Protein AF-A0A812YFS5-F1 (afdb_monomer)

Structure (mmCIF, N/CA/C/O backbone):
data_AF-A0A812YFS5-F1
#
_entry.id   AF-A0A812YFS5-F1
#
loop_
_atom_site.group_PDB
_atom_site.id
_atom_site.type_symbol
_atom_site.label_atom_id
_atom_site.label_alt_id
_atom_site.label_comp_id
_atom_site.label_asym_id
_atom_site.label_entity_id
_atom_site.label_seq_id
_atom_site.pdbx_PDB_ins_code
_atom_site.Cartn_x
_atom_site.Cartn_y
_atom_site.Cartn_z
_atom_site.occupancy
_atom_site.B_iso_or_equiv
_atom_site.auth_seq_id
_atom_site.auth_comp_id
_atom_site.auth_asym_id
_atom_site.auth_atom_id
_atom_site.pdbx_PDB_model_num
ATOM 1 N N . MET A 1 1 ? 58.571 -39.400 1.857 1.00 44.75 1 MET A N 1
ATOM 2 C CA . MET A 1 1 ? 57.600 -38.483 2.494 1.00 44.75 1 MET A CA 1
ATOM 3 C C . MET A 1 1 ? 56.264 -38.648 1.792 1.00 44.75 1 MET A C 1
ATOM 5 O O . MET A 1 1 ? 56.199 -38.395 0.598 1.00 44.75 1 MET A O 1
ATOM 9 N N . GLN A 1 2 ? 55.243 -39.155 2.485 1.00 43.12 2 GLN A N 1
ATOM 10 C CA . GLN A 1 2 ? 53.896 -39.312 1.923 1.00 43.12 2 GLN A CA 1
ATOM 11 C C . GLN A 1 2 ? 53.252 -37.930 1.714 1.00 43.12 2 GLN A C 1
ATOM 13 O O . GLN A 1 2 ? 53.393 -37.051 2.562 1.00 43.12 2 GLN A O 1
ATOM 18 N N . ALA A 1 3 ? 52.555 -37.739 0.591 1.00 47.50 3 ALA A N 1
ATOM 19 C CA . ALA A 1 3 ? 51.959 -36.464 0.170 1.00 47.50 3 ALA A CA 1
ATOM 20 C C . ALA A 1 3 ? 50.879 -35.898 1.129 1.00 47.50 3 ALA A C 1
ATOM 22 O O . ALA A 1 3 ? 50.473 -34.745 0.984 1.00 47.50 3 ALA A O 1
ATOM 23 N N . ASP A 1 4 ? 50.466 -36.665 2.143 1.00 46.50 4 ASP A N 1
ATOM 24 C CA . ASP A 1 4 ? 49.412 -36.312 3.106 1.00 46.50 4 ASP A CA 1
ATOM 25 C C . ASP A 1 4 ? 49.857 -35.418 4.279 1.00 46.50 4 ASP A C 1
ATOM 27 O O . ASP A 1 4 ? 49.041 -35.063 5.130 1.00 46.50 4 ASP A O 1
ATOM 31 N N . GLN A 1 5 ? 51.130 -35.008 4.347 1.00 50.12 5 GLN A N 1
ATOM 32 C CA . GLN A 1 5 ? 51.630 -34.174 5.454 1.00 50.12 5 GLN A CA 1
ATOM 33 C C . GLN A 1 5 ? 51.900 -32.699 5.115 1.00 50.12 5 GLN A C 1
ATOM 35 O O . GLN A 1 5 ? 52.287 -31.942 6.009 1.00 50.12 5 GLN A O 1
ATOM 40 N N . MET A 1 6 ? 51.665 -32.229 3.882 1.00 56.38 6 MET A N 1
ATOM 41 C CA . MET A 1 6 ? 51.791 -30.790 3.604 1.00 56.38 6 MET A CA 1
ATOM 42 C C . MET A 1 6 ? 50.604 -30.014 4.186 1.00 56.38 6 MET A C 1
ATOM 44 O O . MET A 1 6 ? 49.462 -30.174 3.758 1.00 56.38 6 MET A O 1
ATOM 48 N N . LYS A 1 7 ? 50.879 -29.135 5.156 1.00 64.81 7 LYS A N 1
ATOM 49 C CA . LYS A 1 7 ? 49.925 -28.124 5.624 1.00 64.81 7 LYS A CA 1
ATOM 50 C C . LYS A 1 7 ? 49.948 -26.929 4.671 1.00 64.81 7 LYS A C 1
ATOM 52 O O . LYS A 1 7 ? 50.996 -26.328 4.457 1.00 64.81 7 LYS A O 1
ATOM 57 N N . VAL A 1 8 ? 48.789 -26.585 4.125 1.00 71.75 8 VAL A N 1
ATOM 58 C CA . VAL A 1 8 ? 48.557 -25.387 3.316 1.00 71.75 8 VAL A CA 1
ATOM 59 C C . VAL A 1 8 ? 47.957 -24.310 4.215 1.00 71.75 8 VAL A C 1
ATOM 61 O O . VAL A 1 8 ? 47.071 -24.592 5.025 1.00 71.75 8 VAL A O 1
ATOM 64 N N . LEU A 1 9 ? 48.444 -23.079 4.084 1.00 68.12 9 LEU A N 1
ATOM 65 C CA . LEU A 1 9 ? 47.876 -21.911 4.750 1.00 68.12 9 LEU A CA 1
ATOM 66 C C . LEU A 1 9 ? 46.824 -21.280 3.829 1.00 68.12 9 LEU A C 1
ATOM 68 O O . LEU A 1 9 ? 47.124 -20.912 2.697 1.00 68.12 9 LEU A O 1
ATOM 72 N N . LEU A 1 10 ? 45.587 -21.184 4.306 1.00 59.28 10 LEU A N 1
ATOM 73 C CA . LEU A 1 10 ? 44.448 -20.603 3.600 1.00 59.28 10 LEU A CA 1
ATOM 74 C C . LEU A 1 10 ? 44.115 -19.253 4.223 1.00 59.28 10 LEU A C 1
ATOM 76 O O . LEU A 1 10 ? 43.921 -19.192 5.429 1.00 59.28 10 LEU A O 1
ATOM 80 N N . GLN A 1 11 ? 44.001 -18.193 3.428 1.00 61.19 11 GLN A N 1
ATOM 81 C CA . GLN A 1 11 ? 43.548 -16.892 3.918 1.00 61.19 11 GLN A CA 1
ATOM 82 C C . GLN A 1 11 ? 42.068 -16.684 3.572 1.00 61.19 11 GLN A C 1
ATOM 84 O O . GLN A 1 11 ? 41.684 -16.783 2.405 1.00 61.19 11 GLN A O 1
ATOM 89 N N . SER A 1 12 ? 41.224 -16.432 4.570 1.00 51.97 12 SER A N 1
ATOM 90 C CA . SER A 1 12 ? 39.817 -16.072 4.375 1.00 51.97 12 SER A CA 1
ATOM 91 C C . SER A 1 12 ? 39.658 -14.647 3.847 1.00 51.97 12 SER A C 1
ATOM 93 O O . SER A 1 12 ? 40.594 -13.849 3.829 1.00 51.97 12 SER A O 1
ATOM 95 N N . VAL A 1 13 ? 38.434 -14.318 3.427 1.00 41.91 13 VAL A N 1
ATOM 96 C CA . VAL A 1 13 ? 38.070 -13.002 2.875 1.00 41.91 13 VAL A CA 1
ATOM 97 C C . VAL A 1 13 ? 38.248 -11.871 3.897 1.00 41.91 13 VAL A C 1
ATOM 99 O O . VAL A 1 13 ? 38.616 -10.767 3.518 1.00 41.91 13 VAL A O 1
ATOM 102 N N . ASP A 1 14 ? 38.066 -12.148 5.189 1.00 53.62 14 ASP A N 1
ATOM 103 C CA . ASP A 1 14 ? 38.335 -11.217 6.295 1.00 53.62 14 ASP A CA 1
ATOM 104 C C . ASP A 1 14 ? 39.813 -11.213 6.746 1.00 53.62 14 ASP A C 1
ATOM 106 O O . ASP A 1 14 ? 40.152 -10.645 7.781 1.00 53.62 14 ASP A O 1
ATOM 110 N N . GLY A 1 15 ? 40.705 -11.849 5.978 1.00 52.28 15 GLY A N 1
ATOM 111 C CA . GLY A 1 15 ? 42.155 -11.792 6.160 1.00 52.28 15 GLY A CA 1
ATOM 112 C C . GLY A 1 15 ? 42.745 -12.809 7.141 1.00 52.28 15 GLY A C 1
ATOM 113 O O . GLY A 1 15 ? 43.968 -12.839 7.296 1.00 52.28 15 GLY A O 1
ATOM 114 N N . ARG A 1 16 ? 41.932 -13.662 7.778 1.00 65.00 16 ARG A N 1
ATOM 115 C CA . ARG A 1 16 ? 42.400 -14.675 8.745 1.00 65.00 16 ARG A CA 1
ATOM 116 C C . ARG A 1 16 ? 43.077 -15.845 8.038 1.00 65.00 16 ARG A C 1
ATOM 118 O O . ARG A 1 16 ? 42.643 -16.258 6.970 1.00 65.00 16 ARG A O 1
ATOM 125 N N . ILE A 1 17 ? 44.123 -16.409 8.642 1.00 69.81 17 ILE A N 1
ATOM 126 C CA . ILE A 1 17 ? 44.892 -17.519 8.062 1.00 69.81 17 ILE A CA 1
ATOM 127 C C . ILE A 1 17 ? 44.580 -18.829 8.801 1.00 69.81 17 ILE A C 1
ATOM 129 O O . ILE A 1 17 ? 44.659 -18.891 10.025 1.00 69.81 17 ILE A O 1
ATOM 133 N N . PHE A 1 18 ? 44.271 -19.889 8.055 1.00 69.06 18 PHE A N 1
ATOM 134 C CA . PHE A 1 18 ? 43.935 -21.225 8.545 1.00 69.06 18 PHE A CA 1
ATOM 135 C C . PHE A 1 18 ? 44.927 -22.257 8.010 1.00 69.06 18 PHE A C 1
ATOM 137 O O . PHE A 1 18 ? 45.165 -22.331 6.808 1.00 69.06 18 PHE A O 1
ATOM 144 N N . GLY A 1 19 ? 45.478 -23.098 8.885 1.00 72.75 19 GLY A N 1
ATOM 145 C CA . GLY A 1 19 ? 46.253 -24.268 8.473 1.00 72.75 19 GLY A CA 1
ATOM 146 C C . GLY A 1 19 ? 45.335 -25.445 8.144 1.00 72.75 19 GLY A C 1
ATOM 147 O O . GLY A 1 19 ? 44.552 -25.875 8.986 1.00 72.75 19 GLY A O 1
ATOM 148 N N . CYS A 1 20 ? 45.448 -25.990 6.939 1.00 67.44 20 CYS A N 1
ATOM 149 C CA . CYS A 1 20 ? 44.640 -27.100 6.441 1.00 67.44 20 CYS A CA 1
ATOM 150 C C . CYS A 1 20 ? 45.559 -28.171 5.833 1.00 67.44 20 CYS A C 1
ATOM 152 O O . CYS A 1 20 ? 46.573 -27.830 5.231 1.00 67.44 20 CYS A O 1
ATOM 154 N N . SER A 1 21 ? 45.262 -29.465 5.991 1.00 68.12 21 SER A N 1
ATOM 155 C CA . SER A 1 21 ? 46.014 -30.500 5.262 1.00 68.12 21 SER A CA 1
ATOM 156 C C . SER A 1 21 ? 45.754 -30.363 3.760 1.00 68.12 21 SER A C 1
ATOM 158 O O . SER A 1 21 ? 44.622 -30.107 3.358 1.00 68.12 21 SER A O 1
ATOM 160 N N . SER A 1 22 ? 46.767 -30.559 2.918 1.00 57.72 22 SER A N 1
ATOM 161 C CA . SER A 1 22 ? 46.641 -30.499 1.452 1.00 57.72 22 SER A CA 1
ATOM 162 C C . SER A 1 22 ? 45.479 -31.356 0.927 1.00 57.72 22 SER A C 1
ATOM 164 O O . SER A 1 22 ? 44.702 -30.881 0.106 1.00 57.72 22 SER A O 1
ATOM 166 N N . GLY A 1 23 ? 45.266 -32.553 1.488 1.00 54.00 23 GLY A N 1
ATOM 167 C CA . GLY A 1 23 ? 44.134 -33.433 1.155 1.00 54.00 23 GLY A CA 1
ATOM 168 C C . GLY A 1 23 ? 42.739 -32.904 1.539 1.00 54.00 23 GLY A C 1
ATOM 169 O O . GLY A 1 23 ? 41.735 -33.417 1.057 1.00 54.00 23 GLY A O 1
ATOM 170 N N . ARG A 1 24 ? 42.652 -31.866 2.384 1.00 52.97 24 ARG A N 1
ATOM 171 C CA . ARG A 1 24 ? 41.408 -31.150 2.731 1.00 52.97 24 ARG A CA 1
ATOM 172 C C . ARG A 1 24 ? 41.188 -29.895 1.882 1.00 52.97 24 ARG A C 1
ATOM 174 O O . ARG A 1 24 ? 40.095 -29.331 1.917 1.00 52.97 24 ARG A O 1
ATOM 181 N N . VAL A 1 25 ? 42.179 -29.471 1.095 1.00 56.94 25 VAL A N 1
ATOM 182 C CA . VAL A 1 25 ? 42.005 -28.465 0.037 1.00 56.94 25 VAL A CA 1
ATOM 183 C C . VAL A 1 25 ? 41.416 -29.177 -1.180 1.00 56.94 25 VAL A C 1
ATOM 185 O O . VAL A 1 25 ? 42.078 -29.430 -2.182 1.00 56.94 25 VAL A O 1
ATOM 188 N N . VAL A 1 26 ? 40.160 -29.595 -1.053 1.00 53.28 26 VAL A N 1
ATOM 189 C CA . VAL A 1 26 ? 39.436 -30.276 -2.129 1.00 53.28 26 VAL A CA 1
ATOM 190 C C . VAL A 1 26 ? 38.948 -29.228 -3.131 1.00 53.28 26 VAL A C 1
ATOM 192 O O . VAL A 1 26 ? 38.697 -28.078 -2.754 1.00 53.28 26 VAL A O 1
ATOM 195 N N . ARG A 1 27 ? 38.770 -29.614 -4.406 1.00 55.22 27 ARG A N 1
ATOM 196 C CA . ARG A 1 27 ? 37.938 -28.841 -5.346 1.00 55.22 27 ARG A CA 1
ATOM 197 C C . ARG A 1 27 ? 36.676 -28.405 -4.602 1.00 55.22 27 ARG A C 1
ATOM 199 O O . ARG A 1 27 ? 36.030 -29.227 -3.957 1.00 55.22 27 ARG A O 1
ATOM 206 N N . VAL A 1 28 ? 36.363 -27.113 -4.676 1.00 56.41 28 VAL A N 1
ATOM 207 C CA . VAL A 1 28 ? 35.339 -26.451 -3.848 1.00 56.41 28 VAL A CA 1
ATOM 208 C C . VAL A 1 28 ? 33.963 -27.119 -3.991 1.00 56.41 28 VAL A C 1
ATOM 210 O O . VAL A 1 28 ? 33.104 -26.950 -3.129 1.00 56.41 28 VAL A O 1
ATOM 213 N N . LEU A 1 29 ? 33.739 -27.902 -5.055 1.00 56.50 29 LEU A N 1
ATOM 214 C CA . LEU A 1 29 ? 32.465 -28.547 -5.340 1.00 56.50 29 LEU A CA 1
ATOM 215 C C . LEU A 1 29 ? 32.654 -30.020 -5.751 1.00 56.50 29 LEU A C 1
ATOM 217 O O . LEU A 1 29 ? 33.501 -30.308 -6.602 1.00 56.50 29 LEU A O 1
ATOM 221 N N . PRO A 1 30 ? 31.860 -30.958 -5.196 1.00 53.00 30 PRO A N 1
ATOM 222 C CA . PRO A 1 30 ? 31.812 -32.338 -5.671 1.00 53.00 30 PRO A CA 1
ATOM 223 C C . PRO A 1 30 ? 31.182 -32.406 -7.074 1.00 53.00 30 PRO A C 1
ATOM 225 O O . PRO A 1 30 ? 30.407 -31.533 -7.464 1.00 53.00 30 PRO A O 1
ATOM 228 N N . SER A 1 31 ? 31.507 -33.461 -7.824 1.00 52.03 31 SER A N 1
ATOM 229 C CA . SER A 1 31 ? 31.174 -33.661 -9.247 1.00 52.03 31 SER A CA 1
ATOM 230 C C . SER A 1 31 ? 29.682 -33.835 -9.571 1.00 52.03 31 SER A C 1
ATOM 232 O O . SER A 1 31 ? 29.323 -33.922 -10.741 1.00 52.03 31 SER A O 1
ATOM 234 N N . SER A 1 32 ? 28.808 -33.891 -8.566 1.00 50.78 32 SER A N 1
ATOM 235 C CA . SER A 1 32 ? 27.362 -34.067 -8.722 1.00 50.78 32 SER A CA 1
ATOM 236 C C . SER A 1 32 ? 26.621 -33.438 -7.534 1.00 50.78 32 SER A C 1
ATOM 238 O O . SER A 1 32 ? 27.159 -33.442 -6.416 1.00 50.78 32 SER A O 1
ATOM 240 N N . PRO A 1 33 ? 25.406 -32.884 -7.719 1.00 57.66 33 PRO A N 1
ATOM 241 C CA . PRO A 1 33 ? 24.674 -32.659 -8.983 1.00 57.66 33 PRO A CA 1
ATOM 242 C C . PRO A 1 33 ? 25.228 -31.474 -9.811 1.00 57.66 33 PRO A C 1
ATOM 244 O O . PRO A 1 33 ? 26.071 -30.744 -9.282 1.00 57.66 33 PRO A O 1
ATOM 247 N N . PRO A 1 34 ? 24.766 -31.263 -11.070 1.00 64.50 34 PRO A N 1
ATOM 248 C CA . PRO A 1 34 ? 25.100 -30.086 -11.882 1.00 64.50 34 PRO A CA 1
ATOM 249 C C . PRO A 1 34 ? 24.867 -28.783 -11.112 1.00 64.50 34 PRO A C 1
ATOM 251 O O . PRO A 1 34 ? 23.823 -28.620 -10.477 1.00 64.50 34 PRO A O 1
ATOM 254 N N . ARG A 1 35 ? 25.835 -27.856 -11.138 1.00 74.25 35 ARG A N 1
ATOM 255 C CA . ARG A 1 35 ? 25.780 -26.626 -10.324 1.00 74.25 35 ARG A CA 1
ATOM 256 C C . ARG A 1 35 ? 25.806 -25.369 -11.170 1.00 74.25 35 ARG A C 1
ATOM 258 O O . ARG A 1 35 ? 26.606 -25.261 -12.094 1.00 74.25 35 ARG A O 1
ATOM 265 N N . VAL A 1 36 ? 24.997 -24.393 -10.770 1.00 87.62 36 VAL A N 1
ATOM 266 C CA . VAL A 1 36 ? 25.111 -23.002 -11.214 1.00 87.62 36 VAL A CA 1
ATOM 267 C C . VAL A 1 36 ? 25.766 -22.203 -10.090 1.00 87.62 36 VAL A C 1
ATOM 269 O O . VAL A 1 36 ? 25.266 -22.193 -8.966 1.00 87.62 36 VAL A O 1
ATOM 272 N N . LEU A 1 37 ? 26.895 -21.557 -10.373 1.00 89.00 37 LEU A N 1
ATOM 273 C CA . LEU A 1 37 ? 27.570 -20.637 -9.464 1.00 89.00 37 LEU A CA 1
ATOM 274 C C . LEU A 1 37 ? 27.378 -19.215 -9.955 1.00 89.00 37 LEU A C 1
ATOM 276 O O . LEU A 1 37 ? 27.770 -18.886 -11.072 1.00 89.00 37 LEU A O 1
ATOM 280 N N . LEU A 1 38 ? 26.819 -18.376 -9.093 1.00 89.56 38 LEU A N 1
ATOM 281 C CA . LEU A 1 38 ? 26.688 -16.950 -9.341 1.00 89.56 38 LEU A CA 1
ATOM 282 C C . LEU A 1 38 ? 27.828 -16.227 -8.637 1.00 89.56 38 LEU A C 1
ATOM 284 O O . LEU A 1 38 ? 28.104 -16.490 -7.465 1.00 89.56 38 LEU A O 1
ATOM 288 N N . VAL A 1 39 ? 28.502 -15.342 -9.361 1.00 89.88 39 VAL A N 1
ATOM 289 C CA . VAL A 1 39 ? 29.575 -14.512 -8.817 1.00 89.88 39 VAL A CA 1
ATOM 290 C C . VAL A 1 39 ? 29.330 -13.047 -9.129 1.00 89.88 39 VAL A C 1
ATOM 292 O O . VAL A 1 39 ? 28.812 -12.692 -10.187 1.00 89.88 39 VAL A O 1
ATOM 295 N N . TYR A 1 40 ? 29.713 -12.205 -8.177 1.00 86.12 40 TYR A N 1
ATOM 296 C CA . TYR A 1 40 ? 29.495 -10.767 -8.230 1.00 86.12 40 TYR A CA 1
ATOM 297 C C . TYR A 1 40 ? 30.513 -10.076 -9.153 1.00 86.12 40 TYR A C 1
ATOM 299 O O . TYR A 1 40 ? 30.140 -9.272 -10.002 1.00 86.12 40 TYR A O 1
ATOM 307 N N . ASP A 1 41 ? 31.795 -10.439 -9.045 1.00 86.06 41 ASP A N 1
ATOM 308 C CA . ASP A 1 41 ? 32.896 -9.727 -9.695 1.00 86.06 41 ASP A CA 1
ATOM 309 C C . ASP A 1 41 ? 33.789 -10.606 -10.593 1.00 86.06 41 ASP A C 1
ATOM 311 O O . ASP A 1 41 ? 33.858 -11.837 -10.489 1.00 86.06 41 ASP A O 1
ATOM 315 N N . THR A 1 42 ? 34.538 -9.933 -11.469 1.00 90.62 42 THR A N 1
ATOM 316 C CA . THR A 1 42 ? 35.478 -10.544 -12.420 1.00 90.62 42 THR A CA 1
ATOM 317 C C . THR A 1 42 ? 36.646 -11.267 -11.736 1.00 90.62 42 THR A C 1
ATOM 319 O O . THR A 1 42 ? 37.159 -12.252 -12.272 1.00 90.62 42 THR A O 1
ATOM 322 N N . THR A 1 43 ? 37.086 -10.817 -10.557 1.00 87.88 43 THR A N 1
ATOM 323 C CA . THR A 1 43 ? 38.190 -11.454 -9.818 1.00 87.88 43 THR A CA 1
ATOM 324 C C . THR A 1 43 ? 37.774 -12.843 -9.349 1.00 87.88 43 THR A C 1
ATOM 326 O O . THR A 1 43 ? 38.505 -13.815 -9.555 1.00 87.88 43 THR A O 1
ATOM 329 N N . THR A 1 44 ? 36.577 -12.955 -8.777 1.00 84.69 44 THR A N 1
ATOM 330 C CA . THR A 1 44 ? 35.982 -14.215 -8.333 1.00 84.69 44 THR A CA 1
ATOM 331 C C . THR A 1 44 ? 35.697 -15.133 -9.522 1.00 84.69 44 THR A C 1
ATOM 333 O O . THR A 1 44 ? 36.055 -16.311 -9.479 1.00 84.69 44 THR A O 1
ATOM 336 N N . TYR A 1 45 ? 35.161 -14.595 -10.622 1.00 94.00 45 TYR A N 1
ATOM 337 C CA . TYR A 1 45 ? 34.939 -15.338 -11.868 1.00 94.00 45 TYR A CA 1
ATOM 338 C C . TYR A 1 45 ? 36.229 -15.985 -12.406 1.00 94.00 45 TYR A C 1
ATOM 340 O O . TYR A 1 45 ? 36.302 -17.203 -12.584 1.00 94.00 45 TYR A O 1
ATOM 348 N N . ARG A 1 46 ? 37.307 -15.201 -12.543 1.00 94.50 46 ARG A N 1
ATOM 349 C CA . ARG A 1 46 ? 38.624 -15.696 -12.987 1.00 94.50 46 ARG A CA 1
ATOM 350 C C . ARG A 1 46 ? 39.277 -16.639 -11.974 1.00 94.50 46 ARG A C 1
ATOM 352 O O . ARG A 1 46 ? 40.024 -17.539 -12.353 1.00 94.50 46 ARG A O 1
ATOM 359 N N . ARG A 1 47 ? 39.016 -16.471 -10.674 1.00 88.50 47 ARG A N 1
ATOM 360 C CA . ARG A 1 47 ? 39.478 -17.414 -9.643 1.00 88.50 47 ARG A CA 1
ATOM 361 C C . ARG A 1 47 ? 38.802 -18.778 -9.799 1.00 88.50 47 ARG A C 1
ATOM 363 O O . ARG A 1 47 ? 39.473 -19.800 -9.649 1.00 88.50 47 ARG A O 1
ATOM 370 N N . LEU A 1 48 ? 37.511 -18.817 -10.126 1.00 90.69 48 LEU A N 1
ATOM 371 C CA . LEU A 1 48 ? 36.814 -20.074 -10.411 1.00 90.69 48 LEU A CA 1
ATOM 372 C C . LEU A 1 48 ? 37.336 -20.735 -11.688 1.00 90.69 48 LEU A C 1
ATOM 374 O O . LEU A 1 48 ? 37.544 -21.945 -11.673 1.00 90.69 48 LEU A O 1
ATOM 378 N N . ALA A 1 49 ? 37.662 -19.961 -12.727 1.00 95.06 49 ALA A N 1
ATOM 379 C CA . ALA A 1 49 ? 38.316 -20.482 -13.929 1.00 95.06 49 ALA A CA 1
ATOM 380 C C . ALA A 1 49 ? 39.629 -21.233 -13.614 1.00 95.06 49 ALA A C 1
ATOM 382 O O . ALA A 1 49 ? 39.876 -22.295 -14.170 1.00 95.06 49 ALA A O 1
ATOM 383 N N . LYS A 1 50 ? 40.434 -20.744 -12.658 1.00 90.81 50 LYS A N 1
ATOM 384 C CA . LYS A 1 50 ? 41.691 -21.400 -12.230 1.00 90.81 50 LYS A CA 1
ATOM 385 C C . LYS A 1 50 ? 41.495 -22.640 -11.363 1.00 90.81 50 LYS A C 1
ATOM 387 O O . LYS A 1 50 ? 42.339 -23.526 -11.338 1.00 90.81 50 LYS A O 1
ATOM 392 N N . THR A 1 51 ? 40.436 -22.655 -10.559 1.00 85.62 51 THR A N 1
ATOM 393 C CA . THR A 1 51 ? 40.302 -23.613 -9.446 1.00 85.62 51 THR A CA 1
ATOM 394 C C . THR A 1 51 ? 39.276 -24.706 -9.708 1.00 85.62 51 THR A C 1
ATOM 396 O O . THR A 1 51 ? 39.349 -25.767 -9.092 1.00 85.62 51 THR A O 1
ATOM 399 N N . GLN A 1 52 ? 38.316 -24.457 -10.602 1.00 89.38 52 GLN A N 1
ATOM 400 C CA . GLN A 1 52 ? 37.227 -25.382 -10.911 1.00 89.38 52 GLN A CA 1
ATOM 401 C C . GLN A 1 52 ? 37.380 -26.050 -12.277 1.00 89.38 52 GLN A C 1
ATOM 403 O O . GLN A 1 52 ? 36.493 -26.809 -12.660 1.00 89.38 52 GLN A O 1
ATOM 408 N N . VAL A 1 53 ? 38.478 -25.805 -12.993 1.00 93.12 53 VAL A N 1
ATOM 409 C CA . VAL A 1 53 ? 38.772 -26.387 -14.308 1.00 93.12 53 VAL A CA 1
ATOM 410 C C . VAL A 1 53 ? 40.012 -27.276 -14.221 1.00 93.12 53 VAL A C 1
ATOM 412 O O . VAL A 1 53 ? 40.964 -26.967 -13.507 1.00 93.12 53 VAL A O 1
ATOM 415 N N . GLY A 1 54 ? 39.984 -28.414 -14.905 1.00 92.12 54 GLY A N 1
ATOM 416 C CA . GLY A 1 54 ? 41.063 -29.387 -14.980 1.00 92.12 54 GLY A CA 1
ATOM 417 C C . GLY A 1 54 ? 41.237 -29.947 -16.385 1.00 92.12 54 GLY A C 1
ATOM 418 O O . GLY A 1 54 ? 40.429 -29.693 -17.274 1.00 92.12 54 GLY A O 1
ATOM 419 N N . LYS A 1 55 ? 42.308 -30.726 -16.563 1.00 94.94 55 LYS A N 1
ATOM 420 C CA . LYS A 1 55 ? 42.830 -31.105 -17.883 1.00 94.94 55 LYS A CA 1
ATOM 421 C C . LYS A 1 55 ? 41.883 -31.939 -18.737 1.00 94.94 55 LYS A C 1
ATOM 423 O O . LYS A 1 55 ? 42.066 -31.946 -19.941 1.00 94.94 55 LYS A O 1
ATOM 428 N N . ASP A 1 56 ? 40.876 -32.569 -18.144 1.00 94.56 56 ASP A N 1
ATOM 429 C CA . ASP A 1 56 ? 39.876 -33.354 -18.871 1.00 94.56 56 ASP A CA 1
ATOM 430 C C . ASP A 1 56 ? 38.623 -32.547 -19.234 1.00 94.56 56 ASP A C 1
ATOM 432 O O . ASP A 1 56 ? 37.723 -33.083 -19.877 1.00 94.56 56 ASP A O 1
ATOM 436 N N . ASP A 1 57 ? 38.520 -31.285 -18.804 1.00 96.12 57 ASP A N 1
ATOM 437 C CA . ASP A 1 57 ? 37.325 -30.466 -19.000 1.00 96.12 57 ASP A CA 1
ATOM 438 C C . ASP A 1 57 ? 37.283 -29.825 -20.391 1.00 96.12 57 ASP A C 1
ATOM 440 O O . ASP A 1 57 ? 38.302 -29.408 -20.944 1.00 96.12 57 ASP A O 1
ATOM 444 N N . GLY A 1 58 ? 36.070 -29.696 -20.920 1.00 97.75 58 GLY A N 1
ATOM 445 C CA . GLY A 1 58 ? 35.757 -28.940 -22.119 1.00 97.75 58 GLY A CA 1
ATOM 446 C C . GLY A 1 58 ? 34.924 -27.722 -21.753 1.00 97.75 58 GLY A C 1
ATOM 447 O O . GLY A 1 58 ? 33.891 -27.858 -21.093 1.00 97.75 58 GLY A O 1
ATOM 448 N N . ILE A 1 59 ? 35.369 -26.534 -22.160 1.00 98.25 59 ILE A N 1
ATOM 449 C CA . ILE A 1 59 ? 34.786 -25.268 -21.715 1.00 98.25 59 ILE A CA 1
ATOM 450 C C . ILE A 1 59 ? 34.250 -24.461 -22.890 1.00 98.25 59 ILE A C 1
ATOM 452 O O . ILE A 1 59 ? 34.953 -24.224 -23.872 1.00 98.25 59 ILE A O 1
ATOM 456 N N . LEU A 1 60 ? 33.025 -23.967 -22.735 1.00 98.31 60 LEU A N 1
ATOM 457 C CA . LEU A 1 60 ? 32.520 -22.843 -23.514 1.00 98.31 60 LEU A CA 1
ATOM 458 C C . LEU A 1 60 ? 32.491 -21.598 -22.624 1.00 98.31 60 LEU A C 1
ATOM 460 O O . LEU A 1 60 ? 31.912 -21.636 -21.536 1.00 98.31 60 LEU A O 1
ATOM 464 N N . GLU A 1 61 ? 33.078 -20.498 -23.086 1.00 98.44 61 GLU A N 1
ATOM 465 C CA . GLU A 1 61 ? 32.940 -19.188 -22.447 1.00 98.44 61 GLU A CA 1
ATOM 466 C C . GLU A 1 61 ? 32.097 -18.251 -23.316 1.00 98.44 61 GLU A C 1
ATOM 468 O O . GLU A 1 61 ? 32.435 -18.005 -24.468 1.00 98.44 61 GLU A O 1
ATOM 473 N N . VAL A 1 62 ? 31.012 -17.709 -22.760 1.00 97.44 62 VAL A N 1
ATOM 474 C CA . VAL A 1 62 ? 30.112 -16.756 -23.421 1.00 97.44 62 VAL A CA 1
ATOM 475 C C . VAL A 1 62 ? 30.383 -15.347 -22.905 1.00 97.44 62 VAL A C 1
ATOM 477 O O . VAL A 1 62 ? 30.135 -15.062 -21.733 1.00 97.44 62 VAL A O 1
ATOM 480 N N . GLY A 1 63 ? 30.837 -14.470 -23.802 1.00 96.00 63 GLY A N 1
ATOM 481 C CA . GLY A 1 63 ? 31.316 -13.125 -23.483 1.00 96.00 63 GLY A CA 1
ATOM 482 C C . GLY A 1 63 ? 32.813 -13.113 -23.172 1.00 96.00 63 GLY A C 1
ATOM 483 O O . GLY A 1 63 ? 33.223 -12.697 -22.092 1.00 96.00 63 GLY A O 1
ATOM 484 N N . SER A 1 64 ? 33.640 -13.604 -24.101 1.00 96.69 64 SER A N 1
ATOM 485 C CA . SER A 1 64 ? 35.092 -13.716 -23.895 1.00 96.69 64 SER A CA 1
ATOM 486 C C . SER A 1 64 ? 35.814 -12.368 -23.797 1.00 96.69 64 SER A C 1
ATOM 488 O O . SER A 1 64 ? 36.922 -12.313 -23.259 1.00 96.69 64 SER A O 1
ATOM 490 N N . SER A 1 65 ? 35.207 -11.270 -24.269 1.00 95.12 65 SER A N 1
ATOM 491 C CA . SER A 1 65 ? 35.774 -9.921 -24.189 1.00 95.12 65 SER A CA 1
ATOM 492 C C . SER A 1 65 ? 37.206 -9.873 -24.760 1.00 95.12 65 SER A C 1
ATOM 494 O O . SER A 1 65 ? 37.452 -10.380 -25.852 1.00 95.12 65 SER A O 1
ATOM 496 N N . PHE A 1 66 ? 38.169 -9.303 -24.033 1.00 96.19 66 PHE A N 1
ATOM 497 C CA . PHE A 1 66 ? 39.585 -9.254 -24.420 1.00 96.19 66 PHE A CA 1
ATOM 498 C C . PHE A 1 66 ? 40.348 -10.581 -24.237 1.00 96.19 66 PHE A C 1
ATOM 500 O O . PHE A 1 66 ? 41.556 -10.621 -24.468 1.00 96.19 66 PHE A O 1
ATOM 507 N N . GLY A 1 67 ? 39.672 -11.665 -23.846 1.00 97.50 67 GLY A N 1
ATOM 508 C CA . GLY A 1 67 ? 40.210 -13.025 -23.834 1.00 97.50 67 GLY A CA 1
ATOM 509 C C . GLY A 1 67 ? 41.017 -13.423 -22.594 1.00 97.50 67 GLY A C 1
ATOM 510 O O . GLY A 1 67 ? 41.500 -14.553 -22.538 1.00 97.50 67 GLY A O 1
ATOM 511 N N . GLU A 1 68 ? 41.159 -12.571 -21.566 1.00 97.88 68 GLU A N 1
ATOM 512 C CA . GLU A 1 68 ? 41.975 -12.926 -20.389 1.00 97.88 68 GLU A CA 1
ATOM 513 C C . GLU A 1 68 ? 41.437 -14.154 -19.644 1.00 97.88 68 GLU A C 1
ATOM 515 O O . GLU A 1 68 ? 42.211 -14.974 -19.151 1.00 97.88 68 GLU A O 1
ATOM 520 N N . CYS A 1 69 ? 40.112 -14.264 -19.512 1.00 98.12 69 CYS A N 1
ATOM 521 C CA . CYS A 1 69 ? 39.500 -15.405 -18.838 1.00 98.12 69 CYS A CA 1
ATOM 522 C C . CYS A 1 69 ? 39.601 -16.670 -19.700 1.00 98.12 69 CYS A C 1
ATOM 524 O O . CYS A 1 69 ? 39.975 -17.721 -19.182 1.00 98.12 69 CYS A O 1
ATOM 526 N N . THR A 1 70 ? 39.406 -16.550 -21.014 1.00 98.50 70 THR A N 1
ATOM 527 C CA . THR A 1 70 ? 39.565 -17.659 -21.962 1.00 98.50 70 THR A CA 1
ATOM 528 C C . THR A 1 70 ? 40.979 -18.232 -21.918 1.00 98.50 70 THR A C 1
ATOM 530 O O . THR A 1 70 ? 41.136 -19.446 -21.835 1.00 98.50 70 THR A O 1
ATOM 533 N N . SER A 1 71 ? 42.007 -17.379 -21.873 1.00 98.50 71 SER A N 1
ATOM 534 C CA . SER A 1 71 ? 43.407 -17.808 -21.735 1.00 98.50 71 SER A CA 1
ATOM 535 C C . SER A 1 71 ? 43.670 -18.526 -20.407 1.00 98.50 71 SER A C 1
ATOM 537 O O . SER A 1 71 ? 44.309 -19.581 -20.373 1.00 98.50 71 SER A O 1
ATOM 539 N N . ILE A 1 72 ? 43.098 -18.026 -19.302 1.00 97.94 72 ILE A N 1
ATOM 540 C CA . ILE A 1 72 ? 43.136 -18.736 -18.017 1.00 97.94 72 ILE A CA 1
ATOM 541 C C . ILE A 1 72 ? 42.508 -20.128 -18.165 1.00 97.94 72 ILE A C 1
ATOM 543 O O . ILE A 1 72 ? 43.138 -21.116 -17.794 1.00 97.94 72 ILE A O 1
ATOM 547 N N . LEU A 1 73 ? 41.300 -20.225 -18.723 1.00 98.25 73 LEU A N 1
ATOM 548 C CA . LEU A 1 73 ? 40.598 -21.494 -18.916 1.00 98.25 73 LEU A CA 1
ATOM 549 C C . LEU A 1 73 ? 41.417 -22.460 -19.788 1.00 98.25 73 LEU A C 1
ATOM 551 O O . LEU A 1 73 ? 41.572 -23.624 -19.417 1.00 98.25 73 LEU A O 1
ATOM 555 N N . ALA A 1 74 ? 41.994 -21.978 -20.893 1.00 98.06 74 ALA A N 1
ATOM 556 C CA . ALA A 1 74 ? 42.783 -22.774 -21.835 1.00 98.06 74 ALA A CA 1
ATOM 557 C C . ALA A 1 74 ? 44.050 -23.355 -21.194 1.00 98.06 74 ALA A C 1
ATOM 559 O O . ALA A 1 74 ? 44.444 -24.479 -21.495 1.00 98.06 74 ALA A O 1
ATOM 560 N N . SER A 1 75 ? 44.649 -22.652 -20.227 1.00 97.12 75 SER A N 1
ATOM 561 C CA . SER A 1 75 ? 45.791 -23.191 -19.479 1.00 97.12 75 SER A CA 1
ATOM 562 C C . SER A 1 75 ? 45.430 -24.403 -18.598 1.00 97.12 75 SER A C 1
ATOM 564 O O . SER A 1 75 ? 46.304 -25.207 -18.244 1.00 97.12 75 SER A O 1
ATOM 566 N N . HIS A 1 76 ? 44.145 -24.587 -18.273 1.00 96.00 76 HIS A N 1
ATOM 567 C CA . HIS A 1 76 ? 43.663 -25.612 -17.347 1.00 96.00 76 HIS A CA 1
ATOM 568 C C . HIS A 1 76 ? 42.827 -26.725 -17.995 1.00 96.00 76 HIS A C 1
ATOM 570 O O . HIS A 1 76 ? 42.866 -27.832 -17.467 1.00 96.00 76 HIS A O 1
ATOM 576 N N . ALA A 1 77 ? 42.118 -26.464 -19.095 1.00 97.25 77 ALA A N 1
ATOM 577 C CA . ALA A 1 77 ? 41.200 -27.392 -19.771 1.00 97.25 77 ALA A CA 1
ATOM 578 C C . ALA A 1 77 ? 41.840 -28.165 -20.943 1.00 97.25 77 ALA A C 1
ATOM 580 O O . ALA A 1 77 ? 42.912 -27.797 -21.420 1.00 97.25 77 ALA A O 1
ATOM 581 N N . ALA A 1 78 ? 41.165 -29.220 -21.420 1.00 97.00 78 ALA A N 1
ATOM 582 C CA . ALA A 1 78 ? 41.522 -29.926 -22.659 1.00 97.00 78 ALA A CA 1
ATOM 583 C C . ALA A 1 78 ? 41.160 -29.104 -23.901 1.00 97.00 78 ALA A C 1
ATOM 585 O O . ALA A 1 78 ? 41.923 -29.041 -24.861 1.00 97.00 78 ALA A O 1
ATOM 586 N N . VAL A 1 79 ? 39.974 -28.494 -23.886 1.00 98.12 79 VAL A N 1
ATOM 587 C CA . VAL A 1 79 ? 39.448 -27.697 -24.996 1.00 98.12 79 VAL A CA 1
ATOM 588 C C . VAL A 1 79 ? 38.680 -26.503 -24.448 1.00 98.12 79 VAL A C 1
ATOM 590 O O . VAL A 1 79 ? 37.891 -26.634 -23.510 1.00 98.12 79 VAL A O 1
ATOM 593 N N . VAL A 1 80 ? 38.913 -25.331 -25.034 1.00 98.56 80 VAL A N 1
ATOM 594 C CA . VAL A 1 80 ? 38.219 -24.090 -24.684 1.00 98.56 80 VAL A CA 1
ATOM 595 C C . VAL A 1 80 ? 37.847 -23.352 -25.954 1.00 98.56 80 VAL A C 1
ATOM 597 O O . VAL A 1 80 ? 38.678 -23.199 -26.848 1.00 98.56 80 VAL A O 1
ATOM 600 N N . ILE A 1 81 ? 36.606 -22.879 -26.014 1.00 98.69 81 ILE A N 1
ATOM 601 C CA . ILE A 1 81 ? 36.151 -21.947 -27.044 1.00 98.69 81 ILE A CA 1
ATOM 602 C C . ILE A 1 81 ? 35.580 -20.719 -26.338 1.00 98.69 81 ILE A C 1
ATOM 604 O O . ILE A 1 81 ? 34.622 -20.833 -25.570 1.00 98.69 81 ILE A O 1
ATOM 608 N N . GLY A 1 82 ? 36.179 -19.554 -26.583 1.00 98.50 82 GLY A N 1
ATOM 609 C CA . GLY A 1 82 ? 35.625 -18.263 -26.176 1.00 98.50 82 GLY A CA 1
ATOM 610 C C . GLY A 1 82 ? 34.731 -17.700 -27.275 1.00 98.50 82 GLY A C 1
ATOM 611 O O . GLY A 1 82 ? 35.117 -17.708 -28.442 1.00 98.50 82 GLY A O 1
ATOM 612 N N . VAL A 1 83 ? 33.536 -17.222 -26.934 1.00 98.38 83 VAL A N 1
ATOM 613 C CA . VAL A 1 83 ? 32.638 -16.572 -27.896 1.00 98.38 83 VAL A CA 1
ATOM 614 C C . VAL A 1 83 ? 32.326 -15.143 -27.483 1.00 98.38 83 VAL A C 1
ATOM 616 O O . VAL A 1 83 ? 32.063 -14.863 -26.311 1.00 98.38 83 VAL A O 1
ATOM 619 N N . ASP A 1 84 ? 32.298 -14.244 -28.459 1.00 97.50 84 ASP A N 1
ATOM 620 C CA . ASP A 1 84 ? 31.868 -12.859 -28.277 1.00 97.50 84 ASP A CA 1
ATOM 621 C C . ASP A 1 84 ? 31.093 -12.389 -29.511 1.00 97.50 84 ASP A C 1
ATOM 623 O O . ASP A 1 84 ? 31.292 -12.895 -30.616 1.00 97.50 84 ASP A O 1
ATOM 627 N N . ASN A 1 85 ? 30.197 -11.420 -29.336 1.00 95.94 85 ASN A N 1
ATOM 628 C CA . ASN A 1 85 ? 29.406 -10.879 -30.438 1.00 95.94 85 ASN A CA 1
ATOM 629 C C . ASN A 1 85 ? 30.034 -9.624 -31.067 1.00 95.94 85 ASN A C 1
ATOM 631 O O . ASN A 1 85 ? 29.498 -9.096 -32.041 1.00 95.94 85 ASN A O 1
ATOM 635 N N . SER A 1 86 ? 31.148 -9.138 -30.516 1.00 95.62 86 SER A N 1
ATOM 636 C CA . SER A 1 86 ? 31.912 -8.013 -31.041 1.00 95.62 86 SER A CA 1
ATOM 637 C C . SER A 1 86 ? 33.061 -8.503 -31.929 1.00 95.62 86 SER A C 1
ATOM 639 O O . SER A 1 86 ? 34.035 -9.056 -31.411 1.00 95.62 86 SER A O 1
ATOM 641 N N . PRO A 1 87 ? 33.029 -8.236 -33.251 1.00 97.75 87 PRO A N 1
ATOM 642 C CA . PRO A 1 87 ? 34.118 -8.613 -34.156 1.00 97.75 87 PRO A CA 1
ATOM 643 C C . PRO A 1 87 ? 35.480 -8.078 -33.702 1.00 97.75 87 PRO A C 1
ATOM 645 O O . PRO A 1 87 ? 36.470 -8.800 -33.740 1.00 97.75 87 PRO A O 1
ATOM 648 N N . LYS A 1 88 ? 35.509 -6.839 -33.188 1.00 97.44 88 LYS A N 1
ATOM 649 C CA . LYS A 1 88 ? 36.732 -6.194 -32.688 1.00 97.44 88 LYS A CA 1
ATOM 650 C C . LYS A 1 88 ? 37.326 -6.920 -31.482 1.00 97.44 88 LYS A C 1
ATOM 652 O O . LYS A 1 88 ? 38.542 -7.011 -31.373 1.00 97.44 88 LYS A O 1
ATOM 657 N N . LEU A 1 89 ? 36.482 -7.408 -30.567 1.00 96.94 89 LEU A N 1
ATOM 658 C CA . LEU A 1 89 ? 36.956 -8.127 -29.380 1.00 96.94 89 LEU A CA 1
ATOM 659 C C . LEU A 1 89 ? 37.477 -9.515 -29.755 1.00 96.94 89 LEU A C 1
ATOM 661 O O . LEU A 1 89 ? 38.508 -9.926 -29.232 1.00 96.94 89 LEU A O 1
ATOM 665 N N . VAL A 1 90 ? 36.831 -10.203 -30.700 1.00 98.12 90 VAL A N 1
ATOM 666 C CA . VAL A 1 90 ? 37.296 -11.505 -31.213 1.00 98.12 90 VAL A CA 1
ATOM 667 C C . VAL A 1 90 ? 38.636 -11.380 -31.939 1.00 98.12 90 VAL A C 1
ATOM 669 O O . VAL A 1 90 ? 39.539 -12.177 -31.696 1.00 98.12 90 VAL A O 1
ATOM 672 N N . GLU A 1 91 ? 38.799 -10.368 -32.793 1.00 98.19 91 GLU A N 1
ATOM 673 C CA . GLU A 1 91 ? 40.065 -10.103 -33.488 1.00 98.19 91 GLU A CA 1
ATOM 674 C C . GLU A 1 91 ? 41.195 -9.796 -32.494 1.00 98.19 91 GLU A C 1
ATOM 676 O O . GLU A 1 91 ? 42.259 -10.415 -32.541 1.00 98.19 91 GLU A O 1
ATOM 681 N N . GLU A 1 92 ? 40.947 -8.893 -31.543 1.00 98.00 92 GLU A N 1
ATOM 682 C CA . GLU A 1 92 ? 41.944 -8.492 -30.548 1.00 98.00 92 GLU A CA 1
ATOM 683 C C . GLU A 1 92 ? 42.319 -9.635 -29.594 1.00 98.00 92 GLU A C 1
ATOM 685 O O . GLU A 1 92 ? 43.498 -9.834 -29.299 1.00 98.00 92 GLU A O 1
ATOM 690 N N . SER A 1 93 ? 41.344 -10.422 -29.134 1.00 98.19 93 SER A N 1
ATOM 691 C CA . SER A 1 93 ? 41.600 -11.588 -28.280 1.00 98.19 93 SER A CA 1
ATOM 692 C C . SER A 1 93 ? 42.378 -12.680 -29.021 1.00 98.19 93 SER A C 1
ATOM 694 O O . SER A 1 93 ? 43.349 -13.195 -28.468 1.00 98.19 93 SER A O 1
ATOM 696 N N . SER A 1 94 ? 42.054 -12.948 -30.292 1.00 98.38 94 SER A N 1
ATOM 697 C CA . SER A 1 94 ? 42.805 -13.886 -31.146 1.00 98.38 94 SER A CA 1
ATOM 698 C C . SER A 1 94 ? 44.244 -13.430 -31.382 1.00 98.38 94 SER A C 1
ATOM 700 O O . SER A 1 94 ? 45.170 -14.238 -31.372 1.00 98.38 94 SER A O 1
ATOM 702 N N . ARG A 1 95 ? 44.458 -12.120 -31.560 1.00 98.25 95 ARG A N 1
ATOM 703 C CA . ARG A 1 95 ? 45.797 -11.533 -31.696 1.00 98.25 95 ARG A CA 1
ATOM 704 C C . ARG A 1 95 ? 46.607 -11.652 -30.404 1.00 98.25 95 ARG A C 1
ATOM 706 O O . ARG A 1 95 ? 47.814 -11.881 -30.453 1.00 98.25 95 ARG A O 1
ATOM 713 N N . ARG A 1 96 ? 45.963 -11.439 -29.254 1.00 98.19 96 ARG A N 1
ATOM 714 C CA . ARG A 1 96 ? 46.610 -11.418 -27.93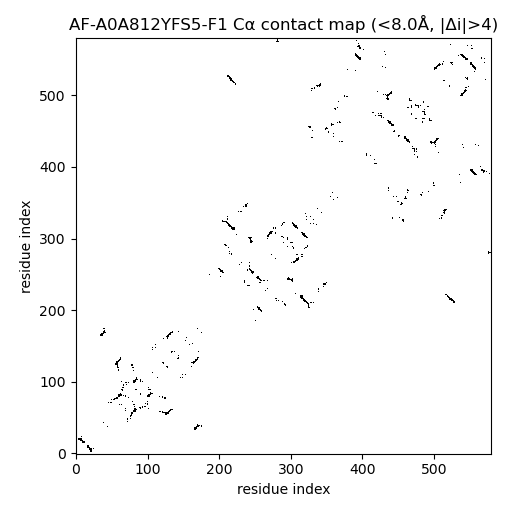5 1.00 98.19 96 ARG A CA 1
ATOM 715 C C . ARG A 1 96 ? 46.901 -12.813 -27.381 1.00 98.19 96 ARG A C 1
ATOM 717 O O . ARG A 1 96 ? 47.899 -12.969 -26.682 1.00 98.19 96 ARG A O 1
ATOM 724 N N . TYR A 1 97 ? 46.051 -13.787 -27.695 1.00 98.06 97 TYR A N 1
ATOM 725 C CA . TYR A 1 97 ? 46.121 -15.169 -27.218 1.00 98.06 97 TYR A CA 1
ATOM 726 C C . TYR A 1 97 ? 46.015 -16.140 -28.406 1.00 98.06 97 TYR A C 1
ATOM 728 O O . TYR A 1 97 ? 44.991 -16.808 -28.558 1.00 98.06 97 TYR A O 1
ATOM 736 N N . PRO A 1 98 ? 47.036 -16.201 -29.283 1.00 97.88 98 PRO A N 1
ATOM 737 C CA . PRO A 1 98 ? 46.987 -16.977 -30.527 1.00 97.88 98 PRO A CA 1
ATOM 738 C C . PRO A 1 98 ? 46.855 -18.493 -30.313 1.00 97.88 98 PRO A C 1
ATOM 740 O O . PRO A 1 98 ? 46.494 -19.222 -31.232 1.00 97.88 98 PRO A O 1
ATOM 743 N N . GLU A 1 99 ? 47.153 -18.980 -29.111 1.00 96.69 99 GLU A N 1
ATOM 744 C CA . GLU A 1 99 ? 46.954 -20.367 -28.694 1.00 96.69 99 GLU A CA 1
ATOM 745 C C . GLU A 1 99 ? 45.500 -20.694 -28.314 1.00 96.69 99 GLU A C 1
ATOM 747 O O . GLU A 1 99 ? 45.144 -21.866 -28.187 1.00 96.69 99 GLU A O 1
ATOM 752 N N . CYS A 1 100 ? 44.664 -19.674 -28.113 1.00 98.12 100 CYS A N 1
ATOM 753 C CA . CYS A 1 100 ? 43.261 -19.815 -27.747 1.00 98.12 100 CYS A CA 1
ATOM 754 C C . CYS A 1 100 ? 42.357 -19.685 -28.979 1.00 98.12 100 CYS A C 1
ATOM 756 O O . CYS A 1 100 ? 42.619 -18.901 -29.890 1.00 98.12 100 CYS A O 1
ATOM 758 N N . ARG A 1 101 ? 41.237 -20.417 -28.986 1.00 98.38 101 ARG A N 1
ATOM 759 C CA . ARG A 1 101 ? 40.211 -20.285 -30.027 1.00 98.38 101 ARG A CA 1
ATOM 760 C C . ARG A 1 101 ? 39.119 -19.312 -29.594 1.00 98.38 101 ARG A C 1
ATOM 762 O O . ARG A 1 101 ? 38.461 -19.532 -28.574 1.00 98.38 101 ARG A O 1
ATOM 769 N N . PHE A 1 102 ? 38.877 -18.309 -30.434 1.00 98.62 102 PHE A N 1
ATOM 770 C CA . PHE A 1 102 ? 37.773 -17.364 -30.293 1.00 98.62 102 PHE A CA 1
ATOM 771 C C . PHE A 1 102 ? 36.841 -17.432 -31.504 1.00 98.62 102 PHE A C 1
ATOM 773 O O . PHE A 1 102 ? 37.294 -17.559 -32.639 1.00 98.62 102 PHE A O 1
ATOM 780 N N . GLU A 1 103 ? 35.535 -17.336 -31.270 1.00 98.62 103 GLU A N 1
ATOM 781 C CA . GLU A 1 103 ? 34.511 -17.361 -32.316 1.00 98.62 103 GLU A CA 1
ATOM 782 C C . GLU A 1 103 ? 33.617 -16.121 -32.217 1.00 98.62 103 GLU A C 1
ATOM 784 O O . GLU A 1 103 ? 33.047 -15.826 -31.164 1.00 98.62 103 GLU A O 1
ATOM 789 N N . LEU A 1 104 ? 33.443 -15.418 -33.339 1.00 98.38 104 LEU A N 1
ATOM 790 C CA . LEU A 1 104 ? 32.431 -14.370 -33.461 1.00 98.38 104 LEU A CA 1
ATOM 791 C C . LEU A 1 104 ? 31.051 -15.012 -33.522 1.00 98.38 104 LEU A C 1
ATOM 793 O O . LEU A 1 104 ? 30.732 -15.643 -34.529 1.00 98.38 104 LEU A O 1
ATOM 797 N N . LEU A 1 105 ? 30.248 -14.852 -32.474 1.00 97.94 105 LEU A N 1
ATOM 798 C CA . LEU A 1 105 ? 28.921 -15.451 -32.369 1.00 97.94 105 LEU A CA 1
ATOM 799 C C . LEU A 1 105 ? 28.009 -14.623 -31.459 1.00 97.94 105 LEU A C 1
ATOM 801 O O . LEU A 1 105 ? 28.343 -14.328 -30.311 1.00 97.94 105 LEU A O 1
ATOM 805 N N . ASP A 1 106 ? 26.809 -14.306 -31.946 1.00 96.38 106 ASP A N 1
ATOM 806 C CA . ASP A 1 106 ? 25.740 -13.759 -31.108 1.00 96.38 106 ASP A CA 1
ATOM 807 C C . ASP A 1 106 ? 24.859 -14.901 -30.587 1.00 96.38 106 ASP A C 1
ATOM 809 O O . ASP A 1 106 ? 24.037 -15.464 -31.316 1.00 96.38 106 ASP A O 1
ATOM 813 N N . CYS A 1 107 ? 25.011 -15.247 -29.306 1.00 94.81 107 CYS A N 1
ATOM 814 C CA . CYS A 1 107 ? 24.309 -16.383 -28.707 1.00 94.81 107 CYS A CA 1
ATOM 815 C C . CYS A 1 107 ? 22.780 -16.249 -28.753 1.00 94.81 107 CYS A C 1
ATOM 817 O O . CYS A 1 107 ? 22.095 -17.268 -28.760 1.00 94.81 107 CYS A O 1
ATOM 819 N N . PHE A 1 108 ? 22.242 -15.029 -28.845 1.00 92.88 108 PHE A N 1
ATOM 820 C CA . PHE A 1 108 ? 20.802 -14.796 -28.940 1.00 92.88 108 PHE A CA 1
ATOM 821 C C . PHE A 1 108 ? 20.262 -14.984 -30.358 1.00 92.88 108 PHE A C 1
ATOM 823 O O . PHE A 1 108 ? 19.096 -15.336 -30.527 1.00 92.88 108 PHE A O 1
ATOM 830 N N . LYS A 1 109 ? 21.090 -14.734 -31.378 1.00 95.88 109 LYS A N 1
ATOM 831 C CA . LYS A 1 109 ? 20.678 -14.773 -32.790 1.00 95.88 109 LYS A CA 1
ATOM 832 C C . LYS A 1 109 ? 21.058 -16.073 -33.485 1.00 95.88 109 LYS A C 1
ATOM 834 O O . LYS A 1 109 ? 20.394 -16.466 -34.439 1.00 95.88 109 LYS A O 1
ATOM 839 N N . GLU A 1 110 ? 22.093 -16.755 -33.001 1.00 97.06 110 GLU A N 1
ATOM 840 C CA . GLU A 1 110 ? 22.676 -17.935 -33.645 1.00 97.06 110 GLU A CA 1
ATOM 841 C C . GLU A 1 110 ? 22.678 -19.191 -32.738 1.00 97.06 110 GLU A C 1
ATOM 843 O O . GLU A 1 110 ? 23.707 -19.863 -32.605 1.00 97.06 110 GLU A O 1
ATOM 848 N N . PRO A 1 111 ? 21.543 -19.592 -32.123 1.00 93.69 111 PRO A N 1
ATOM 849 C CA . PRO A 1 111 ? 21.509 -20.727 -31.192 1.00 93.69 111 PRO A CA 1
ATOM 850 C C . PRO A 1 111 ? 21.895 -22.066 -31.846 1.00 93.69 111 PRO A C 1
ATOM 852 O O . PRO A 1 111 ? 22.408 -22.963 -31.177 1.00 93.69 111 PRO A O 1
ATOM 855 N N . ALA A 1 112 ? 21.685 -22.216 -33.160 1.00 94.06 112 ALA A N 1
ATOM 856 C CA . ALA A 1 112 ? 22.100 -23.406 -33.903 1.00 94.06 112 ALA A CA 1
ATOM 857 C C . ALA A 1 112 ? 23.630 -23.548 -33.957 1.00 94.06 112 ALA A C 1
ATOM 859 O O . ALA A 1 112 ? 24.155 -24.630 -33.699 1.00 94.06 112 ALA A O 1
ATOM 860 N N . ARG A 1 113 ? 24.350 -22.451 -34.221 1.00 97.38 113 ARG A N 1
ATOM 861 C CA . ARG A 1 113 ? 25.818 -22.443 -34.248 1.00 97.38 113 ARG A CA 1
ATOM 862 C C . ARG A 1 113 ? 26.400 -22.619 -32.847 1.00 97.38 113 ARG A C 1
ATOM 864 O O . ARG A 1 113 ? 27.350 -23.376 -32.679 1.00 97.38 113 ARG A O 1
ATOM 871 N N . LEU A 1 114 ? 25.765 -22.028 -31.835 1.00 96.31 114 LEU A N 1
ATOM 872 C CA . LEU A 1 114 ? 26.116 -22.245 -30.430 1.00 96.31 114 LEU A CA 1
ATOM 873 C C . LEU A 1 114 ? 26.008 -23.730 -30.038 1.00 96.31 114 LEU A C 1
ATOM 875 O O . LEU A 1 114 ? 26.911 -24.268 -29.400 1.00 96.31 114 LEU A O 1
ATOM 879 N N . ARG A 1 115 ? 24.950 -24.424 -30.488 1.00 94.75 115 ARG A N 1
ATOM 880 C CA . ARG A 1 115 ? 24.794 -25.882 -30.324 1.00 94.75 115 ARG A CA 1
ATOM 881 C C . ARG A 1 115 ? 25.938 -26.662 -30.982 1.00 94.75 115 ARG A C 1
ATOM 883 O O . ARG A 1 115 ? 26.457 -27.586 -30.364 1.00 94.75 115 ARG A O 1
ATOM 890 N N . LEU A 1 116 ? 26.368 -26.294 -32.188 1.00 96.38 116 LEU A N 1
ATOM 891 C CA . LEU A 1 116 ? 27.488 -26.977 -32.850 1.00 96.38 116 LEU A CA 1
ATOM 892 C C . LEU A 1 116 ? 28.797 -26.852 -32.054 1.00 96.38 116 LEU A C 1
ATOM 894 O O . LEU A 1 116 ? 29.493 -27.853 -31.890 1.00 96.38 116 LEU A O 1
ATOM 898 N N . LEU A 1 117 ? 29.088 -25.672 -31.493 1.00 97.75 117 LEU A N 1
ATOM 899 C CA . LEU A 1 117 ? 30.267 -25.464 -30.642 1.00 97.75 117 LEU A CA 1
ATOM 900 C C . LEU A 1 117 ? 30.200 -26.302 -29.354 1.00 97.75 117 LEU A C 1
ATOM 902 O O . LEU A 1 117 ? 31.175 -26.959 -28.995 1.00 97.75 117 LEU A O 1
ATOM 906 N N . CYS A 1 118 ? 29.042 -26.354 -28.687 1.00 96.38 118 CYS A N 1
ATOM 907 C CA . CYS A 1 118 ? 28.844 -27.222 -27.520 1.00 96.38 118 CYS A CA 1
ATOM 908 C C . CYS A 1 118 ? 29.073 -28.705 -27.858 1.00 96.38 118 CYS A C 1
ATOM 910 O O . CYS A 1 118 ? 29.744 -29.414 -27.108 1.00 96.38 118 CYS A O 1
ATOM 912 N N . ALA A 1 119 ? 28.532 -29.178 -28.986 1.00 95.38 119 ALA A N 1
ATOM 913 C CA . ALA A 1 119 ? 28.697 -30.560 -29.432 1.00 95.38 119 ALA A CA 1
ATOM 914 C C . ALA A 1 119 ? 30.157 -30.879 -29.794 1.00 95.38 119 ALA A C 1
ATOM 916 O O . ALA A 1 119 ? 30.632 -31.983 -29.544 1.00 95.38 119 ALA A O 1
ATOM 917 N N . GLU A 1 120 ? 30.890 -29.922 -30.365 1.00 96.94 120 GLU A N 1
ATOM 918 C CA . GLU A 1 120 ? 32.324 -30.052 -30.622 1.00 96.94 120 GLU A CA 1
ATOM 919 C C . GLU A 1 120 ? 33.127 -30.225 -29.329 1.00 96.94 120 GLU A C 1
ATOM 921 O O . GLU A 1 120 ? 33.882 -31.190 -29.201 1.00 96.94 120 GLU A O 1
ATOM 926 N N . ILE A 1 121 ? 32.897 -29.355 -28.345 1.00 97.50 121 ILE A N 1
ATOM 927 C CA . ILE A 1 121 ? 33.553 -29.425 -27.035 1.00 97.50 121 ILE A CA 1
ATOM 928 C C . ILE A 1 121 ? 33.286 -30.779 -26.359 1.00 97.50 121 ILE A C 1
ATOM 930 O O . ILE A 1 121 ? 34.205 -31.396 -25.824 1.00 97.50 121 ILE A O 1
ATOM 934 N N . GLN A 1 122 ? 32.050 -31.279 -26.424 1.00 95.06 122 GLN A N 1
ATOM 935 C CA . GLN A 1 122 ? 31.666 -32.561 -25.820 1.00 95.06 122 GLN A CA 1
ATOM 936 C C . GLN A 1 122 ? 32.198 -33.796 -26.550 1.00 95.06 122 GLN A C 1
ATOM 938 O O . GLN A 1 122 ? 32.287 -34.866 -25.952 1.00 95.06 122 GLN A O 1
ATOM 943 N N . ARG A 1 123 ? 32.562 -33.678 -27.830 1.00 95.81 123 ARG A N 1
ATOM 944 C CA . ARG A 1 123 ? 33.283 -34.747 -28.537 1.00 95.81 123 ARG A CA 1
ATOM 945 C C . ARG A 1 123 ? 34.745 -34.816 -28.104 1.00 95.81 123 ARG A C 1
ATOM 947 O O . ARG A 1 123 ? 35.314 -35.901 -28.086 1.00 95.81 123 ARG A O 1
ATOM 954 N N . ALA A 1 124 ? 35.336 -33.674 -27.759 1.00 94.94 124 ALA A N 1
ATOM 955 C CA . ALA A 1 124 ? 36.732 -33.569 -27.344 1.00 94.94 124 ALA A CA 1
ATOM 956 C C . ALA A 1 124 ? 36.949 -33.774 -25.832 1.00 94.94 124 ALA A C 1
ATOM 958 O O . ALA A 1 124 ? 38.072 -34.033 -25.409 1.00 94.94 124 ALA A O 1
ATOM 959 N N . SER A 1 125 ? 35.900 -33.676 -25.011 1.00 94.62 125 SER A N 1
ATOM 960 C CA . SER A 1 125 ? 35.987 -33.817 -23.556 1.00 94.62 125 SER A CA 1
ATOM 961 C C . SER A 1 125 ? 34.797 -34.577 -22.975 1.00 94.62 125 SER A C 1
ATOM 963 O O . SER A 1 125 ? 33.648 -34.391 -23.370 1.00 94.62 125 SER A O 1
ATOM 965 N N . SER A 1 126 ? 35.074 -35.395 -21.957 1.00 87.25 126 SER A N 1
ATOM 966 C CA . SER A 1 126 ? 34.052 -36.116 -21.195 1.00 87.25 126 SER A CA 1
ATOM 967 C C . SER A 1 126 ? 33.312 -35.243 -20.172 1.00 87.25 126 SER A C 1
ATOM 969 O O . SER A 1 126 ? 32.242 -35.645 -19.709 1.00 87.25 126 SER A O 1
ATOM 971 N N . ASN A 1 127 ? 33.839 -34.058 -19.829 1.00 92.38 127 ASN A N 1
ATOM 972 C CA . ASN A 1 127 ? 33.290 -33.188 -18.792 1.00 92.38 127 ASN A CA 1
ATOM 973 C C . ASN A 1 127 ? 33.086 -31.747 -19.279 1.00 92.38 127 ASN A C 1
ATOM 975 O O . ASN A 1 127 ? 34.009 -30.935 -19.305 1.00 92.38 127 ASN A O 1
ATOM 979 N N . PHE A 1 128 ? 31.844 -31.415 -19.625 1.00 94.50 128 PHE A N 1
ATOM 980 C CA . PHE A 1 128 ? 31.486 -30.106 -20.163 1.00 94.50 128 PHE A CA 1
ATOM 981 C C . PHE A 1 128 ? 31.171 -29.084 -19.069 1.00 94.50 128 PHE A C 1
ATOM 983 O O . PHE A 1 128 ? 30.374 -29.365 -18.172 1.00 94.50 128 PHE A O 1
ATOM 990 N N . LYS A 1 129 ? 31.738 -27.877 -19.168 1.00 96.06 129 LYS A N 1
ATOM 991 C CA . LYS A 1 129 ? 31.433 -26.745 -18.281 1.00 96.06 129 LYS A CA 1
ATOM 992 C C . LYS A 1 129 ? 31.225 -25.460 -19.074 1.00 96.06 129 LYS A C 1
ATOM 994 O O . LYS A 1 129 ? 31.714 -25.303 -20.190 1.00 96.06 129 LYS A O 1
ATOM 999 N N . LEU A 1 130 ? 30.504 -24.532 -18.462 1.00 96.88 130 LEU A N 1
ATOM 1000 C CA . LEU A 1 130 ? 30.077 -23.285 -19.077 1.00 96.88 130 LEU A CA 1
ATOM 1001 C C . LEU A 1 130 ? 30.454 -22.096 -18.193 1.00 96.88 130 LEU A C 1
ATOM 1003 O O . LEU A 1 130 ? 30.250 -22.122 -16.981 1.00 96.88 130 LEU A O 1
ATOM 1007 N N . PHE A 1 131 ? 30.978 -21.050 -18.815 1.00 97.81 131 PHE A N 1
ATOM 1008 C CA . PHE A 1 131 ? 31.354 -19.788 -18.187 1.00 97.81 131 PHE A CA 1
ATOM 1009 C C . PHE A 1 131 ? 30.620 -18.651 -18.916 1.00 97.81 131 PHE A C 1
ATOM 1011 O O . PHE A 1 131 ? 30.634 -18.605 -20.142 1.00 97.81 131 PHE A O 1
ATOM 1018 N N . VAL A 1 132 ? 29.908 -17.785 -18.193 1.00 96.81 132 VAL A N 1
ATOM 1019 C CA . VAL A 1 132 ? 29.080 -16.710 -18.767 1.00 96.81 132 VAL A CA 1
ATOM 1020 C C . VAL A 1 132 ? 29.424 -15.364 -18.124 1.00 96.81 132 VAL A C 1
ATOM 1022 O O . VAL A 1 132 ? 29.120 -15.140 -16.949 1.00 96.81 132 VAL A O 1
ATOM 1025 N N . ASP A 1 133 ? 29.988 -14.451 -18.917 1.00 95.25 133 ASP A N 1
ATOM 1026 C CA . ASP A 1 133 ? 30.211 -13.037 -18.584 1.00 95.25 133 ASP A CA 1
ATOM 1027 C C . ASP A 1 133 ? 29.833 -12.143 -19.772 1.00 95.25 133 ASP A C 1
ATOM 1029 O O . ASP A 1 133 ? 30.669 -11.633 -20.508 1.00 95.25 133 ASP A O 1
ATOM 1033 N N . ILE A 1 134 ? 28.536 -11.906 -19.949 1.00 88.94 134 ILE A N 1
ATOM 1034 C CA . ILE A 1 134 ? 28.038 -10.926 -20.929 1.00 88.94 134 ILE A CA 1
ATOM 1035 C C . ILE A 1 134 ? 27.784 -9.546 -20.291 1.00 88.94 134 ILE A C 1
ATOM 1037 O O . ILE A 1 134 ? 27.048 -8.725 -20.847 1.00 88.94 134 ILE A O 1
ATOM 1041 N N . GLY A 1 135 ? 28.343 -9.319 -19.094 1.00 65.69 135 GLY A N 1
ATOM 1042 C CA . GLY A 1 135 ? 27.986 -8.262 -18.141 1.00 65.69 135 GLY A CA 1
ATOM 1043 C C . GLY A 1 135 ? 28.705 -6.927 -18.342 1.00 65.69 135 GLY A C 1
ATOM 1044 O O . GLY A 1 135 ? 29.292 -6.409 -17.395 1.00 65.69 135 GLY A O 1
ATOM 1045 N N . GLY A 1 136 ? 28.662 -6.383 -19.562 1.00 63.88 136 GLY A N 1
ATOM 1046 C CA . GLY A 1 136 ? 28.888 -4.948 -19.814 1.00 63.88 136 GLY A CA 1
ATOM 1047 C C . GLY A 1 136 ? 27.644 -4.112 -19.461 1.00 63.88 136 GLY A C 1
ATOM 1048 O O . GLY A 1 136 ? 26.968 -4.410 -18.483 1.00 63.88 136 GLY A O 1
ATOM 1049 N N . ASP A 1 137 ? 27.263 -3.141 -20.304 1.00 51.19 137 ASP A N 1
ATOM 1050 C CA . ASP A 1 137 ? 26.057 -2.277 -20.170 1.00 51.19 137 ASP A CA 1
ATOM 1051 C C . ASP A 1 137 ? 24.693 -3.020 -20.181 1.00 51.19 137 ASP A C 1
ATOM 1053 O O . ASP A 1 137 ? 23.628 -2.421 -20.346 1.00 51.19 137 ASP A O 1
ATOM 1057 N N . ARG A 1 138 ? 24.682 -4.352 -20.069 1.00 58.72 138 ARG A N 1
ATOM 1058 C CA . ARG A 1 138 ? 23.474 -5.178 -20.161 1.00 58.72 138 ARG A CA 1
ATOM 1059 C C . ARG A 1 138 ? 22.878 -5.405 -18.774 1.00 58.72 138 ARG A C 1
ATOM 1061 O O . ARG A 1 138 ? 23.541 -5.902 -17.870 1.00 58.72 138 ARG A O 1
ATOM 1068 N N . MET A 1 139 ? 21.586 -5.110 -18.634 1.00 67.25 139 MET A N 1
ATOM 1069 C CA . MET A 1 139 ? 20.813 -5.407 -17.424 1.00 67.25 139 MET A CA 1
ATOM 1070 C C . MET A 1 139 ? 20.754 -6.919 -17.129 1.00 67.25 139 MET A C 1
ATOM 1072 O O . MET A 1 139 ? 20.846 -7.742 -18.040 1.00 67.25 139 MET A O 1
ATOM 1076 N N . THR A 1 140 ? 20.500 -7.289 -15.866 1.00 79.62 140 THR A N 1
ATOM 1077 C CA . THR A 1 140 ? 20.287 -8.666 -15.360 1.00 79.62 140 THR A CA 1
ATOM 1078 C C . THR A 1 140 ? 19.419 -9.552 -16.265 1.00 79.62 140 THR A C 1
ATOM 1080 O O . THR A 1 140 ? 19.673 -10.748 -16.398 1.00 79.62 140 THR A O 1
ATOM 1083 N N . SER A 1 141 ? 18.424 -8.970 -16.938 1.00 79.56 141 SER A N 1
ATOM 1084 C CA . SER A 1 141 ? 17.551 -9.662 -17.892 1.00 79.56 141 SER A CA 1
ATOM 1085 C C . SER A 1 141 ? 18.297 -10.279 -19.078 1.00 79.56 141 SER A C 1
ATOM 1087 O O . SER A 1 141 ? 17.925 -11.362 -19.525 1.00 79.56 141 SER A O 1
ATOM 1089 N N . GLY A 1 142 ? 19.368 -9.643 -19.562 1.00 83.25 142 GLY A N 1
ATOM 1090 C CA . GLY A 1 142 ? 20.203 -10.180 -20.636 1.00 83.25 142 GLY A CA 1
ATOM 1091 C C . GLY A 1 142 ? 20.916 -11.470 -20.226 1.00 83.25 142 GLY A C 1
ATOM 1092 O O . GLY A 1 142 ? 20.935 -12.428 -20.995 1.00 83.25 142 GLY A O 1
ATOM 1093 N N . VAL A 1 143 ? 21.432 -11.526 -18.993 1.00 86.75 143 VAL A N 1
ATOM 1094 C CA . VAL A 1 143 ? 22.079 -12.728 -18.436 1.00 86.75 143 VAL A CA 1
ATOM 1095 C C . VAL A 1 143 ? 21.065 -13.857 -18.272 1.00 86.75 143 VAL A C 1
ATOM 1097 O O . VAL A 1 143 ? 21.324 -14.967 -18.727 1.00 86.75 143 VAL A O 1
ATOM 1100 N N . CYS A 1 144 ? 19.879 -13.575 -17.720 1.00 85.25 144 CYS A N 1
ATOM 1101 C CA . CYS A 1 144 ? 18.803 -14.569 -17.638 1.00 85.25 144 CYS A CA 1
ATOM 1102 C C . CYS A 1 144 ? 18.428 -15.126 -19.013 1.00 85.25 144 CYS A C 1
ATOM 1104 O O . CYS A 1 144 ? 18.291 -16.335 -19.170 1.00 85.25 144 CYS A O 1
ATOM 1106 N N . HIS A 1 145 ? 18.286 -14.257 -20.016 1.00 86.25 145 HIS A N 1
ATOM 1107 C CA . HIS A 1 145 ? 17.939 -14.692 -21.363 1.00 86.25 145 HIS A CA 1
ATOM 1108 C C . HIS A 1 145 ? 19.030 -15.592 -21.963 1.00 86.25 145 HIS A C 1
ATOM 1110 O O . HIS A 1 145 ? 18.707 -16.614 -22.562 1.00 86.25 145 HIS A O 1
ATOM 1116 N N . ALA A 1 146 ? 20.312 -15.279 -21.746 1.00 87.94 146 ALA A N 1
ATOM 1117 C CA . ALA A 1 146 ? 21.410 -16.125 -22.214 1.00 87.94 146 ALA A CA 1
ATOM 1118 C C . ALA A 1 146 ? 21.364 -17.514 -21.563 1.00 87.94 146 ALA A C 1
ATOM 1120 O O . ALA A 1 146 ? 21.543 -18.516 -22.251 1.00 87.94 146 ALA A O 1
ATOM 1121 N N . LEU A 1 147 ? 21.056 -17.584 -20.264 1.00 89.62 147 LEU A N 1
ATOM 1122 C CA . LEU A 1 147 ? 20.893 -18.855 -19.557 1.00 89.62 147 LEU A CA 1
ATOM 1123 C C . LEU A 1 147 ? 19.718 -19.675 -20.098 1.00 89.62 147 LEU A C 1
ATOM 1125 O O . LEU A 1 147 ? 19.879 -20.876 -20.276 1.00 89.62 147 LEU A O 1
ATOM 1129 N N . VAL A 1 148 ? 18.588 -19.046 -20.434 1.00 87.31 148 VAL A N 1
ATOM 1130 C CA . VAL A 1 148 ? 17.438 -19.728 -21.062 1.00 87.31 148 VAL A CA 1
ATOM 1131 C C . VAL A 1 148 ? 17.799 -20.268 -22.447 1.00 87.31 148 VAL A C 1
ATOM 1133 O O . VAL A 1 148 ? 17.467 -21.408 -22.778 1.00 87.31 148 VAL A O 1
ATOM 1136 N N . VAL A 1 149 ? 18.504 -19.476 -23.263 1.00 88.88 149 VAL A N 1
ATOM 1137 C CA . VAL A 1 149 ? 18.969 -19.929 -24.581 1.00 88.88 149 VAL A CA 1
ATOM 1138 C C . VAL A 1 149 ? 19.888 -21.137 -24.428 1.00 88.88 149 VAL A C 1
ATOM 1140 O O . VAL A 1 149 ? 19.676 -22.143 -25.105 1.00 88.88 149 VAL A O 1
ATOM 1143 N N . LEU A 1 150 ? 20.857 -21.063 -23.514 1.00 89.12 150 LEU A N 1
ATOM 1144 C CA . LEU A 1 150 ? 21.805 -22.136 -23.231 1.00 89.12 150 LEU A CA 1
ATOM 1145 C C . LEU A 1 150 ? 21.088 -23.391 -22.707 1.00 89.12 150 LEU A C 1
ATOM 1147 O O . LEU A 1 150 ? 21.282 -24.469 -23.260 1.00 89.12 150 LEU A O 1
ATOM 1151 N N . GLU A 1 151 ? 20.175 -23.255 -21.744 1.00 89.62 151 GLU A N 1
ATOM 1152 C CA . GLU A 1 151 ? 19.365 -24.360 -21.213 1.00 89.62 151 GLU A CA 1
ATOM 1153 C C . GLU A 1 151 ? 18.569 -25.083 -22.307 1.00 89.62 151 GLU A C 1
ATOM 1155 O O . GLU A 1 151 ? 18.539 -26.316 -22.374 1.00 89.62 151 GLU A O 1
ATOM 1160 N N . SER A 1 152 ? 17.994 -24.323 -23.242 1.00 89.12 152 SER A N 1
ATOM 1161 C CA . SER A 1 152 ? 17.241 -24.881 -24.367 1.00 89.12 152 SER A CA 1
ATOM 1162 C C . SER A 1 152 ? 18.083 -25.766 -25.301 1.00 89.12 152 SER A C 1
ATOM 1164 O O . SER A 1 152 ? 17.524 -26.527 -26.103 1.00 89.12 152 SER A O 1
ATOM 1166 N N . LEU A 1 153 ? 19.418 -25.689 -25.222 1.00 89.44 153 LEU A N 1
ATOM 1167 C CA . LEU A 1 153 ? 20.312 -26.504 -26.038 1.00 89.44 153 LEU A CA 1
ATOM 1168 C C . LEU A 1 153 ? 20.384 -27.954 -25.561 1.00 89.44 153 LEU A C 1
ATOM 1170 O O . LEU A 1 153 ? 20.572 -28.817 -26.413 1.00 89.44 153 LEU A O 1
ATOM 1174 N N . TRP A 1 154 ? 20.203 -28.225 -24.265 1.00 87.88 154 TRP A N 1
ATOM 1175 C CA . TRP A 1 154 ? 20.308 -29.572 -23.681 1.00 87.88 154 TRP A CA 1
ATOM 1176 C C . TRP A 1 154 ? 19.013 -30.087 -23.041 1.00 87.88 154 TRP A C 1
ATOM 1178 O O . TRP A 1 154 ? 18.888 -31.287 -22.832 1.00 87.88 154 TRP A O 1
ATOM 1188 N N . CYS A 1 155 ? 18.018 -29.231 -22.781 1.00 82.06 155 CYS A N 1
ATOM 1189 C CA . CYS A 1 155 ? 16.724 -29.659 -22.226 1.00 82.06 155 CYS A CA 1
ATOM 1190 C C . CYS A 1 155 ? 15.718 -30.176 -23.276 1.00 82.06 155 CYS A C 1
ATOM 1192 O O . CYS A 1 155 ? 14.623 -30.605 -22.917 1.00 82.06 155 CYS A O 1
ATOM 1194 N N . ARG A 1 156 ? 16.044 -30.144 -24.578 1.00 80.00 156 ARG A N 1
ATOM 1195 C CA . ARG A 1 156 ? 15.142 -30.663 -25.622 1.00 80.00 156 ARG A CA 1
ATOM 1196 C C . ARG A 1 156 ? 15.180 -32.197 -25.678 1.00 80.00 156 ARG A C 1
ATOM 1198 O O . ARG A 1 156 ? 16.277 -32.758 -25.709 1.00 80.00 156 ARG A O 1
ATOM 1205 N N . PRO A 1 157 ? 14.020 -32.876 -25.778 1.00 75.50 157 PRO A N 1
ATOM 1206 C CA . PRO A 1 157 ? 13.972 -34.310 -26.053 1.00 75.50 157 PRO A CA 1
ATOM 1207 C C . PRO A 1 157 ? 14.796 -34.650 -27.302 1.00 75.50 157 PRO A C 1
ATOM 1209 O O . PRO A 1 157 ? 14.629 -34.012 -28.341 1.00 75.50 157 PRO A O 1
ATOM 1212 N N . GLY A 1 158 ? 15.708 -35.618 -27.188 1.00 80.38 158 GLY A N 1
ATOM 1213 C CA . GLY A 1 158 ? 16.602 -36.019 -28.283 1.00 80.38 158 GLY A CA 1
ATOM 1214 C C . GLY A 1 158 ? 17.821 -35.113 -28.505 1.00 80.38 158 GLY A C 1
ATOM 1215 O O . GLY A 1 158 ? 18.497 -35.255 -29.518 1.00 80.38 158 GLY A O 1
ATOM 1216 N N . SER A 1 159 ? 18.122 -34.182 -27.593 1.00 82.06 159 SER A N 1
ATOM 1217 C CA . SER A 1 159 ? 19.367 -33.412 -27.661 1.00 82.06 159 SER A CA 1
ATOM 1218 C C . SER A 1 159 ? 20.594 -34.313 -27.496 1.00 82.06 159 SER A C 1
ATOM 1220 O O . SER A 1 159 ? 20.741 -34.989 -26.482 1.00 82.06 159 SER A O 1
ATOM 1222 N N . GLU A 1 160 ? 21.520 -34.249 -28.453 1.00 87.06 160 GLU A N 1
ATOM 1223 C CA . GLU A 1 160 ? 22.840 -34.891 -28.349 1.00 87.06 160 GLU A CA 1
ATOM 1224 C C . GLU A 1 160 ? 23.777 -34.167 -27.365 1.00 87.06 160 GLU A C 1
ATOM 1226 O O . GLU A 1 160 ? 24.753 -34.745 -26.889 1.00 87.06 160 GLU A O 1
ATOM 1231 N N . ILE A 1 161 ? 23.476 -32.905 -27.032 1.00 91.19 161 ILE A N 1
ATOM 1232 C CA . ILE A 1 161 ? 24.246 -32.121 -26.063 1.00 91.19 161 ILE A CA 1
ATOM 1233 C C . ILE A 1 161 ? 23.851 -32.539 -24.650 1.00 91.19 161 ILE A C 1
ATOM 1235 O O . ILE A 1 161 ? 22.697 -32.371 -24.246 1.00 91.19 161 ILE A O 1
ATOM 1239 N N . LYS A 1 162 ? 24.839 -32.997 -23.881 1.00 90.25 162 LYS A N 1
ATOM 1240 C CA . LYS A 1 162 ? 24.736 -33.252 -22.441 1.00 90.25 162 LYS A CA 1
ATOM 1241 C C . LYS A 1 162 ? 24.688 -31.942 -21.654 1.00 90.25 162 LYS A C 1
ATOM 1243 O O . LYS A 1 162 ? 25.334 -30.960 -22.019 1.00 90.25 162 LYS A O 1
ATOM 1248 N N . GLN A 1 163 ? 23.972 -31.940 -20.536 1.00 91.12 163 GLN A N 1
ATOM 1249 C CA . GLN A 1 163 ? 23.969 -30.810 -19.608 1.00 91.12 163 GLN A CA 1
ATOM 1250 C C . GLN A 1 163 ? 25.392 -30.540 -19.061 1.00 91.12 163 GLN A C 1
ATOM 1252 O O . GLN A 1 163 ? 26.097 -31.500 -18.734 1.00 91.12 163 GLN A O 1
ATOM 1257 N N . PRO A 1 164 ? 25.825 -29.268 -18.927 1.00 92.75 164 PRO A N 1
ATOM 1258 C CA . PRO A 1 164 ? 27.092 -28.936 -18.276 1.00 92.75 164 PRO A CA 1
ATOM 1259 C C . PRO A 1 164 ? 27.129 -29.419 -16.820 1.00 92.75 164 PRO A C 1
ATOM 1261 O O . PRO A 1 164 ? 26.150 -29.271 -16.089 1.00 92.75 164 PRO A O 1
ATOM 1264 N N . SER A 1 165 ? 28.275 -29.925 -16.360 1.00 92.06 165 SER A N 1
ATOM 1265 C CA . SER A 1 165 ? 28.476 -30.293 -14.949 1.00 92.06 165 SER A CA 1
ATOM 1266 C C . SER A 1 165 ? 28.654 -29.070 -14.040 1.00 92.06 165 SER A C 1
ATOM 1268 O O . SER A 1 165 ? 28.374 -29.133 -12.840 1.00 92.06 165 SER A O 1
ATOM 1270 N N . LEU A 1 166 ? 29.077 -27.940 -14.613 1.00 92.50 166 LEU A N 1
ATOM 1271 C CA . LEU A 1 166 ? 29.222 -26.654 -13.940 1.00 92.50 166 LEU A CA 1
ATOM 1272 C C . LEU A 1 166 ? 28.858 -25.509 -14.890 1.00 92.50 166 LEU A C 1
ATOM 1274 O O . LEU A 1 166 ? 29.337 -25.467 -16.022 1.00 92.50 166 LEU A O 1
ATOM 1278 N N . VAL A 1 167 ? 28.077 -24.555 -14.392 1.00 93.88 167 VAL A N 1
ATOM 1279 C CA . VAL A 1 167 ? 27.818 -23.262 -15.028 1.00 93.88 167 VAL A CA 1
ATOM 1280 C C . VAL A 1 167 ? 28.272 -22.163 -14.072 1.00 93.88 167 VAL A C 1
ATOM 1282 O O . VAL A 1 167 ? 27.768 -22.076 -12.956 1.00 93.88 167 VAL A O 1
ATOM 1285 N N . VAL A 1 168 ? 29.216 -21.323 -14.482 1.00 95.06 168 VAL A N 1
ATOM 1286 C CA . VAL A 1 168 ? 29.650 -20.147 -13.718 1.00 95.06 168 VAL A CA 1
ATOM 1287 C C . VAL A 1 168 ? 29.124 -18.902 -14.410 1.00 95.06 168 VAL A C 1
ATOM 1289 O O . VAL A 1 168 ? 29.373 -18.697 -15.593 1.00 95.06 168 VAL A O 1
ATOM 1292 N N . VAL A 1 169 ? 28.403 -18.066 -13.675 1.00 94.69 169 VAL A N 1
ATOM 1293 C CA . VAL A 1 169 ? 27.737 -16.877 -14.203 1.00 94.69 169 VAL A CA 1
ATOM 1294 C C . VAL A 1 169 ? 28.184 -15.673 -13.398 1.00 94.69 169 VAL A C 1
ATOM 1296 O O . VAL A 1 169 ? 27.943 -15.603 -12.192 1.00 94.69 169 VAL A O 1
ATOM 1299 N N . LYS A 1 170 ? 28.810 -14.704 -14.059 1.00 94.25 170 LYS A N 1
ATOM 1300 C CA . LYS A 1 170 ? 29.123 -13.422 -13.435 1.00 94.25 170 LYS A CA 1
ATOM 1301 C C . LYS A 1 170 ? 27.995 -12.435 -13.705 1.00 94.25 170 LYS A C 1
ATOM 1303 O O . LYS A 1 170 ? 27.718 -12.069 -14.845 1.00 94.25 170 LYS A O 1
ATOM 1308 N N . SER A 1 171 ? 27.323 -12.022 -12.638 1.00 91.00 171 SER A N 1
ATOM 1309 C CA . SER A 1 171 ? 26.264 -11.021 -12.685 1.00 91.00 171 SER A CA 1
ATOM 1310 C C . SER A 1 171 ? 26.026 -10.464 -11.292 1.00 91.00 171 SER A C 1
ATOM 1312 O O . SER A 1 171 ? 25.601 -11.195 -10.398 1.00 91.00 171 SER A O 1
ATOM 1314 N N . GLU A 1 172 ? 26.242 -9.159 -11.145 1.00 85.50 172 GLU A N 1
ATOM 1315 C CA . GLU A 1 172 ? 26.001 -8.419 -9.907 1.00 85.50 172 GLU A CA 1
ATOM 1316 C C . GLU A 1 172 ? 24.570 -8.648 -9.397 1.00 85.50 172 GLU A C 1
ATOM 1318 O O . GLU A 1 172 ? 24.358 -9.270 -8.356 1.00 85.50 172 GLU A O 1
ATOM 1323 N N . GLY A 1 173 ? 23.576 -8.278 -10.213 1.00 81.31 173 GLY A N 1
ATOM 1324 C CA . GLY A 1 173 ? 22.168 -8.360 -9.825 1.00 81.31 173 GLY A CA 1
ATOM 1325 C C . GLY A 1 173 ? 21.641 -9.785 -9.619 1.00 81.31 173 GLY A C 1
ATOM 1326 O O . GLY A 1 173 ? 20.771 -9.984 -8.773 1.00 81.31 173 GLY A O 1
ATOM 1327 N N . LEU A 1 174 ? 22.148 -10.801 -10.340 1.00 81.88 174 LEU A N 1
ATOM 1328 C CA . LEU A 1 174 ? 21.766 -12.192 -10.038 1.00 81.88 174 LEU A CA 1
ATOM 1329 C C . LEU A 1 174 ? 22.427 -12.700 -8.764 1.00 81.88 174 LEU A C 1
ATOM 1331 O O . LEU A 1 174 ? 21.782 -13.419 -8.007 1.00 81.88 174 LEU A O 1
ATOM 1335 N N . SER A 1 175 ? 23.691 -12.345 -8.527 1.00 81.44 175 SER A N 1
ATOM 1336 C CA . SER A 1 175 ? 24.399 -12.727 -7.308 1.00 81.44 175 SER A CA 1
ATOM 1337 C C . SER A 1 175 ? 23.706 -12.146 -6.075 1.00 81.44 175 SER A C 1
ATOM 1339 O O . SER A 1 175 ? 23.509 -12.861 -5.095 1.00 81.44 175 SER A O 1
ATOM 1341 N N . GLU A 1 176 ? 23.273 -10.886 -6.132 1.00 76.00 176 GLU A N 1
ATOM 1342 C CA . GLU A 1 176 ? 22.497 -10.250 -5.063 1.00 76.00 176 GLU A CA 1
ATOM 1343 C C . GLU A 1 176 ? 21.138 -10.930 -4.856 1.00 76.00 176 GLU A C 1
ATOM 1345 O O . GLU A 1 176 ? 20.805 -11.327 -3.739 1.00 76.00 176 GLU A O 1
ATOM 1350 N N . ALA A 1 177 ? 20.374 -11.145 -5.932 1.00 72.38 177 ALA A N 1
ATOM 1351 C CA . ALA A 1 177 ? 19.070 -11.805 -5.850 1.00 72.38 177 ALA A CA 1
ATOM 1352 C C . ALA A 1 177 ? 19.172 -13.241 -5.301 1.00 72.38 177 ALA A C 1
ATOM 1354 O O . ALA A 1 177 ? 18.336 -13.675 -4.506 1.00 72.38 177 ALA A O 1
ATOM 1355 N N . ALA A 1 178 ? 20.209 -13.982 -5.695 1.00 72.94 178 ALA A N 1
ATOM 1356 C CA . ALA A 1 178 ? 20.447 -15.334 -5.214 1.00 72.94 178 ALA A CA 1
ATOM 1357 C C . ALA A 1 178 ? 20.958 -15.371 -3.773 1.00 72.94 178 ALA A C 1
ATOM 1359 O O . ALA A 1 178 ? 20.636 -16.318 -3.061 1.00 72.94 178 ALA A O 1
ATOM 1360 N N . ALA A 1 179 ? 21.713 -14.368 -3.318 1.00 66.12 179 ALA A N 1
ATOM 1361 C CA . ALA A 1 179 ? 22.104 -14.260 -1.915 1.00 66.12 179 ALA A CA 1
ATOM 1362 C C . ALA A 1 179 ? 20.867 -14.117 -1.016 1.00 66.12 179 ALA A C 1
ATOM 1364 O O . ALA A 1 179 ? 20.763 -14.821 -0.012 1.00 66.12 179 ALA A O 1
ATOM 1365 N N . VAL A 1 180 ? 19.891 -13.301 -1.433 1.00 60.66 180 VAL A N 1
ATOM 1366 C CA . VAL A 1 180 ? 18.593 -13.178 -0.750 1.00 60.66 180 VAL A CA 1
ATOM 1367 C C . VAL A 1 180 ? 17.867 -14.530 -0.714 1.00 60.66 180 VAL A C 1
ATOM 1369 O O . VAL A 1 180 ? 17.506 -14.998 0.362 1.00 60.66 180 VAL A O 1
ATOM 1372 N N . ALA A 1 181 ? 17.742 -15.220 -1.852 1.00 52.66 181 ALA A N 1
ATOM 1373 C CA . ALA A 1 181 ? 17.043 -16.510 -1.929 1.00 52.66 181 ALA A CA 1
ATOM 1374 C C . ALA A 1 181 ? 17.768 -17.672 -1.204 1.00 52.66 181 ALA A C 1
ATOM 1376 O O . ALA A 1 181 ? 17.134 -18.579 -0.659 1.00 52.66 181 ALA A O 1
ATOM 1377 N N . CYS A 1 182 ? 19.105 -17.682 -1.172 1.00 49.38 182 CYS A N 1
ATOM 1378 C CA . CYS A 1 182 ? 19.893 -18.721 -0.495 1.00 49.38 182 CYS A CA 1
ATOM 1379 C C . CYS A 1 182 ? 19.784 -18.633 1.031 1.00 49.38 182 CYS A C 1
ATOM 1381 O O . CYS A 1 182 ? 19.784 -19.674 1.695 1.00 49.38 182 CYS A O 1
ATOM 1383 N N . VAL A 1 183 ? 19.670 -17.418 1.580 1.00 47.53 183 VAL A N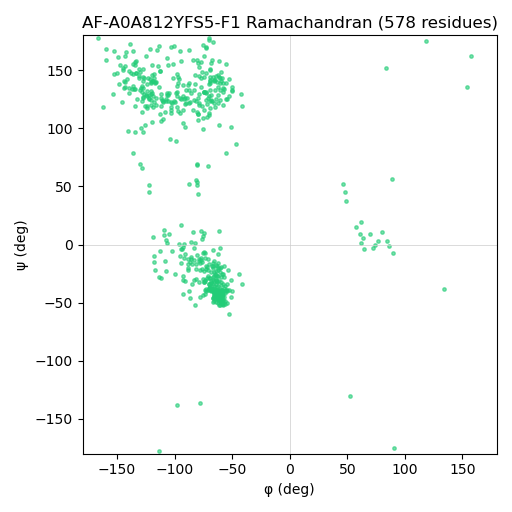 1
ATOM 1384 C CA . VAL A 1 183 ? 19.346 -17.210 2.999 1.00 47.53 183 VAL A CA 1
ATOM 1385 C C . VAL A 1 183 ? 17.978 -17.823 3.315 1.00 47.53 183 VAL A C 1
ATOM 1387 O O . VAL A 1 183 ? 17.851 -18.534 4.307 1.00 47.53 183 VAL A O 1
ATOM 1390 N N . GLU A 1 184 ? 16.998 -17.670 2.418 1.00 42.59 184 GLU A N 1
ATOM 1391 C CA . GLU A 1 184 ? 15.663 -18.265 2.573 1.00 42.59 184 GLU A CA 1
ATOM 1392 C C . GLU A 1 184 ? 15.649 -19.803 2.450 1.00 42.59 184 GLU A C 1
ATOM 1394 O O . GLU A 1 184 ? 14.820 -20.460 3.075 1.00 42.59 184 GLU A O 1
ATOM 1399 N N . THR A 1 185 ? 16.570 -20.403 1.683 1.00 39.25 185 THR A N 1
ATOM 1400 C CA . THR A 1 185 ? 16.559 -21.853 1.387 1.00 39.25 185 THR A CA 1
ATOM 1401 C C . THR A 1 185 ? 17.376 -22.692 2.383 1.00 39.25 185 THR A C 1
ATOM 1403 O O . THR A 1 185 ? 17.014 -23.835 2.661 1.00 39.25 185 THR A O 1
ATOM 1406 N N . ARG A 1 186 ? 18.467 -22.164 2.968 1.00 35.16 186 ARG A N 1
ATOM 1407 C CA . ARG A 1 186 ? 19.273 -22.912 3.964 1.00 35.16 186 ARG A CA 1
ATOM 1408 C C . ARG A 1 186 ? 18.529 -23.177 5.275 1.00 35.16 186 ARG A C 1
ATOM 1410 O O . ARG A 1 186 ? 18.799 -24.196 5.899 1.00 35.16 186 ARG A O 1
ATOM 1417 N N . GLN A 1 187 ? 17.576 -22.325 5.644 1.00 39.22 187 GLN A N 1
ATOM 1418 C CA . GLN A 1 187 ? 16.704 -22.535 6.806 1.00 39.22 187 GLN A CA 1
ATOM 1419 C C . GLN A 1 187 ? 15.668 -23.649 6.594 1.00 39.22 187 GLN A C 1
ATOM 1421 O O . GLN A 1 187 ? 15.163 -24.206 7.557 1.00 39.22 187 GLN A O 1
ATOM 1426 N N . TYR A 1 188 ? 15.375 -24.022 5.344 1.00 35.59 188 TYR A N 1
ATOM 1427 C CA . TYR A 1 188 ? 14.340 -25.008 5.020 1.00 35.59 188 TYR A CA 1
ATOM 1428 C C . TYR A 1 188 ? 14.801 -26.472 5.169 1.00 35.59 188 TYR A C 1
ATOM 1430 O O . TYR A 1 188 ? 13.973 -27.368 5.310 1.00 35.59 188 TYR A O 1
ATOM 1438 N N . PHE A 1 189 ? 16.112 -26.747 5.133 1.00 33.53 189 PHE A N 1
ATOM 1439 C CA . PHE A 1 189 ? 16.638 -28.121 5.062 1.00 33.53 189 PHE A CA 1
ATOM 1440 C C . PHE A 1 189 ? 17.399 -28.608 6.306 1.00 33.53 189 PHE A C 1
ATOM 1442 O O . PHE A 1 189 ? 17.759 -29.785 6.341 1.00 33.53 189 PHE A O 1
ATOM 1449 N N . SER A 1 190 ? 17.652 -27.770 7.320 1.00 34.44 190 SER A N 1
ATOM 1450 C CA . SER A 1 190 ? 18.462 -28.183 8.480 1.00 34.44 190 SER A CA 1
ATOM 1451 C C . SER A 1 190 ? 17.703 -28.871 9.616 1.00 34.44 190 SER A C 1
ATOM 1453 O O . SER A 1 190 ? 18.367 -29.496 10.437 1.00 34.44 190 SER A O 1
ATOM 1455 N N . GLU A 1 191 ? 16.368 -28.830 9.703 1.00 39.59 191 GLU A N 1
ATOM 1456 C CA . GLU A 1 191 ? 15.699 -29.251 10.948 1.00 39.59 191 GLU A CA 1
ATOM 1457 C C . GLU A 1 191 ? 14.485 -30.167 10.722 1.00 39.59 191 GLU A C 1
ATOM 1459 O O . GLU A 1 191 ? 13.353 -29.757 10.491 1.00 39.59 191 GLU A O 1
ATOM 1464 N N . LYS A 1 192 ? 14.741 -31.476 10.839 1.00 44.38 192 LYS A N 1
ATOM 1465 C CA . LYS A 1 192 ? 13.748 -32.475 11.252 1.00 44.38 192 LYS A CA 1
ATOM 1466 C C . LYS A 1 192 ? 14.125 -32.970 12.650 1.00 44.38 192 LYS A C 1
ATOM 1468 O O . LYS A 1 192 ? 15.047 -33.776 12.752 1.00 44.38 192 LYS A O 1
ATOM 1473 N N . ARG A 1 193 ? 13.353 -32.580 13.674 1.00 37.00 193 ARG A N 1
ATOM 1474 C CA . ARG A 1 193 ? 12.640 -33.450 14.648 1.00 37.00 193 ARG A CA 1
ATOM 1475 C C . ARG A 1 193 ? 12.391 -32.752 16.010 1.00 37.00 193 ARG A C 1
ATOM 1477 O O . ARG A 1 193 ? 13.336 -32.311 16.647 1.00 37.00 193 ARG A O 1
ATOM 1484 N N . VAL A 1 194 ? 11.144 -32.935 16.489 1.00 37.78 194 VAL A N 1
ATOM 1485 C CA . VAL A 1 194 ? 10.596 -32.894 17.882 1.00 37.78 194 VAL A CA 1
ATOM 1486 C C . VAL A 1 194 ? 10.218 -31.508 18.458 1.00 37.78 194 VAL A C 1
ATOM 1488 O O . VAL A 1 194 ? 10.904 -30.543 18.164 1.00 37.78 194 VAL A O 1
ATOM 1491 N N . PRO A 1 195 ? 9.247 -31.397 19.400 1.00 42.03 195 PRO A N 1
ATOM 1492 C CA . PRO A 1 195 ? 7.871 -31.906 19.449 1.00 42.03 195 PRO A CA 1
ATOM 1493 C C . PRO A 1 195 ? 6.819 -30.774 19.429 1.00 42.03 195 PRO A C 1
ATOM 1495 O O . PRO A 1 195 ? 7.017 -29.666 19.917 1.00 42.03 195 PRO A O 1
ATOM 1498 N N . THR A 1 196 ? 5.629 -31.110 18.941 1.00 45.41 196 THR A N 1
ATOM 1499 C CA . THR A 1 196 ? 4.419 -30.286 18.977 1.00 45.41 196 THR A CA 1
ATOM 1500 C C . THR A 1 196 ? 3.852 -30.135 20.390 1.00 45.41 196 THR A C 1
ATOM 1502 O O . THR A 1 196 ? 3.231 -31.068 20.898 1.00 45.41 196 THR A O 1
ATOM 1505 N N . THR A 1 197 ? 3.923 -28.932 20.954 1.00 43.72 197 THR A N 1
ATOM 1506 C CA . THR A 1 197 ? 2.929 -28.448 21.924 1.00 43.72 197 THR A CA 1
ATOM 1507 C C . THR A 1 197 ? 2.525 -27.015 21.569 1.00 43.72 197 THR A C 1
ATOM 1509 O O . THR A 1 197 ? 3.357 -26.120 21.486 1.00 43.72 197 THR A O 1
ATOM 1512 N N . GLU A 1 198 ? 1.231 -26.842 21.287 1.00 47.00 198 GLU A N 1
ATOM 1513 C CA . GLU A 1 198 ? 0.479 -25.574 21.195 1.00 47.00 198 GLU A CA 1
ATOM 1514 C C . GLU A 1 198 ? 0.864 -24.497 20.168 1.00 47.00 198 GLU A C 1
ATOM 1516 O O . GLU A 1 198 ? 0.256 -23.428 20.165 1.00 47.00 198 GLU A O 1
ATOM 1521 N N . MET A 1 199 ? 1.770 -24.746 19.224 1.00 47.28 199 MET A N 1
ATOM 1522 C CA . MET A 1 199 ? 2.098 -23.700 18.250 1.00 47.28 199 MET A CA 1
ATOM 1523 C C . MET A 1 199 ? 0.948 -23.441 17.254 1.00 47.28 199 MET A C 1
ATOM 1525 O O . MET A 1 199 ? 0.387 -24.361 16.641 1.00 47.28 199 MET A O 1
ATOM 1529 N N . GLY A 1 200 ? 0.547 -22.167 17.169 1.00 54.53 200 GLY A N 1
ATOM 1530 C CA . GLY A 1 200 ? -0.327 -21.616 16.133 1.00 54.53 200 GLY A CA 1
ATOM 1531 C C . GLY A 1 200 ? 0.376 -21.559 14.774 1.00 54.53 200 GLY A C 1
ATOM 1532 O O . GLY A 1 200 ? 1.553 -21.890 14.658 1.00 54.53 200 GLY A O 1
ATOM 1533 N N . ARG A 1 201 ? -0.344 -21.159 13.721 1.00 66.44 201 ARG A N 1
ATOM 1534 C CA . ARG A 1 201 ? 0.218 -21.051 12.364 1.00 66.44 201 ARG A CA 1
ATOM 1535 C C . ARG A 1 201 ? 0.814 -19.656 12.156 1.00 66.44 201 ARG A C 1
ATOM 1537 O O . ARG A 1 201 ? 0.112 -18.665 12.355 1.00 66.44 201 ARG A O 1
ATOM 1544 N N . GLY A 1 202 ? 2.084 -19.599 11.756 1.00 55.75 202 GLY A N 1
ATOM 1545 C CA . GLY A 1 202 ? 2.777 -18.371 11.366 1.00 55.75 202 GLY A CA 1
ATOM 1546 C C . GLY A 1 202 ? 2.596 -18.044 9.878 1.00 55.75 202 GLY A C 1
ATOM 1547 O O . GLY A 1 202 ? 2.678 -18.940 9.037 1.00 55.75 202 GLY A O 1
ATOM 1548 N N . TYR A 1 203 ? 2.385 -16.769 9.539 1.00 72.81 203 TYR A N 1
ATOM 1549 C CA . TYR A 1 203 ? 2.411 -16.258 8.157 1.00 72.81 203 TYR A CA 1
ATOM 1550 C C . TYR A 1 203 ? 3.486 -15.180 8.014 1.00 72.81 203 TYR A C 1
ATOM 1552 O O . TYR A 1 203 ? 3.443 -14.195 8.741 1.00 72.81 203 TYR A O 1
ATOM 1560 N N . PHE A 1 204 ? 4.438 -15.320 7.089 1.00 71.56 204 PHE A N 1
ATOM 1561 C CA . PHE A 1 204 ? 5.520 -14.336 6.940 1.00 71.56 204 PHE A CA 1
ATOM 1562 C C . PHE A 1 204 ? 5.014 -12.956 6.500 1.00 71.56 204 PHE A C 1
ATOM 1564 O O . PHE A 1 204 ? 4.118 -12.845 5.658 1.00 71.56 204 PHE A O 1
ATOM 1571 N N . VAL A 1 205 ? 5.620 -11.905 7.056 1.00 63.34 205 VAL A N 1
ATOM 1572 C CA . VAL A 1 205 ? 5.253 -10.503 6.798 1.00 63.34 205 VAL A CA 1
ATOM 1573 C C . VAL A 1 205 ? 6.491 -9.646 6.532 1.00 63.34 205 VAL A C 1
ATOM 1575 O O . VAL A 1 205 ? 7.565 -9.899 7.076 1.00 63.34 205 VAL A O 1
ATOM 1578 N N . ALA A 1 206 ? 6.344 -8.628 5.684 1.00 59.97 206 ALA A N 1
ATOM 1579 C CA . ALA A 1 206 ? 7.400 -7.657 5.400 1.00 59.97 206 ALA A CA 1
ATOM 1580 C C . ALA A 1 206 ? 7.334 -6.490 6.391 1.00 59.97 206 ALA A C 1
ATOM 1582 O O . ALA A 1 206 ? 6.243 -6.001 6.673 1.00 59.97 206 ALA A O 1
ATOM 1583 N N . LEU A 1 207 ? 8.491 -6.044 6.892 1.00 51.06 207 LEU A N 1
ATOM 1584 C CA . LEU A 1 207 ? 8.587 -4.928 7.836 1.00 51.06 207 LEU A CA 1
ATOM 1585 C C . LEU A 1 207 ? 8.064 -3.617 7.225 1.00 51.06 207 LEU A C 1
ATOM 1587 O O . LEU A 1 207 ? 8.495 -3.204 6.151 1.00 51.06 207 LEU A O 1
ATOM 1591 N N . ASN A 1 208 ? 7.160 -2.964 7.946 1.00 64.56 208 ASN A N 1
ATOM 1592 C CA . ASN A 1 208 ? 6.586 -1.657 7.682 1.00 64.56 208 ASN A CA 1
ATOM 1593 C C . ASN A 1 208 ? 6.329 -0.991 9.035 1.00 64.56 208 ASN A C 1
ATOM 1595 O O . ASN A 1 208 ? 5.637 -1.551 9.881 1.00 64.56 208 ASN A O 1
ATOM 1599 N N . ASP A 1 209 ? 6.909 0.182 9.243 1.00 63.25 209 ASP A N 1
ATOM 1600 C CA . ASP A 1 209 ? 6.912 0.823 10.556 1.00 63.25 209 ASP A CA 1
ATOM 1601 C C . ASP A 1 209 ? 5.575 1.501 10.887 1.00 63.25 209 ASP A C 1
ATOM 1603 O O . ASP A 1 209 ? 5.249 1.702 12.049 1.00 63.25 209 ASP A O 1
ATOM 1607 N N . ALA A 1 210 ? 4.776 1.829 9.870 1.00 76.00 210 ALA A N 1
ATOM 1608 C CA . ALA A 1 210 ? 3.560 2.605 10.054 1.00 76.00 210 ALA A CA 1
ATOM 1609 C C . ALA A 1 210 ? 2.408 1.802 10.684 1.00 76.00 210 ALA A C 1
ATOM 1611 O O . ALA A 1 210 ? 2.325 0.571 10.624 1.00 76.00 210 ALA A O 1
ATOM 1612 N N . GLU A 1 211 ? 1.444 2.543 11.204 1.00 83.94 211 GLU A N 1
ATOM 1613 C CA . GLU A 1 211 ? 0.126 2.077 11.592 1.00 83.94 211 GLU A CA 1
ATOM 1614 C C . GLU A 1 211 ? -0.966 2.809 10.795 1.00 83.94 211 GLU A C 1
ATOM 1616 O O . GLU A 1 211 ? -0.748 3.903 10.270 1.00 83.94 211 GLU A O 1
ATOM 1621 N N . ILE A 1 212 ? -2.127 2.171 10.641 1.00 90.62 212 ILE A N 1
ATOM 1622 C CA . ILE A 1 212 ? -3.284 2.720 9.930 1.00 90.62 212 ILE A CA 1
ATOM 1623 C C . ILE A 1 212 ? -4.464 2.835 10.891 1.00 90.62 212 ILE A C 1
ATOM 1625 O O . ILE A 1 212 ? -4.781 1.888 11.615 1.00 90.62 212 ILE A O 1
ATOM 1629 N N . GLN A 1 213 ? -5.064 4.022 10.966 1.00 92.12 213 GLN A N 1
ATOM 1630 C CA . GLN A 1 213 ? -6.026 4.334 12.016 1.00 92.12 213 GLN A CA 1
ATOM 1631 C C . GLN A 1 213 ? -7.104 5.291 11.531 1.00 92.12 213 GLN A C 1
ATOM 1633 O O . GLN A 1 213 ? -6.871 6.124 10.652 1.00 92.12 213 GLN A O 1
ATOM 1638 N N . SER A 1 214 ? -8.262 5.221 12.174 1.00 93.62 214 SER A N 1
ATOM 1639 C CA . SER A 1 214 ? -9.338 6.181 11.976 1.00 93.62 214 SER A CA 1
ATOM 1640 C C . SER A 1 214 ? -10.097 6.450 13.265 1.00 93.62 214 SER A C 1
ATOM 1642 O O . SER A 1 214 ? -10.224 5.563 14.113 1.00 93.62 214 SER A O 1
ATOM 1644 N N . VAL A 1 215 ? -10.663 7.646 13.360 1.00 93.88 215 VAL A N 1
ATOM 1645 C CA . VAL A 1 215 ? -11.552 8.064 14.446 1.00 93.88 215 VAL A CA 1
ATOM 1646 C C . VAL A 1 215 ? -12.885 8.449 13.837 1.00 93.88 215 VAL A C 1
ATOM 1648 O O . VAL A 1 215 ? -12.924 9.243 12.903 1.00 93.88 215 VAL A O 1
ATOM 1651 N N . HIS A 1 216 ? -13.965 7.909 14.381 1.00 95.50 216 HIS A N 1
ATOM 1652 C CA . HIS A 1 216 ? -15.332 8.173 13.951 1.00 95.50 216 HIS A CA 1
ATOM 1653 C C . HIS A 1 216 ? -16.134 8.685 15.133 1.00 95.50 216 HIS A C 1
ATOM 1655 O O . HIS A 1 216 ? -15.926 8.229 16.256 1.00 95.50 216 HIS A O 1
ATOM 1661 N N . VAL A 1 217 ? -17.045 9.619 14.896 1.00 95.50 217 VAL A N 1
ATOM 1662 C CA . VAL A 1 217 ? -17.908 10.181 15.940 1.00 95.50 217 VAL A CA 1
ATOM 1663 C C . VAL A 1 217 ? -19.349 9.994 15.523 1.00 95.50 217 VAL A C 1
ATOM 1665 O O . VAL A 1 217 ? -19.715 10.349 14.404 1.00 95.50 217 VAL A O 1
ATOM 1668 N N . TYR A 1 218 ? -20.161 9.492 16.440 1.00 97.00 218 TYR A N 1
ATOM 1669 C CA . TYR A 1 218 ? -21.574 9.231 16.230 1.00 97.00 218 TYR A CA 1
ATOM 1670 C C . TYR A 1 218 ? -22.416 10.040 17.213 1.00 97.00 218 TYR A C 1
ATOM 1672 O O . TYR A 1 218 ? -22.028 10.271 18.359 1.00 97.00 218 TYR A O 1
ATOM 1680 N N . GLU A 1 219 ? -23.581 10.466 16.747 1.00 96.38 219 GLU A N 1
ATOM 1681 C CA . GLU A 1 219 ? -24.691 10.946 17.563 1.00 96.38 219 GLU A CA 1
ATOM 1682 C C . GLU A 1 219 ? -25.686 9.804 17.773 1.00 96.38 219 GLU A C 1
ATOM 1684 O O . GLU A 1 219 ? -25.956 9.061 16.833 1.00 96.38 219 GLU A O 1
ATOM 1689 N N . GLY A 1 220 ? -26.222 9.667 18.986 1.00 96.25 220 GLY A N 1
ATOM 1690 C CA . GLY A 1 220 ? -27.094 8.562 19.391 1.00 96.25 220 GLY A CA 1
ATOM 1691 C C . GLY A 1 220 ? -26.501 7.727 20.527 1.00 96.25 220 GLY A C 1
ATOM 1692 O O . GLY A 1 220 ? -25.369 7.946 20.962 1.00 96.25 220 GLY A O 1
ATOM 1693 N N . ALA A 1 221 ? -27.279 6.766 21.026 1.00 95.88 221 ALA A N 1
ATOM 1694 C CA . ALA A 1 221 ? -26.834 5.869 22.088 1.00 95.88 221 ALA A CA 1
ATOM 1695 C C . ALA A 1 221 ? -25.842 4.834 21.539 1.00 95.88 221 ALA A C 1
ATOM 1697 O O . ALA A 1 221 ? -26.120 4.182 20.537 1.00 95.88 221 ALA A O 1
ATOM 1698 N N . CYS A 1 222 ? -24.703 4.651 22.211 1.00 97.06 222 CYS A N 1
ATOM 1699 C CA . CYS A 1 222 ? -23.704 3.667 21.799 1.00 97.06 222 CYS A CA 1
ATOM 1700 C C . CYS A 1 222 ? -24.276 2.235 21.851 1.00 97.06 222 CYS A C 1
ATOM 1702 O O . CYS A 1 222 ? -24.635 1.771 22.940 1.00 97.06 222 CYS A O 1
ATOM 1704 N N . PRO A 1 223 ? -24.292 1.482 20.735 1.00 97.00 223 PRO A N 1
ATOM 1705 C CA . PRO A 1 223 ? -24.782 0.107 20.702 1.00 97.00 223 PRO A CA 1
ATOM 1706 C C . PRO A 1 223 ? -23.700 -0.876 21.193 1.00 97.00 223 PRO A C 1
ATOM 1708 O O . PRO A 1 223 ? -23.325 -1.809 20.487 1.00 97.00 223 PRO A O 1
ATOM 1711 N N . GLU A 1 224 ? -23.166 -0.671 22.405 1.00 96.31 224 GLU A N 1
ATOM 1712 C CA . GLU A 1 224 ? -21.981 -1.387 22.916 1.00 96.31 224 GLU A CA 1
ATOM 1713 C C . GLU A 1 224 ? -22.133 -2.914 22.853 1.00 96.31 224 GLU A C 1
ATOM 1715 O O . GLU A 1 224 ? -21.254 -3.609 22.342 1.00 96.31 224 GLU A O 1
ATOM 1720 N N . ALA A 1 225 ? -23.243 -3.445 23.372 1.00 96.69 225 ALA A N 1
ATOM 1721 C CA . ALA A 1 225 ? -23.468 -4.888 23.423 1.00 96.69 225 ALA A CA 1
ATOM 1722 C C . ALA A 1 225 ? -23.473 -5.506 22.016 1.00 96.69 225 ALA A C 1
ATOM 1724 O O . ALA A 1 225 ? -22.845 -6.539 21.789 1.00 96.69 225 ALA A O 1
ATOM 1725 N N . TRP A 1 226 ? -24.124 -4.832 21.066 1.00 97.62 226 TRP A N 1
ATOM 1726 C CA . TRP A 1 226 ? -24.151 -5.248 19.669 1.00 97.62 226 TRP A CA 1
ATOM 1727 C C . TRP A 1 226 ? -22.757 -5.170 19.035 1.00 97.62 226 TRP A C 1
ATOM 1729 O O . TRP A 1 226 ? -22.322 -6.134 18.410 1.00 97.62 226 TRP A O 1
ATOM 1739 N N . LEU A 1 227 ? -22.006 -4.086 19.271 1.00 97.81 227 LEU A N 1
ATOM 1740 C CA . LEU A 1 227 ? -20.636 -3.923 18.768 1.00 97.81 227 LEU A CA 1
ATOM 1741 C C . LEU A 1 227 ? -19.700 -5.033 19.260 1.00 97.81 227 LEU A C 1
ATOM 1743 O O . LEU A 1 227 ? -18.899 -5.544 18.481 1.00 97.81 227 LEU A O 1
ATOM 1747 N N . ARG A 1 228 ? -19.811 -5.449 20.528 1.00 97.69 228 ARG A N 1
ATOM 1748 C CA . ARG A 1 228 ? -19.031 -6.576 21.071 1.00 97.69 228 ARG A CA 1
ATOM 1749 C C . ARG A 1 228 ? -19.330 -7.880 20.339 1.00 97.69 228 ARG A C 1
ATOM 1751 O O . ARG A 1 228 ? -18.397 -8.604 19.997 1.00 97.69 228 ARG A O 1
ATOM 1758 N N . CYS A 1 229 ? -20.606 -8.171 20.088 1.00 97.56 229 CYS A N 1
ATOM 1759 C CA . CYS A 1 229 ? -21.011 -9.333 19.297 1.00 97.56 229 CYS A CA 1
ATOM 1760 C C . CYS A 1 229 ? -20.486 -9.234 17.860 1.00 97.56 229 CYS A C 1
ATOM 1762 O O . CYS A 1 229 ? -19.895 -10.186 17.358 1.00 97.56 229 CYS A O 1
ATOM 1764 N N . ARG A 1 230 ? -20.617 -8.062 17.233 1.00 98.06 230 ARG A N 1
ATOM 1765 C CA . ARG A 1 230 ? -20.191 -7.835 15.853 1.00 98.06 230 ARG A CA 1
ATOM 1766 C C . ARG A 1 230 ? -18.683 -7.964 15.667 1.00 98.06 230 ARG A C 1
ATOM 1768 O O . ARG A 1 230 ? -18.231 -8.624 14.739 1.00 98.06 230 ARG A O 1
ATOM 1775 N N . VAL A 1 231 ? -17.887 -7.386 16.565 1.00 98.31 231 VAL A N 1
ATOM 1776 C CA . VAL A 1 231 ? -16.426 -7.552 16.543 1.00 98.31 231 VAL A CA 1
ATOM 1777 C C . VAL A 1 231 ? -16.042 -9.013 16.768 1.00 98.31 231 VAL A C 1
ATOM 1779 O O . VAL A 1 231 ? -15.111 -9.491 16.124 1.00 98.31 231 VAL A O 1
ATOM 1782 N N . ALA A 1 232 ? -16.760 -9.750 17.620 1.00 98.00 232 ALA A N 1
ATOM 1783 C CA . ALA A 1 232 ? -16.521 -11.180 17.781 1.00 98.00 232 ALA A CA 1
ATOM 1784 C C . ALA A 1 232 ? -16.774 -11.966 16.482 1.00 98.00 232 ALA A C 1
ATOM 1786 O O . ALA A 1 232 ? -15.898 -12.741 16.104 1.00 98.00 232 ALA A O 1
ATOM 1787 N N . GLU A 1 233 ? -17.880 -11.714 15.771 1.00 98.31 233 GLU A N 1
ATOM 1788 C CA . GLU A 1 233 ? -18.146 -12.308 14.447 1.00 98.31 233 GLU A CA 1
ATOM 1789 C C . GLU A 1 233 ? -17.035 -11.977 13.439 1.00 98.31 233 GLU A C 1
ATOM 1791 O O . GLU A 1 233 ? -16.513 -12.866 12.763 1.00 98.31 233 GLU A O 1
ATOM 1796 N N . ILE A 1 234 ? -16.626 -10.704 13.357 1.00 98.50 234 ILE A N 1
ATOM 1797 C CA . ILE A 1 234 ? -15.563 -10.260 12.440 1.00 98.50 234 ILE A CA 1
ATOM 1798 C C . ILE A 1 234 ? -14.259 -11.000 12.724 1.00 98.50 234 ILE A C 1
ATOM 1800 O O . ILE A 1 234 ? -13.589 -11.453 11.797 1.00 98.50 234 ILE A O 1
ATOM 1804 N N . VAL A 1 235 ? -13.895 -11.132 13.999 1.00 97.75 235 VAL A N 1
ATOM 1805 C CA . VAL A 1 235 ? -12.668 -11.804 14.437 1.00 97.75 235 VAL A CA 1
ATOM 1806 C C . VAL A 1 235 ? -12.745 -13.312 14.224 1.00 97.75 235 VAL A C 1
ATOM 1808 O O . VAL A 1 235 ? -11.733 -13.920 13.888 1.00 97.75 235 VAL A O 1
ATOM 1811 N N . GLU A 1 236 ? -13.918 -13.921 14.369 1.00 97.12 236 GLU A N 1
ATOM 1812 C CA . GLU A 1 236 ? -14.126 -15.331 14.043 1.00 97.12 236 GLU A CA 1
ATOM 1813 C C . GLU A 1 236 ? -13.918 -15.595 12.545 1.00 97.12 236 GLU A C 1
ATOM 1815 O O . GLU A 1 236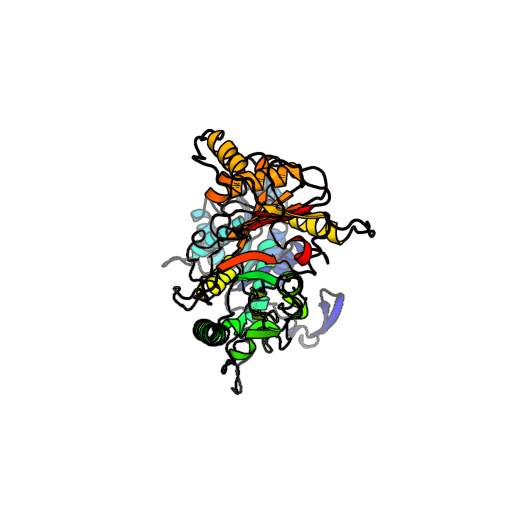 ? -13.189 -16.518 12.177 1.00 97.12 236 GLU A O 1
ATOM 1820 N N . ALA A 1 237 ? -14.464 -14.737 11.677 1.00 97.88 237 ALA A N 1
ATOM 1821 C CA . ALA A 1 237 ? -14.251 -14.818 10.232 1.00 97.88 237 ALA A CA 1
ATOM 1822 C C . ALA A 1 237 ? -12.814 -14.442 9.812 1.00 97.88 237 ALA A C 1
ATOM 1824 O O . ALA A 1 237 ? -12.299 -14.937 8.804 1.00 97.88 237 ALA A O 1
ATOM 1825 N N . ASN A 1 238 ? -12.152 -13.576 10.585 1.00 97.81 238 ASN A N 1
ATOM 1826 C CA . ASN A 1 238 ? -10.826 -13.022 10.311 1.00 97.81 238 ASN A CA 1
ATOM 1827 C C . ASN A 1 238 ? -9.885 -13.196 11.519 1.00 97.81 238 ASN A C 1
ATOM 1829 O O . ASN A 1 238 ? -9.414 -12.212 12.100 1.00 97.81 238 ASN A O 1
ATOM 1833 N N . PRO A 1 239 ? -9.526 -14.443 11.884 1.00 96.75 239 PRO A N 1
ATOM 1834 C CA . PRO A 1 239 ? -8.783 -14.742 13.115 1.00 96.75 239 PRO A CA 1
ATOM 1835 C C . PRO A 1 239 ? -7.389 -14.104 13.161 1.00 96.75 239 PRO A C 1
ATOM 1837 O O . PRO A 1 239 ? -6.804 -13.909 14.227 1.00 96.75 239 PRO A O 1
ATOM 1840 N N . TRP A 1 240 ? -6.855 -13.735 11.998 1.00 96.06 240 TRP A N 1
ATOM 1841 C CA . TRP A 1 240 ? -5.588 -13.031 11.854 1.00 96.06 240 TRP A CA 1
ATOM 1842 C C . TRP A 1 240 ? -5.582 -11.646 12.514 1.00 96.06 240 TRP A C 1
ATOM 1844 O O . TRP A 1 240 ? -4.505 -11.189 12.883 1.00 96.06 240 TRP A O 1
ATOM 1854 N N . LEU A 1 241 ? -6.739 -11.012 12.740 1.00 96.81 241 LEU A N 1
ATOM 1855 C CA . LEU A 1 241 ? -6.862 -9.743 13.475 1.00 96.81 241 LEU A CA 1
ATOM 1856 C C . LEU A 1 241 ? -6.387 -9.857 14.930 1.00 96.81 241 LEU A C 1
ATOM 1858 O O . LEU A 1 241 ? -5.840 -8.910 15.489 1.00 96.81 241 LEU A O 1
ATOM 1862 N N . ALA A 1 242 ? -6.556 -11.035 15.532 1.00 96.25 242 ALA A N 1
ATOM 1863 C CA . ALA A 1 242 ? -6.148 -11.317 16.904 1.00 96.25 242 ALA A CA 1
ATOM 1864 C C . ALA A 1 242 ? -4.679 -11.753 17.029 1.00 96.25 242 ALA A C 1
ATOM 1866 O O . ALA A 1 242 ? -4.232 -12.111 18.123 1.00 96.25 242 ALA A O 1
ATOM 1867 N N . GLY A 1 243 ? -3.933 -11.779 15.923 1.00 94.69 243 GLY A N 1
ATOM 1868 C CA . GLY A 1 243 ? -2.572 -12.294 15.903 1.00 94.69 243 GLY A CA 1
ATOM 1869 C C . GLY A 1 243 ? -1.548 -11.424 16.641 1.00 94.69 243 GLY A C 1
ATOM 1870 O O . GLY A 1 243 ? -1.846 -10.360 17.191 1.00 94.69 243 GLY A O 1
ATOM 1871 N N . ARG A 1 244 ? -0.309 -11.913 16.677 1.00 94.88 244 ARG A N 1
ATOM 1872 C CA . ARG A 1 244 ? 0.871 -11.219 17.212 1.00 94.88 244 ARG A CA 1
ATOM 1873 C C . ARG A 1 244 ? 1.982 -11.225 16.178 1.00 94.88 244 ARG A C 1
ATOM 1875 O O . ARG A 1 244 ? 2.186 -12.238 15.510 1.00 94.88 244 ARG A O 1
ATOM 1882 N N . LEU A 1 245 ? 2.714 -10.125 16.063 1.00 93.44 245 LEU A N 1
ATOM 1883 C CA . LEU A 1 245 ? 3.936 -10.098 15.268 1.00 93.44 245 LEU A CA 1
ATOM 1884 C C . LEU A 1 245 ? 5.055 -10.720 16.092 1.00 93.44 245 LEU A C 1
ATOM 1886 O O . LEU A 1 245 ? 5.459 -10.162 17.104 1.00 93.44 245 LEU A O 1
ATOM 1890 N N . LYS A 1 246 ? 5.548 -11.886 15.677 1.00 93.00 246 LYS A N 1
ATOM 1891 C CA . LYS A 1 246 ? 6.691 -12.530 16.333 1.00 93.00 246 LYS A CA 1
ATOM 1892 C C . LYS A 1 246 ? 7.656 -13.069 15.303 1.00 93.00 246 LYS A C 1
ATOM 1894 O O . LYS A 1 246 ? 7.259 -13.516 14.223 1.00 93.00 246 LYS A O 1
ATOM 1899 N N . ARG A 1 247 ? 8.932 -13.047 15.642 1.00 89.75 247 ARG A N 1
ATOM 1900 C CA . ARG A 1 247 ? 9.951 -13.784 14.920 1.00 89.75 247 ARG A CA 1
ATOM 1901 C C . ARG A 1 247 ? 9.708 -15.257 15.158 1.00 89.75 247 ARG A C 1
ATOM 1903 O O . ARG A 1 247 ? 9.534 -15.714 16.284 1.00 89.75 247 ARG A O 1
ATOM 1910 N N . ASP A 1 248 ? 9.651 -15.983 14.061 1.00 83.38 248 ASP A N 1
ATOM 1911 C CA . ASP A 1 248 ? 9.657 -17.423 14.101 1.00 83.38 248 ASP A CA 1
ATOM 1912 C C . ASP A 1 248 ? 10.959 -17.896 14.768 1.00 83.38 248 ASP A C 1
ATOM 1914 O O . ASP A 1 248 ? 12.032 -17.465 14.342 1.00 83.38 248 ASP A O 1
ATOM 1918 N N . PRO A 1 249 ? 10.899 -18.706 15.838 1.00 79.69 249 PRO A N 1
ATOM 1919 C CA . PRO A 1 249 ? 12.089 -19.054 16.609 1.00 79.69 249 PRO A CA 1
ATOM 1920 C C . PRO A 1 249 ? 13.097 -19.883 15.800 1.00 79.69 249 PRO A C 1
ATOM 1922 O O . PRO A 1 249 ? 14.289 -19.819 16.090 1.00 79.69 249 PRO A O 1
ATOM 1925 N N . GLU A 1 250 ? 12.640 -20.615 14.778 1.00 77.31 250 GLU A N 1
ATOM 1926 C CA . GLU A 1 250 ? 13.482 -21.461 13.922 1.00 77.31 250 GLU A CA 1
ATOM 1927 C C . GLU A 1 250 ? 14.164 -20.639 12.813 1.00 77.31 250 GLU A C 1
ATOM 1929 O O . GLU A 1 250 ? 15.383 -20.660 12.643 1.00 77.31 250 GLU A O 1
ATOM 1934 N N . SER A 1 251 ? 13.390 -19.856 12.059 1.00 82.69 251 SER A N 1
ATOM 1935 C CA . SER A 1 251 ? 13.896 -19.075 10.922 1.00 82.69 251 SER A CA 1
ATOM 1936 C C . SER A 1 251 ? 14.331 -17.648 11.282 1.00 82.69 251 SER A C 1
ATOM 1938 O O . SER A 1 251 ? 14.909 -16.940 10.458 1.00 82.69 251 SER A O 1
ATOM 1940 N N . GLY A 1 252 ? 14.018 -17.149 12.476 1.00 87.62 252 GLY A N 1
ATOM 1941 C CA . GLY A 1 252 ? 14.206 -15.742 12.857 1.00 87.62 252 GLY A CA 1
ATOM 1942 C C . GLY A 1 252 ? 13.403 -14.741 12.009 1.00 87.62 252 GLY A C 1
ATOM 1943 O O . GLY A 1 252 ? 13.516 -13.523 12.204 1.00 87.62 252 GLY A O 1
ATOM 1944 N N . ARG A 1 253 ? 12.600 -15.225 11.049 1.00 84.12 253 ARG A N 1
ATOM 1945 C CA . ARG A 1 253 ? 11.810 -14.397 10.138 1.00 84.12 253 ARG A CA 1
ATOM 1946 C C . ARG A 1 253 ? 10.586 -13.876 10.861 1.00 84.12 253 ARG A C 1
ATOM 1948 O O . ARG A 1 253 ? 9.958 -14.582 11.642 1.00 84.12 253 ARG A O 1
ATOM 1955 N N . LEU A 1 254 ? 10.206 -12.644 10.552 1.00 87.19 254 LEU A N 1
ATOM 1956 C CA . LEU A 1 254 ? 8.999 -12.063 11.113 1.00 87.19 254 LEU A CA 1
ATOM 1957 C C . LEU A 1 254 ? 7.754 -12.740 10.528 1.00 87.19 254 LEU A C 1
ATOM 1959 O O . LEU A 1 254 ? 7.592 -12.823 9.306 1.00 87.19 254 LEU A O 1
ATOM 1963 N N . ALA A 1 255 ? 6.869 -13.193 11.407 1.00 90.06 255 ALA A N 1
ATOM 1964 C CA . ALA A 1 255 ? 5.609 -13.812 11.053 1.00 90.06 255 ALA A CA 1
ATOM 1965 C C . ALA A 1 255 ? 4.456 -13.268 11.905 1.00 90.06 255 ALA A C 1
ATOM 1967 O O . ALA A 1 255 ? 4.628 -12.804 13.032 1.00 90.06 255 ALA A O 1
ATOM 1968 N N . LEU A 1 256 ? 3.253 -13.351 11.352 1.00 91.81 256 LEU A N 1
ATOM 1969 C CA . LEU A 1 256 ? 2.008 -13.195 12.076 1.00 91.81 256 LEU A CA 1
ATOM 1970 C C . LEU A 1 256 ? 1.623 -14.527 12.715 1.00 91.81 256 LEU A C 1
ATOM 1972 O O . LEU A 1 256 ? 1.318 -15.483 12.005 1.00 91.81 256 LEU A O 1
ATOM 1976 N N . TRP A 1 257 ? 1.593 -14.561 14.041 1.00 92.31 257 TRP A N 1
ATOM 1977 C CA . TRP A 1 257 ? 1.206 -15.716 14.839 1.00 92.31 257 TRP A CA 1
ATOM 1978 C C . TRP A 1 257 ? -0.246 -15.606 15.270 1.00 92.31 257 TRP A C 1
ATOM 1980 O O . TRP A 1 257 ? -0.610 -14.687 16.002 1.00 92.31 257 TRP A O 1
ATOM 1990 N N . ILE A 1 258 ? -1.067 -16.562 14.844 1.00 92.56 258 ILE A N 1
ATOM 1991 C CA . ILE A 1 258 ? -2.485 -16.623 15.208 1.00 92.56 258 ILE A CA 1
ATOM 1992 C C . ILE A 1 258 ? -2.662 -17.627 16.346 1.00 92.56 258 ILE A C 1
ATOM 1994 O O . ILE A 1 258 ? -2.284 -18.795 16.222 1.00 92.56 258 ILE A O 1
ATOM 1998 N N . GLN A 1 259 ? -3.221 -17.170 17.466 1.00 87.31 259 GLN A N 1
ATOM 1999 C CA . GLN A 1 259 ? -3.496 -18.021 18.624 1.00 87.31 259 GLN A CA 1
ATOM 2000 C C . GLN A 1 259 ? -4.625 -19.011 18.302 1.00 87.31 259 GLN A C 1
ATOM 2002 O O . GLN A 1 259 ? -5.572 -18.667 17.601 1.00 87.31 259 GLN A O 1
ATOM 2007 N N . ARG A 1 260 ? -4.551 -20.241 18.833 1.00 87.00 260 ARG A N 1
ATOM 2008 C CA . ARG A 1 260 ? -5.613 -21.251 18.636 1.00 87.00 260 ARG A CA 1
ATOM 2009 C C . ARG A 1 260 ? -6.927 -20.856 19.302 1.00 87.00 260 ARG A C 1
ATOM 2011 O O . ARG A 1 260 ? -7.991 -21.132 18.764 1.00 87.00 260 ARG A O 1
ATOM 2018 N N . LYS A 1 261 ? -6.836 -20.242 20.482 1.00 91.56 261 LYS A N 1
ATOM 2019 C CA . LYS A 1 261 ? -7.976 -19.706 21.221 1.00 91.56 261 LYS A CA 1
ATOM 2020 C C . LYS A 1 261 ? -7.905 -18.191 21.153 1.00 91.56 261 LYS A C 1
ATOM 2022 O O . LYS A 1 261 ? -6.974 -17.601 21.694 1.00 91.56 261 LYS A O 1
ATOM 2027 N N . ILE A 1 262 ? -8.872 -17.590 20.476 1.00 93.06 262 ILE A N 1
ATOM 2028 C CA . ILE A 1 262 ? -8.961 -16.143 20.319 1.00 93.06 262 ILE A CA 1
ATOM 2029 C C . ILE A 1 262 ? -9.947 -15.605 21.350 1.00 93.06 262 ILE A C 1
ATOM 2031 O O . ILE A 1 262 ? -11.072 -16.084 21.456 1.00 93.06 262 ILE A O 1
ATOM 2035 N N . ASP A 1 263 ? -9.503 -14.616 22.116 1.00 91.88 263 ASP A N 1
ATOM 2036 C CA . ASP A 1 263 ? -10.353 -13.848 23.019 1.00 91.88 263 ASP A CA 1
ATOM 2037 C C . ASP A 1 263 ? -10.733 -12.534 22.331 1.00 91.88 263 ASP A C 1
ATOM 2039 O O . ASP A 1 263 ? -10.010 -11.537 22.412 1.00 91.88 263 ASP A O 1
ATOM 2043 N N . SER A 1 264 ? -11.841 -12.555 21.587 1.00 91.81 264 SER A N 1
ATOM 2044 C CA . SER A 1 264 ? -12.315 -11.398 20.820 1.00 91.81 264 SER A CA 1
ATOM 2045 C C . SER A 1 264 ? -12.695 -10.210 21.707 1.00 91.81 264 SER A C 1
ATOM 2047 O O . SER A 1 264 ? -12.606 -9.069 21.258 1.00 91.81 264 SER A O 1
ATOM 2049 N N . GLN A 1 265 ? -13.021 -10.440 22.985 1.00 90.38 265 GLN A N 1
ATOM 2050 C CA . GLN A 1 265 ? -13.347 -9.366 23.929 1.00 90.38 265 GLN A CA 1
ATOM 2051 C C . GLN A 1 265 ? -12.146 -8.457 24.214 1.00 90.38 265 GLN A C 1
ATOM 2053 O O . GLN A 1 265 ? -12.332 -7.294 24.552 1.00 90.38 265 GLN A O 1
ATOM 2058 N N . LYS A 1 266 ? -10.912 -8.945 24.025 1.00 91.81 266 LYS A N 1
ATOM 2059 C CA . LYS A 1 266 ? -9.692 -8.135 24.184 1.00 91.81 266 LYS A CA 1
ATOM 2060 C C . LYS A 1 266 ? -9.418 -7.187 23.018 1.00 91.81 266 LYS A C 1
ATOM 2062 O O . LYS A 1 266 ? -8.522 -6.354 23.126 1.00 91.81 266 LYS A O 1
ATOM 2067 N N . LEU A 1 267 ? -10.130 -7.340 21.902 1.00 94.25 267 LEU A N 1
ATOM 2068 C CA . LEU A 1 267 ? -9.979 -6.471 20.735 1.00 94.25 267 LEU A CA 1
ATOM 2069 C C . LEU A 1 267 ? -10.890 -5.244 20.803 1.00 94.25 267 LEU A C 1
ATOM 2071 O O . LEU A 1 267 ? -10.578 -4.269 20.126 1.00 94.25 267 LEU A O 1
ATOM 2075 N N . LEU A 1 268 ? -11.961 -5.280 21.610 1.00 96.88 268 LEU A N 1
ATOM 2076 C CA . LEU A 1 268 ? -12.863 -4.150 21.834 1.00 96.88 268 LEU A CA 1
ATOM 2077 C C . LEU A 1 268 ? -12.764 -3.640 23.275 1.00 96.88 268 LEU A C 1
ATOM 2079 O O . LEU A 1 268 ? -13.218 -4.285 24.224 1.00 96.88 268 LEU A O 1
ATOM 2083 N N . GLU A 1 269 ? -12.236 -2.430 23.416 1.00 95.88 269 GLU A N 1
ATOM 2084 C CA . GLU A 1 269 ? -12.193 -1.687 24.673 1.00 95.88 269 GLU A CA 1
ATOM 2085 C C . GLU A 1 269 ? -13.288 -0.614 24.701 1.00 95.88 269 GLU A C 1
ATOM 2087 O O . GLU A 1 269 ? -13.586 0.005 23.681 1.00 95.88 269 GLU A O 1
ATOM 2092 N N . VAL A 1 270 ? -13.890 -0.386 25.869 1.00 95.75 270 VAL A N 1
ATOM 2093 C CA . VAL A 1 270 ? -14.880 0.680 26.077 1.00 95.75 270 VAL A CA 1
ATOM 2094 C C . VAL A 1 270 ? -14.386 1.573 27.194 1.00 95.75 270 VAL A C 1
ATOM 2096 O O . VAL A 1 270 ? -14.081 1.095 28.287 1.00 95.75 270 VAL A O 1
ATOM 2099 N N . VAL A 1 271 ? -14.307 2.867 26.912 1.00 95.06 271 VAL A N 1
ATOM 2100 C CA . VAL A 1 271 ? -13.709 3.862 27.793 1.00 95.06 271 VAL A CA 1
ATOM 2101 C C . VAL A 1 271 ? -14.695 5.003 27.990 1.00 95.06 271 VAL A C 1
ATOM 2103 O O . VAL A 1 271 ? -15.132 5.647 27.036 1.00 95.06 271 VAL A O 1
ATOM 2106 N N . ALA A 1 272 ? -15.030 5.278 29.246 1.00 93.88 272 ALA A N 1
ATOM 2107 C CA . ALA A 1 272 ? -15.770 6.480 29.598 1.00 93.88 272 ALA A CA 1
ATOM 2108 C C . ALA A 1 272 ? -14.839 7.700 29.524 1.00 93.88 272 ALA A C 1
ATOM 2110 O O . ALA A 1 272 ? -13.738 7.682 30.078 1.00 93.88 272 ALA A O 1
ATOM 2111 N N . VAL A 1 273 ? -15.281 8.766 28.860 1.00 92.44 273 VAL A N 1
ATOM 2112 C CA . VAL A 1 273 ? -14.543 10.034 28.751 1.00 92.44 273 VAL A CA 1
ATOM 2113 C C . VAL A 1 273 ? -15.294 11.170 29.445 1.00 92.44 273 VAL A C 1
ATOM 2115 O O . VAL A 1 273 ? -16.453 11.017 29.820 1.00 92.44 273 VAL A O 1
ATOM 2118 N N . SER A 1 274 ? -14.634 12.312 29.654 1.00 88.38 274 SER A N 1
ATOM 2119 C CA . SER A 1 274 ? -15.215 13.439 30.397 1.00 88.38 274 SER A CA 1
ATOM 2120 C C . SER A 1 274 ? -16.356 14.140 29.656 1.00 88.38 274 SER A C 1
ATOM 2122 O O . SER A 1 274 ? -17.316 14.575 30.289 1.00 88.38 274 SER A O 1
ATOM 2124 N N . ASP A 1 275 ? -16.257 14.268 28.330 1.00 85.94 275 ASP A N 1
ATOM 2125 C CA . ASP A 1 275 ? -17.161 15.071 27.502 1.00 85.94 275 ASP A CA 1
ATOM 2126 C C . ASP A 1 275 ? -17.002 14.767 25.995 1.00 85.94 275 ASP A C 1
ATOM 2128 O O . ASP A 1 275 ? -16.140 13.986 25.585 1.00 85.94 275 ASP A O 1
ATOM 2132 N N . THR A 1 276 ? -17.823 15.411 25.155 1.00 78.38 276 THR A N 1
ATOM 2133 C CA . THR A 1 276 ? -17.756 15.277 23.691 1.00 78.38 276 THR A CA 1
ATOM 2134 C C . THR A 1 276 ? -16.398 15.691 23.121 1.00 78.38 276 THR A C 1
ATOM 2136 O O . THR A 1 276 ? -15.922 15.071 22.172 1.00 78.38 276 THR A O 1
ATOM 2139 N N . ALA A 1 277 ? -15.770 16.750 23.641 1.00 83.81 277 ALA A N 1
ATOM 2140 C CA . ALA A 1 277 ? -14.480 17.192 23.118 1.00 83.81 277 ALA A CA 1
ATOM 2141 C C . ALA A 1 277 ? -13.422 16.109 23.352 1.00 83.81 277 ALA A C 1
ATOM 2143 O O . ALA A 1 277 ? -12.597 15.879 22.475 1.00 83.81 277 ALA A O 1
ATOM 2144 N N . ALA A 1 278 ? -13.512 15.366 24.457 1.00 84.94 278 ALA A N 1
ATOM 2145 C CA . ALA A 1 278 ? -12.703 14.181 24.699 1.00 84.94 278 ALA A CA 1
ATOM 2146 C C . ALA A 1 278 ? -13.055 13.008 23.764 1.00 84.94 278 ALA A C 1
ATOM 2148 O O . ALA A 1 278 ? -12.155 12.275 23.378 1.00 84.94 278 ALA A O 1
ATOM 2149 N N . VAL A 1 279 ? -14.302 12.837 23.315 1.00 83.81 279 VAL A N 1
ATOM 2150 C CA . VAL A 1 279 ? -14.631 11.820 22.289 1.00 83.81 279 VAL A CA 1
ATOM 2151 C C . VAL A 1 279 ? -13.846 12.057 20.991 1.00 83.81 279 VAL A C 1
ATOM 2153 O O . VAL A 1 279 ? -13.375 11.106 20.369 1.00 83.81 279 VAL A O 1
ATOM 2156 N N . VAL A 1 280 ? -13.671 13.321 20.598 1.00 80.19 280 VAL A N 1
ATOM 2157 C CA . VAL A 1 280 ? -12.950 13.693 19.370 1.00 80.19 280 VAL A CA 1
ATOM 2158 C C . VAL A 1 280 ? -11.439 13.826 19.605 1.00 80.19 280 VAL A C 1
ATOM 2160 O O . VAL A 1 280 ? -10.632 13.317 18.832 1.00 80.19 280 VAL A O 1
ATOM 2163 N N . GLY A 1 281 ? -11.049 14.515 20.675 1.00 77.38 281 GLY A N 1
ATOM 2164 C CA . GLY A 1 281 ? -9.671 14.907 20.974 1.00 77.38 281 GLY A CA 1
ATOM 2165 C C . GLY A 1 281 ? -8.871 13.878 21.776 1.00 77.38 281 GLY A C 1
ATOM 2166 O O . GLY A 1 281 ? -7.645 13.854 21.679 1.00 77.38 281 GLY A O 1
ATOM 2167 N N . ASN A 1 282 ? -9.517 12.962 22.512 1.00 71.62 282 ASN A N 1
ATOM 2168 C CA . ASN A 1 282 ? -8.829 11.917 23.284 1.00 71.62 282 ASN A CA 1
ATOM 2169 C C . ASN A 1 282 ? -8.405 10.736 22.396 1.00 71.62 282 ASN A C 1
ATOM 2171 O O . ASN A 1 282 ? -8.629 9.563 22.688 1.00 71.62 282 ASN A O 1
ATOM 2175 N N . CYS A 1 283 ? -7.731 11.051 21.297 1.00 64.44 283 CYS A N 1
ATOM 2176 C CA . CYS A 1 283 ? -7.060 10.094 20.425 1.00 64.44 283 CYS A CA 1
ATOM 2177 C C . CYS A 1 283 ? -5.712 9.676 21.013 1.00 64.44 283 CYS A C 1
ATOM 2179 O O . CYS A 1 283 ? -4.687 9.717 20.325 1.00 64.44 283 CYS A O 1
ATOM 2181 N N . SER A 1 284 ? -5.682 9.415 22.322 1.00 67.25 284 SER A N 1
ATOM 2182 C CA . SER A 1 284 ? -4.464 9.125 23.068 1.00 67.25 284 SER A CA 1
ATOM 2183 C C . SER A 1 284 ? -3.682 7.998 22.398 1.00 67.25 284 SER A C 1
ATOM 2185 O O . SER A 1 284 ? -4.265 7.022 21.925 1.00 67.25 284 SER A O 1
ATOM 2187 N N . LYS A 1 285 ? -2.344 8.094 22.408 1.00 66.62 285 LYS A N 1
ATOM 2188 C CA . LYS A 1 285 ? -1.455 7.049 21.863 1.00 66.62 285 LYS A CA 1
ATOM 2189 C C . LYS A 1 285 ? -1.742 5.664 22.462 1.00 66.62 285 LYS A C 1
ATOM 2191 O O . LYS A 1 285 ? -1.384 4.663 21.857 1.00 66.62 285 LYS A O 1
ATOM 2196 N N . HIS A 1 286 ? -2.372 5.606 23.636 1.00 79.31 286 HIS A N 1
ATOM 2197 C CA . HIS A 1 286 ? -2.706 4.362 24.324 1.00 79.31 286 HIS A CA 1
ATOM 2198 C C . HIS A 1 286 ? -3.823 3.554 23.651 1.00 79.31 286 HIS A C 1
ATOM 2200 O O . HIS A 1 286 ? -3.820 2.332 23.773 1.00 79.31 286 HIS A O 1
ATOM 2206 N N . PHE A 1 287 ? -4.730 4.201 22.916 1.00 85.12 287 PHE A N 1
ATOM 2207 C CA . PHE A 1 287 ? -5.862 3.527 22.265 1.00 85.12 287 PHE A CA 1
ATOM 2208 C C . PHE A 1 287 ? -5.514 2.949 20.893 1.00 85.12 287 PHE A C 1
ATOM 2210 O O . PHE A 1 287 ? -6.254 2.150 20.320 1.00 85.12 287 PHE A O 1
ATOM 2217 N N . PHE A 1 288 ? -4.346 3.309 20.379 1.00 88.94 288 PHE A N 1
ATOM 2218 C CA . PHE A 1 288 ? -3.861 2.848 19.099 1.00 88.94 288 PHE A CA 1
ATOM 2219 C C . PHE A 1 288 ? -2.963 1.621 19.225 1.00 88.94 288 PHE A C 1
ATOM 2221 O O . PHE A 1 288 ? -2.399 1.327 20.283 1.00 88.94 288 PHE A O 1
ATOM 2228 N N . VAL A 1 289 ? -2.842 0.869 18.133 1.00 92.00 289 VAL A N 1
ATOM 2229 C CA . VAL A 1 289 ? -1.773 -0.124 18.017 1.00 92.00 289 VAL A CA 1
ATOM 2230 C C . VAL A 1 289 ? -0.438 0.603 17.885 1.00 92.00 289 VAL A C 1
ATOM 2232 O O . VAL A 1 289 ? -0.374 1.722 17.372 1.00 92.00 289 VAL A O 1
ATOM 2235 N N . LYS A 1 290 ? 0.633 -0.031 18.358 1.00 90.44 290 LYS A N 1
ATOM 2236 C CA . LYS A 1 290 ? 1.984 0.511 18.208 1.00 90.44 290 LYS A CA 1
ATOM 2237 C C . LYS A 1 290 ? 2.479 0.390 16.762 1.00 90.44 290 LYS A C 1
ATOM 2239 O O . LYS A 1 290 ? 1.864 -0.289 15.935 1.00 90.44 290 LYS A O 1
ATOM 2244 N N . SER A 1 291 ? 3.612 1.037 16.492 1.00 87.50 291 SER A N 1
ATOM 2245 C CA . SER A 1 291 ? 4.340 0.907 15.229 1.00 87.50 291 SER A CA 1
ATOM 2246 C C . SER A 1 291 ? 4.668 -0.559 14.932 1.00 87.50 291 SER A C 1
ATOM 2248 O O . SER A 1 291 ? 4.767 -1.395 15.837 1.00 87.50 291 SER A O 1
ATOM 2250 N N . GLY A 1 292 ? 4.861 -0.889 13.655 1.00 86.19 292 GLY A N 1
ATOM 2251 C CA . GLY A 1 292 ? 5.189 -2.255 13.250 1.00 86.19 292 GLY A CA 1
ATOM 2252 C C . GLY A 1 292 ? 6.445 -2.794 13.936 1.00 86.19 292 GLY A C 1
ATOM 2253 O O . GLY A 1 292 ? 6.436 -3.946 14.366 1.00 86.19 292 GLY A O 1
ATOM 2254 N N . CYS A 1 293 ? 7.489 -1.970 14.092 1.00 86.38 293 CYS A N 1
ATOM 2255 C CA . CYS A 1 293 ? 8.726 -2.373 14.761 1.00 86.38 293 CYS A CA 1
ATOM 2256 C C . CYS A 1 293 ? 8.545 -2.580 16.269 1.00 86.38 293 CYS A C 1
ATOM 2258 O O . CYS A 1 293 ? 9.090 -3.543 16.806 1.00 86.38 293 CYS A O 1
ATOM 2260 N N . ASP A 1 294 ? 7.756 -1.734 16.937 1.00 89.50 294 ASP A N 1
ATOM 2261 C CA . ASP A 1 294 ? 7.491 -1.853 18.378 1.00 89.50 294 ASP A CA 1
ATOM 2262 C C . ASP A 1 294 ? 6.593 -3.054 18.718 1.00 89.50 294 ASP A C 1
ATOM 2264 O O . ASP A 1 294 ? 6.584 -3.522 19.855 1.00 89.50 294 ASP A O 1
ATOM 2268 N N . LEU A 1 295 ? 5.824 -3.546 17.743 1.00 91.69 295 LEU A N 1
ATOM 2269 C CA . LEU A 1 295 ? 4.996 -4.744 17.884 1.00 91.69 295 LEU A CA 1
ATOM 2270 C C . LEU A 1 295 ? 5.786 -6.048 17.703 1.00 91.69 295 LEU A C 1
ATOM 2272 O O . LEU A 1 295 ? 5.276 -7.105 18.070 1.00 91.69 295 LEU A O 1
ATOM 2276 N N . VAL A 1 296 ? 6.993 -6.014 17.124 1.00 91.81 296 VAL A N 1
ATOM 2277 C CA . VAL A 1 296 ? 7.780 -7.231 16.878 1.00 91.81 296 VAL A CA 1
ATOM 2278 C C . VAL A 1 296 ? 8.190 -7.866 18.200 1.00 91.81 296 VAL A C 1
ATOM 2280 O O . VAL A 1 296 ? 8.874 -7.248 19.009 1.00 91.81 296 VAL A O 1
ATOM 2283 N N . ASP A 1 297 ? 7.783 -9.119 18.394 1.00 92.75 297 ASP A N 1
ATOM 2284 C CA . ASP A 1 297 ? 8.025 -9.929 19.594 1.00 92.75 297 ASP A CA 1
ATOM 2285 C C . ASP A 1 297 ? 7.347 -9.397 20.870 1.00 92.75 297 ASP A C 1
ATOM 2287 O O . ASP A 1 297 ? 7.348 -10.077 21.899 1.00 92.75 297 ASP A O 1
ATOM 2291 N N . ALA A 1 298 ? 6.683 -8.240 20.795 1.00 91.31 298 ALA A N 1
ATOM 2292 C CA . ALA A 1 298 ? 5.794 -7.758 21.834 1.00 91.31 298 ALA A CA 1
ATOM 2293 C C . ALA A 1 298 ? 4.525 -8.622 21.867 1.00 91.31 298 ALA A C 1
ATOM 2295 O O . ALA A 1 298 ? 3.942 -8.965 20.834 1.00 91.31 298 ALA A O 1
ATOM 2296 N N . ASP A 1 299 ? 4.045 -8.960 23.064 1.00 91.44 299 ASP A N 1
ATOM 2297 C CA . ASP A 1 299 ? 2.740 -9.610 23.217 1.00 91.44 299 ASP A CA 1
ATOM 2298 C C . ASP A 1 299 ? 1.595 -8.585 23.157 1.00 91.44 299 ASP A C 1
ATOM 2300 O O . ASP A 1 299 ? 0.754 -8.492 24.049 1.00 91.44 299 ASP A O 1
ATOM 2304 N N . GLU A 1 300 ? 1.577 -7.785 22.092 1.00 92.81 300 GLU A N 1
ATOM 2305 C CA . GLU A 1 300 ? 0.630 -6.690 21.899 1.00 92.81 300 GLU A CA 1
ATOM 2306 C C . GLU A 1 300 ? -0.252 -6.882 20.662 1.00 92.81 300 GLU A C 1
ATOM 2308 O O . GLU A 1 300 ? 0.173 -7.476 19.667 1.00 92.81 300 GLU A O 1
ATOM 2313 N N . PRO A 1 301 ? -1.511 -6.411 20.713 1.00 92.69 301 PRO A N 1
ATOM 2314 C CA . PRO A 1 301 ? -2.444 -6.587 19.617 1.00 92.69 301 PRO A CA 1
ATOM 2315 C C . PRO A 1 301 ? -2.045 -5.753 18.395 1.00 92.69 301 PRO A C 1
ATOM 2317 O O . PRO A 1 301 ? -1.626 -4.602 18.490 1.00 92.69 301 PRO A O 1
ATOM 2320 N N . ILE A 1 302 ? -2.251 -6.349 17.227 1.00 94.75 302 ILE A N 1
ATOM 2321 C CA . ILE A 1 302 ? -2.014 -5.757 15.901 1.00 94.75 302 ILE A CA 1
ATOM 2322 C C . ILE A 1 302 ? -3.253 -5.053 15.328 1.00 94.75 302 ILE A C 1
ATOM 2324 O O . ILE A 1 302 ? -3.169 -4.433 14.268 1.00 94.75 302 ILE A O 1
ATOM 2328 N N . CYS A 1 303 ? -4.399 -5.200 15.992 1.00 96.56 303 CYS A N 1
ATOM 2329 C CA . CYS A 1 303 ? -5.687 -4.606 15.663 1.00 96.56 303 CYS A CA 1
ATOM 2330 C C . CYS A 1 303 ? -6.390 -4.229 16.973 1.00 96.56 303 CYS A C 1
ATOM 2332 O O . CYS A 1 303 ? -6.300 -4.975 17.948 1.00 96.56 303 CYS A O 1
ATOM 2334 N N . ARG A 1 304 ? -7.056 -3.076 17.010 1.00 96.06 304 ARG A N 1
ATOM 2335 C CA . ARG A 1 304 ? -7.822 -2.582 18.158 1.00 96.06 304 ARG A CA 1
ATOM 2336 C C . ARG A 1 304 ? -9.074 -1.846 17.697 1.00 96.06 304 ARG A C 1
ATOM 2338 O O . ARG A 1 304 ? -9.017 -1.066 16.745 1.00 96.06 304 ARG A O 1
ATOM 2345 N N . PHE A 1 305 ? -10.154 -2.058 18.438 1.00 97.31 305 PHE A N 1
ATOM 2346 C CA . PHE A 1 305 ? -11.383 -1.280 18.412 1.00 97.31 305 PHE A CA 1
ATOM 2347 C C . PHE A 1 305 ? -11.537 -0.624 19.783 1.00 97.31 305 PHE A C 1
ATOM 2349 O O . PHE A 1 305 ? -11.489 -1.305 20.807 1.00 97.31 305 PHE A O 1
ATOM 2356 N N . VAL A 1 306 ? -11.706 0.692 19.821 1.00 96.75 306 VAL A N 1
ATOM 2357 C CA . VAL A 1 306 ? -11.914 1.424 21.074 1.00 96.75 306 VAL A CA 1
ATOM 2358 C C . VAL A 1 306 ? -13.156 2.285 20.943 1.00 96.75 306 VAL A C 1
ATOM 2360 O O . VAL A 1 306 ? -13.277 3.082 20.015 1.00 96.75 306 VAL A O 1
ATOM 2363 N N . VAL A 1 307 ? -14.078 2.117 21.879 1.00 97.06 307 VAL A N 1
ATOM 2364 C CA . VAL A 1 307 ? -15.312 2.889 21.980 1.00 97.06 307 VAL A CA 1
ATOM 2365 C C . VAL A 1 307 ? -15.151 3.916 23.092 1.00 97.06 307 VAL A C 1
ATOM 2367 O O . VAL A 1 307 ? -14.885 3.559 24.238 1.00 97.06 307 VAL A O 1
ATOM 2370 N N . LEU A 1 308 ? -15.328 5.192 22.766 1.00 95.50 308 LEU A N 1
ATOM 2371 C CA . LEU A 1 308 ? -15.311 6.293 23.724 1.00 95.50 308 LEU A CA 1
ATOM 2372 C C . LEU A 1 308 ? -16.744 6.741 24.003 1.00 95.50 308 LEU A C 1
ATOM 2374 O O . LEU A 1 308 ? -17.423 7.204 23.091 1.00 95.50 308 LEU A O 1
ATOM 2378 N N . ILE A 1 309 ? -17.204 6.635 25.247 1.00 94.88 309 ILE A N 1
ATOM 2379 C CA . ILE A 1 309 ? -18.570 7.011 25.637 1.00 94.88 309 ILE A CA 1
ATOM 2380 C C . ILE A 1 309 ? -18.511 8.256 26.516 1.00 94.88 309 ILE A C 1
ATOM 2382 O O . ILE A 1 309 ? -17.835 8.265 27.546 1.00 94.88 309 ILE A O 1
ATOM 2386 N N . GLU A 1 310 ? -19.219 9.315 26.127 1.00 93.12 310 GLU A N 1
ATOM 2387 C CA . GLU A 1 310 ? -19.355 10.495 26.982 1.00 93.12 310 GLU A CA 1
ATOM 2388 C C . GLU A 1 310 ? -20.437 10.287 28.066 1.00 93.12 310 GLU A C 1
ATOM 2390 O O . GLU A 1 310 ? -21.378 9.517 27.859 1.00 93.12 310 GLU A O 1
ATOM 2395 N N . PRO A 1 311 ? -20.417 11.036 29.185 1.00 89.88 311 PRO A N 1
ATOM 2396 C CA . PRO A 1 311 ? -21.289 10.761 30.332 1.00 89.88 311 PRO A CA 1
ATOM 2397 C C . PRO A 1 311 ? -22.783 10.954 30.055 1.00 89.88 311 PRO A C 1
ATOM 2399 O O . PRO A 1 311 ? -23.623 10.348 30.713 1.00 89.88 311 PRO A O 1
ATOM 2402 N N . LYS A 1 312 ? -23.127 11.825 29.099 1.00 90.19 312 LYS A N 1
ATOM 2403 C CA . LYS A 1 312 ? -24.519 12.102 28.721 1.00 90.19 312 LYS A CA 1
ATOM 2404 C C . LYS A 1 312 ? -25.085 11.081 27.732 1.00 90.19 312 LYS A C 1
ATOM 2406 O O . LYS A 1 312 ? -26.289 11.096 27.506 1.00 90.19 312 LYS A O 1
ATOM 2411 N N . GLY A 1 313 ? -24.235 10.245 27.126 1.00 87.06 313 GLY A N 1
ATOM 2412 C CA . GLY A 1 313 ? -24.641 9.245 26.137 1.00 87.06 313 GLY A CA 1
ATOM 2413 C C . GLY A 1 313 ? -25.284 9.818 24.869 1.00 87.06 313 GLY A C 1
ATOM 2414 O O . GLY A 1 313 ? -25.990 9.086 24.183 1.00 87.06 313 GLY A O 1
ATOM 2415 N N . LEU A 1 314 ? -25.086 11.109 24.567 1.00 91.00 314 LEU A N 1
ATOM 2416 C CA . LEU A 1 314 ? -25.617 11.729 23.346 1.00 91.00 314 LEU A CA 1
ATOM 2417 C C . LEU A 1 314 ? -24.697 11.477 22.154 1.00 91.00 314 LEU A C 1
ATOM 2419 O O . LEU A 1 314 ? -25.158 11.423 21.014 1.00 91.00 314 LEU A O 1
ATOM 2423 N N . ARG A 1 315 ? -23.395 11.359 22.419 1.00 94.81 315 ARG A N 1
ATOM 2424 C CA . ARG A 1 315 ? -22.369 11.064 21.427 1.00 94.81 315 ARG A CA 1
ATOM 2425 C C . ARG A 1 315 ? -21.383 10.032 21.932 1.00 94.81 315 ARG A C 1
ATOM 2427 O O . ARG A 1 315 ? -21.134 9.898 23.130 1.00 94.81 315 ARG A O 1
ATOM 2434 N N . TRP A 1 316 ? -20.773 9.345 20.986 1.00 96.56 316 TRP A N 1
ATOM 2435 C CA . TRP A 1 316 ? -19.718 8.386 21.254 1.00 96.56 316 TRP A CA 1
ATOM 2436 C C . TRP A 1 316 ? -18.745 8.333 20.080 1.00 96.56 316 TRP A C 1
ATOM 2438 O O . TRP A 1 316 ? -19.034 8.815 18.982 1.00 96.56 316 TRP A O 1
ATOM 2448 N N . GLY A 1 317 ? -17.554 7.811 20.340 1.00 95.50 317 GLY A N 1
ATOM 2449 C CA . GLY A 1 317 ? -16.480 7.700 19.366 1.00 95.50 317 GLY A CA 1
ATOM 2450 C C . GLY A 1 317 ? -16.121 6.250 19.125 1.00 95.50 317 GLY A C 1
ATOM 2451 O O . GLY A 1 317 ? -16.110 5.456 20.061 1.00 95.50 317 GLY A O 1
ATOM 2452 N N . LEU A 1 318 ? -15.786 5.921 17.885 1.00 96.62 318 LEU A N 1
ATOM 2453 C CA . LEU A 1 318 ? -15.214 4.640 17.507 1.00 96.62 318 LEU A CA 1
ATOM 2454 C C . LEU A 1 318 ? -13.831 4.878 16.916 1.00 96.62 318 LEU A C 1
ATOM 2456 O O . LEU A 1 318 ? -13.684 5.526 15.882 1.00 96.62 318 LEU A O 1
ATOM 2460 N N . GLN A 1 319 ? -12.815 4.326 17.559 1.00 95.06 319 GLN A N 1
ATOM 2461 C CA . GLN A 1 319 ? -11.457 4.308 17.045 1.00 95.06 319 GLN A CA 1
ATOM 2462 C C . GLN A 1 319 ? -11.140 2.907 16.544 1.00 95.06 319 GLN A C 1
ATOM 2464 O O . GLN A 1 319 ? -11.344 1.920 17.251 1.00 95.06 319 GLN A O 1
ATOM 2469 N N . VAL A 1 320 ? -10.623 2.828 15.322 1.00 95.88 320 VAL A N 1
ATOM 2470 C CA . VAL A 1 320 ? -10.157 1.576 14.724 1.00 95.88 320 VAL A CA 1
ATOM 2471 C C . VAL A 1 320 ? -8.700 1.757 14.353 1.00 95.88 320 VAL A C 1
ATOM 2473 O O . VAL A 1 320 ? -8.328 2.746 13.723 1.00 95.88 320 VAL A O 1
ATOM 2476 N N . SER A 1 321 ? -7.860 0.821 14.780 1.00 95.31 321 SER A N 1
ATOM 2477 C CA . SER A 1 321 ? -6.411 0.912 14.638 1.00 95.31 321 SER A CA 1
ATOM 2478 C C . SER A 1 321 ? -5.844 -0.444 14.247 1.00 95.31 321 SER A C 1
ATOM 2480 O O . SER A 1 321 ? -6.172 -1.456 14.865 1.00 95.31 321 SER A O 1
ATOM 2482 N N . MET A 1 322 ? -5.013 -0.484 13.207 1.00 95.69 322 MET A N 1
ATOM 2483 C CA . MET A 1 322 ? -4.406 -1.711 12.694 1.00 95.69 322 MET A CA 1
ATOM 2484 C C . MET A 1 322 ? -2.944 -1.486 12.310 1.00 95.69 322 MET A C 1
ATOM 2486 O O . MET A 1 322 ? -2.544 -0.402 11.888 1.00 95.69 322 MET A O 1
ATOM 2490 N N . SER A 1 323 ? -2.124 -2.527 12.433 1.00 93.75 323 SER A N 1
ATOM 2491 C CA . SER A 1 323 ? -0.722 -2.454 12.029 1.00 93.75 323 SER A CA 1
ATOM 2492 C C . SER A 1 323 ? -0.605 -2.442 10.500 1.00 93.75 323 SER A C 1
ATOM 2494 O O . SER A 1 323 ? -1.154 -3.315 9.809 1.00 93.75 323 SER A O 1
ATOM 2496 N N . HIS A 1 324 ? 0.165 -1.495 9.952 1.00 91.19 324 HIS A N 1
ATOM 2497 C CA . HIS A 1 324 ? 0.384 -1.378 8.504 1.00 91.19 324 HIS A CA 1
ATOM 2498 C C . HIS A 1 324 ? 1.324 -2.481 7.964 1.00 91.19 324 HIS A C 1
ATOM 2500 O O . HIS A 1 324 ? 1.461 -2.668 6.752 1.00 91.19 324 HIS A O 1
ATOM 2506 N N . MET A 1 325 ? 1.924 -3.271 8.865 1.00 87.62 325 MET A N 1
ATOM 2507 C CA . MET A 1 325 ? 2.565 -4.567 8.594 1.00 87.62 325 MET A CA 1
ATOM 2508 C C . MET A 1 325 ? 1.630 -5.556 7.894 1.00 87.62 325 MET A C 1
ATOM 2510 O O . MET A 1 325 ? 2.054 -6.406 7.108 1.00 87.62 325 MET A O 1
ATOM 2514 N N . LEU A 1 326 ? 0.342 -5.479 8.223 1.00 88.88 326 LEU A N 1
ATOM 2515 C CA . LEU A 1 326 ? -0.660 -6.443 7.790 1.00 88.88 326 LEU A CA 1
ATOM 2516 C C . LEU A 1 326 ? -1.670 -5.838 6.846 1.00 88.88 326 LEU A C 1
ATOM 2518 O O . LEU A 1 326 ? -2.194 -6.557 6.004 1.00 88.88 326 LEU A O 1
ATOM 2522 N N . THR A 1 327 ? -1.910 -4.541 6.960 1.00 93.50 327 THR A N 1
ATOM 2523 C CA . THR A 1 327 ? -3.026 -3.884 6.296 1.00 93.50 327 THR A CA 1
ATOM 2524 C C . THR A 1 327 ? -2.563 -2.690 5.483 1.00 93.50 327 THR A C 1
ATOM 2526 O O . THR A 1 327 ? -1.545 -2.072 5.772 1.00 93.50 327 THR A O 1
ATOM 2529 N N . ASP A 1 328 ? -3.303 -2.404 4.423 1.00 94.50 328 ASP A N 1
ATOM 2530 C CA . ASP A 1 328 ? -3.358 -1.111 3.753 1.00 94.50 328 ASP A CA 1
ATOM 2531 C C . ASP A 1 328 ? -4.758 -0.511 3.947 1.00 94.50 328 ASP A C 1
ATOM 2533 O O . ASP A 1 328 ? -5.614 -1.119 4.594 1.00 94.50 328 ASP A O 1
ATOM 2537 N N . GLY A 1 329 ? -5.013 0.657 3.349 1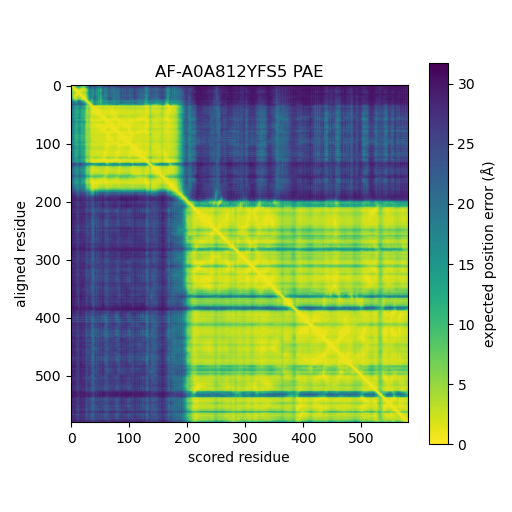.00 94.81 329 GLY A N 1
ATOM 2538 C CA . GLY A 1 329 ? -6.329 1.296 3.401 1.00 94.81 329 GLY A CA 1
ATOM 2539 C C . GLY A 1 329 ? -7.469 0.375 2.969 1.00 94.81 329 GLY A C 1
ATOM 2540 O O . GLY A 1 329 ? -8.521 0.391 3.591 1.00 94.81 329 GLY A O 1
ATOM 2541 N N . HIS A 1 330 ? -7.273 -0.458 1.942 1.00 97.19 330 HIS A N 1
ATOM 2542 C CA . HIS A 1 330 ? -8.332 -1.352 1.462 1.00 97.19 330 HIS A CA 1
ATOM 2543 C C . HIS A 1 330 ? -8.681 -2.406 2.505 1.00 97.19 330 HIS A C 1
ATOM 2545 O O . HIS A 1 330 ? -9.846 -2.582 2.834 1.00 97.19 330 HIS A O 1
ATOM 2551 N N . THR A 1 331 ? -7.672 -3.087 3.053 1.00 97.69 331 THR A N 1
ATOM 2552 C CA . THR A 1 331 ? -7.900 -4.099 4.097 1.00 97.69 331 THR A CA 1
ATOM 2553 C C . THR A 1 331 ? -8.541 -3.475 5.329 1.00 97.69 331 THR A C 1
ATOM 2555 O O . THR A 1 331 ? -9.471 -4.040 5.892 1.00 97.69 331 THR A O 1
ATOM 2558 N N . PHE A 1 332 ? -8.058 -2.297 5.727 1.00 97.50 332 PHE A N 1
ATOM 2559 C CA . PHE A 1 332 ? -8.593 -1.555 6.859 1.00 97.50 332 PHE A CA 1
ATOM 2560 C C . PHE A 1 332 ? -10.079 -1.237 6.679 1.00 97.50 332 PHE A C 1
ATOM 2562 O O . PHE A 1 332 ? -10.889 -1.572 7.541 1.00 97.50 332 PHE A O 1
ATOM 2569 N N . TYR A 1 333 ? -10.449 -0.644 5.542 1.00 97.75 333 TYR A N 1
ATOM 2570 C CA . TYR A 1 333 ? -11.835 -0.273 5.288 1.00 97.75 333 TYR A CA 1
ATOM 2571 C C . TYR A 1 333 ? -12.749 -1.464 5.019 1.00 97.75 333 TYR A C 1
ATOM 2573 O O . TYR A 1 333 ? -13.916 -1.397 5.383 1.00 97.75 333 TYR A O 1
ATOM 2581 N N . ALA A 1 334 ? -12.236 -2.568 4.472 1.00 98.19 334 ALA A N 1
ATOM 2582 C CA . ALA A 1 334 ? -13.000 -3.806 4.373 1.00 98.19 334 ALA A CA 1
ATOM 2583 C C . ALA A 1 334 ? -13.418 -4.297 5.770 1.00 98.19 334 ALA A C 1
ATOM 2585 O O . ALA A 1 334 ? -14.601 -4.525 6.003 1.00 98.19 334 ALA A O 1
ATOM 2586 N N . ILE A 1 335 ? -12.481 -4.359 6.725 1.00 98.25 335 ILE A N 1
ATOM 2587 C CA . ILE A 1 335 ? -12.781 -4.735 8.116 1.00 98.25 335 ILE A CA 1
ATOM 2588 C C . ILE A 1 335 ? -13.700 -3.715 8.796 1.00 98.25 335 ILE A C 1
ATOM 2590 O O . ILE A 1 335 ? -14.652 -4.105 9.465 1.00 98.25 335 ILE A O 1
ATOM 2594 N N . TYR A 1 336 ? -13.453 -2.418 8.609 1.00 98.06 336 TYR A N 1
ATOM 2595 C CA . TYR A 1 336 ? -14.317 -1.371 9.156 1.00 98.06 336 TYR A CA 1
ATOM 2596 C C . TYR A 1 336 ? -15.749 -1.461 8.607 1.00 98.06 336 TYR A C 1
ATOM 2598 O O . TYR A 1 336 ? -16.691 -1.398 9.385 1.00 98.06 336 TYR A O 1
ATOM 2606 N N . SER A 1 337 ? -15.928 -1.693 7.304 1.00 97.94 337 SER A N 1
ATOM 2607 C CA . SER A 1 337 ? -17.255 -1.806 6.680 1.00 97.94 337 SER A CA 1
ATOM 2608 C C . SER A 1 337 ? -18.072 -2.994 7.197 1.00 97.94 337 SER A C 1
ATOM 2610 O O . SER A 1 337 ? -19.294 -2.913 7.244 1.00 97.94 337 SER A O 1
ATOM 2612 N N . MET A 1 338 ? -17.423 -4.067 7.672 1.00 98.56 338 MET A N 1
ATOM 2613 C CA . MET A 1 338 ? -18.117 -5.196 8.308 1.00 98.56 338 MET A CA 1
ATOM 2614 C C . MET A 1 338 ? -18.779 -4.809 9.642 1.00 98.56 338 MET A C 1
ATOM 2616 O O . MET A 1 338 ? -19.627 -5.547 10.140 1.00 98.56 338 MET A O 1
ATOM 2620 N N . LEU A 1 339 ? -18.420 -3.664 10.236 1.00 98.25 339 LEU A N 1
ATOM 2621 C CA . LEU A 1 339 ? -19.118 -3.126 11.405 1.00 98.25 339 LEU A CA 1
ATOM 2622 C C . LEU A 1 339 ? -20.486 -2.539 11.057 1.00 98.25 339 LEU A C 1
ATOM 2624 O O . LEU A 1 339 ? -21.240 -2.257 11.976 1.00 98.25 339 LEU A O 1
ATOM 2628 N N . ASP A 1 340 ? -20.825 -2.346 9.783 1.00 98.00 340 ASP A N 1
ATOM 2629 C CA . ASP A 1 340 ? -22.159 -1.885 9.401 1.00 98.00 340 ASP A CA 1
ATOM 2630 C C . ASP A 1 340 ? -23.202 -2.938 9.774 1.00 98.00 340 ASP A C 1
ATOM 2632 O O . ASP A 1 340 ? -23.017 -4.131 9.516 1.00 98.00 340 ASP A O 1
ATOM 2636 N N . SER A 1 341 ? -24.293 -2.496 10.397 1.00 96.56 341 SER A N 1
ATOM 2637 C CA . SER A 1 341 ? -25.405 -3.357 10.815 1.00 96.56 341 SER A CA 1
ATOM 2638 C C . SER A 1 341 ? -26.049 -4.137 9.665 1.00 96.56 341 SER A C 1
ATOM 2640 O O . SER A 1 341 ? -26.572 -5.229 9.888 1.00 96.56 341 SER A O 1
ATOM 2642 N N . ASN A 1 342 ? -25.946 -3.627 8.439 1.00 96.25 342 ASN A N 1
ATOM 2643 C CA . ASN A 1 342 ? -26.506 -4.223 7.230 1.00 96.25 342 ASN A CA 1
ATOM 2644 C C . ASN A 1 342 ? -25.463 -4.948 6.368 1.00 96.25 342 ASN A C 1
ATOM 2646 O O . ASN A 1 342 ? -25.825 -5.557 5.360 1.00 96.25 342 ASN A O 1
ATOM 2650 N N . ALA A 1 343 ? -24.175 -4.880 6.719 1.00 97.50 343 ALA A N 1
ATOM 2651 C CA . ALA A 1 343 ? -23.129 -5.563 5.964 1.00 97.50 343 ALA A CA 1
ATOM 2652 C C . ALA A 1 343 ? -23.052 -7.058 6.301 1.00 97.50 343 ALA A C 1
ATOM 2654 O O . ALA A 1 343 ? -23.409 -7.511 7.389 1.00 97.50 343 ALA A O 1
ATOM 2655 N N . GLU A 1 344 ? -22.525 -7.845 5.372 1.00 97.62 344 GLU A N 1
ATOM 2656 C CA . GLU A 1 344 ? -22.117 -9.219 5.649 1.00 97.62 344 GLU A CA 1
ATOM 2657 C C . GLU A 1 344 ? -20.720 -9.231 6.288 1.00 97.62 344 GLU A C 1
ATOM 2659 O O . GLU A 1 344 ? -19.812 -8.520 5.850 1.00 97.62 344 GLU A O 1
ATOM 2664 N N . VAL A 1 345 ? -20.528 -10.078 7.302 1.00 98.69 345 VAL A N 1
ATOM 2665 C CA . VAL A 1 345 ? -19.192 -10.423 7.800 1.00 98.69 345 VAL A CA 1
ATOM 2666 C C . VAL A 1 345 ? -18.659 -11.578 6.966 1.00 98.69 345 VAL A C 1
ATOM 2668 O O . VAL A 1 345 ? -19.262 -12.647 6.922 1.00 98.69 345 VAL A O 1
ATOM 2671 N N . TRP A 1 346 ? -17.503 -11.386 6.335 1.00 98.44 346 TRP A N 1
ATOM 2672 C CA . TRP A 1 346 ? -16.895 -12.388 5.464 1.00 98.44 346 TRP A CA 1
ATOM 2673 C C . TRP A 1 346 ? -15.405 -12.575 5.762 1.00 98.44 346 TRP A C 1
ATOM 2675 O O . TRP A 1 346 ? -14.742 -11.717 6.353 1.00 98.44 346 TRP A O 1
ATOM 2685 N N . SER A 1 347 ? -14.871 -13.735 5.375 1.00 98.25 347 SER A N 1
ATOM 2686 C CA . SER A 1 347 ? -13.467 -14.090 5.601 1.00 98.25 347 SER A CA 1
ATOM 2687 C C . SER A 1 347 ? -12.582 -13.585 4.465 1.00 98.25 347 SER A C 1
AT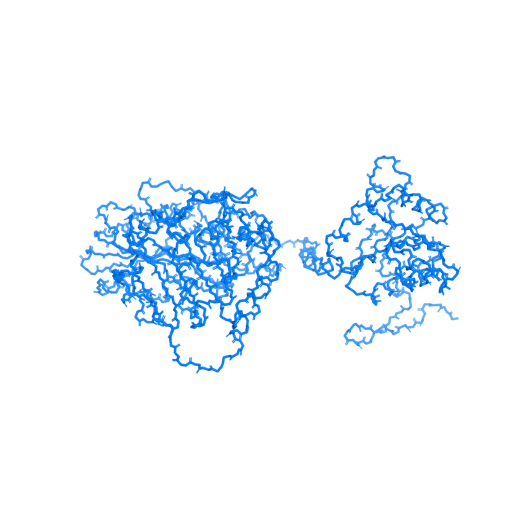OM 2689 O O . SER A 1 347 ? -12.767 -13.964 3.307 1.00 98.25 347 SER A O 1
ATOM 2691 N N . MET A 1 348 ? -11.594 -12.754 4.796 1.00 98.00 348 MET A N 1
ATOM 2692 C CA . MET A 1 348 ? -10.601 -12.290 3.832 1.00 98.00 348 MET A CA 1
ATOM 2693 C C . MET A 1 348 ? -9.517 -13.345 3.570 1.00 98.00 348 MET A C 1
ATOM 2695 O O . MET A 1 348 ? -9.054 -14.043 4.474 1.00 98.00 348 MET A O 1
ATOM 2699 N N . GLU A 1 349 ? -9.030 -13.416 2.331 1.00 95.94 349 GLU A N 1
ATOM 2700 C CA . GLU A 1 349 ? -7.960 -14.331 1.944 1.00 95.94 349 GLU A CA 1
ATOM 2701 C C . GLU A 1 349 ? -6.603 -13.835 2.463 1.00 95.94 349 GLU A C 1
ATOM 2703 O O . GLU A 1 349 ? -6.050 -12.846 1.982 1.00 95.94 349 GLU A O 1
ATOM 2708 N N . VAL A 1 350 ? -6.055 -14.537 3.459 1.00 92.31 350 VAL A N 1
ATOM 2709 C CA . VAL A 1 350 ? -4.760 -14.213 4.091 1.00 92.31 350 VAL A CA 1
ATOM 2710 C C . VAL A 1 350 ? -3.553 -14.800 3.361 1.00 92.31 350 VAL A C 1
ATOM 2712 O O . VAL A 1 350 ? -2.407 -14.447 3.659 1.00 92.31 350 VAL A O 1
ATOM 2715 N N . THR A 1 351 ? -3.785 -15.723 2.425 1.00 88.56 351 THR A N 1
ATOM 2716 C CA . THR A 1 351 ? -2.715 -16.303 1.615 1.00 88.56 351 THR A CA 1
ATOM 2717 C C . THR A 1 351 ? -2.115 -15.208 0.747 1.00 88.56 351 THR A C 1
ATOM 2719 O O . THR A 1 351 ? -2.787 -14.604 -0.086 1.00 88.56 351 THR A O 1
ATOM 2722 N N . ARG A 1 352 ? -0.825 -14.933 0.952 1.00 86.25 352 ARG A N 1
ATOM 2723 C CA . ARG A 1 352 ? -0.167 -13.821 0.277 1.00 86.25 352 ARG A CA 1
ATOM 2724 C C . ARG A 1 352 ? -0.015 -14.103 -1.213 1.00 86.25 352 ARG A C 1
ATOM 2726 O O . ARG A 1 352 ? 0.753 -14.975 -1.611 1.00 86.25 352 ARG A O 1
ATOM 2733 N N . VAL A 1 353 ? -0.660 -13.278 -2.033 1.00 87.81 353 VAL A N 1
ATOM 2734 C CA . VAL A 1 353 ? -0.302 -13.140 -3.448 1.00 87.81 353 VAL A CA 1
ATOM 2735 C C . VAL A 1 353 ? 1.126 -12.610 -3.534 1.00 87.81 353 VAL A C 1
ATOM 2737 O O . VAL A 1 353 ? 1.491 -11.685 -2.800 1.00 87.81 353 VAL A O 1
ATOM 2740 N N . LYS A 1 354 ? 1.942 -13.187 -4.424 1.00 83.75 354 LYS A N 1
ATOM 2741 C CA . LYS A 1 354 ? 3.302 -12.709 -4.684 1.00 83.75 354 LYS A CA 1
ATOM 2742 C C . LYS A 1 354 ? 3.230 -11.276 -5.206 1.00 83.75 354 LYS A C 1
ATOM 2744 O O . LYS A 1 354 ? 2.913 -11.045 -6.368 1.00 83.75 354 LYS A O 1
ATOM 2749 N N . PHE A 1 355 ? 3.531 -10.333 -4.327 1.00 80.50 355 PHE A N 1
ATOM 2750 C CA . PHE A 1 355 ? 3.454 -8.910 -4.599 1.00 80.50 355 PHE A CA 1
ATOM 2751 C C . PHE A 1 355 ? 4.840 -8.300 -4.472 1.00 80.50 355 PHE A C 1
ATOM 2753 O O . PHE A 1 355 ? 5.487 -8.411 -3.433 1.00 80.50 355 PHE A O 1
ATOM 2760 N N . ASP A 1 356 ? 5.286 -7.665 -5.548 1.00 80.25 356 ASP A N 1
ATOM 2761 C CA . ASP A 1 356 ? 6.490 -6.851 -5.550 1.00 80.25 356 ASP A CA 1
ATOM 2762 C C . ASP A 1 356 ? 6.076 -5.424 -5.936 1.00 80.25 356 ASP A C 1
ATOM 2764 O O . ASP A 1 356 ? 5.783 -5.181 -7.115 1.00 80.25 356 ASP A O 1
ATOM 2768 N N . PRO A 1 357 ? 6.041 -4.475 -4.980 1.00 73.81 357 PRO A N 1
ATOM 2769 C CA . PRO A 1 357 ? 5.629 -3.101 -5.256 1.00 73.81 357 PRO A CA 1
ATOM 2770 C C . PRO A 1 357 ? 6.530 -2.420 -6.299 1.00 73.81 357 PRO A C 1
ATOM 2772 O O . PRO A 1 357 ? 6.096 -1.466 -6.944 1.00 73.81 357 PRO A O 1
ATOM 2775 N N . MET A 1 358 ? 7.753 -2.930 -6.505 1.00 70.88 358 MET A N 1
ATOM 2776 C CA . MET A 1 358 ? 8.718 -2.434 -7.487 1.00 70.88 358 MET A CA 1
ATOM 2777 C C . MET A 1 358 ? 8.527 -3.005 -8.892 1.00 70.88 358 MET A C 1
ATOM 2779 O O . MET A 1 358 ? 9.076 -2.459 -9.850 1.00 70.88 358 MET A O 1
ATOM 2783 N N . ARG A 1 359 ? 7.777 -4.099 -9.039 1.00 74.06 359 ARG A N 1
ATOM 2784 C CA . ARG A 1 359 ? 7.552 -4.767 -10.334 1.00 74.06 359 ARG A CA 1
ATOM 2785 C C . ARG A 1 359 ? 6.092 -4.786 -10.762 1.00 74.06 359 ARG A C 1
ATOM 2787 O O . ARG A 1 359 ? 5.813 -5.143 -11.899 1.00 74.06 359 ARG A O 1
ATOM 2794 N N . CYS A 1 360 ? 5.169 -4.404 -9.883 1.00 74.81 360 CYS A N 1
ATOM 2795 C CA . CYS A 1 360 ? 3.739 -4.400 -10.182 1.00 74.81 360 CYS A CA 1
ATOM 2796 C C . CYS A 1 360 ? 3.295 -3.234 -11.083 1.00 74.81 360 CYS A C 1
ATOM 2798 O O . CYS A 1 360 ? 2.135 -3.189 -11.477 1.00 74.81 360 CYS A O 1
ATOM 2800 N N . LEU A 1 361 ? 4.179 -2.279 -11.389 1.00 77.75 361 LEU A N 1
ATOM 2801 C CA . LEU A 1 361 ? 3.899 -1.174 -12.307 1.00 77.75 361 LEU A CA 1
ATOM 2802 C C . LEU A 1 361 ? 4.437 -1.479 -13.710 1.00 77.75 361 LEU A C 1
ATOM 2804 O O . LEU A 1 361 ? 5.512 -2.054 -13.869 1.00 77.75 361 LEU A O 1
ATOM 2808 N N . HIS A 1 362 ? 3.713 -1.036 -14.738 1.00 64.69 362 HIS A N 1
ATOM 2809 C CA . HIS A 1 362 ? 3.950 -1.397 -16.143 1.00 64.69 362 HIS A CA 1
ATOM 2810 C C . HIS A 1 362 ? 5.164 -0.697 -16.793 1.00 64.69 362 HIS A C 1
ATOM 2812 O O . HIS A 1 362 ? 5.368 -0.806 -18.002 1.00 64.69 362 HIS A O 1
ATOM 2818 N N . ALA A 1 363 ? 5.977 0.039 -16.030 1.00 61.53 363 ALA A N 1
ATOM 2819 C CA . ALA A 1 363 ? 7.160 0.720 -16.546 1.00 61.53 363 ALA A CA 1
ATOM 2820 C C . ALA A 1 363 ? 8.301 0.724 -15.522 1.00 61.53 363 ALA A C 1
ATOM 2822 O O . ALA A 1 363 ? 8.041 0.768 -14.315 1.00 61.53 363 ALA A O 1
ATOM 2823 N N . PRO A 1 364 ? 9.568 0.733 -15.981 1.00 60.31 364 PRO A N 1
ATOM 2824 C CA . PRO A 1 364 ? 10.690 0.897 -15.081 1.00 60.31 364 PRO A CA 1
ATOM 2825 C C . PRO A 1 364 ? 10.527 2.213 -14.326 1.00 60.31 364 PRO A C 1
ATOM 2827 O O . PRO A 1 364 ? 10.187 3.246 -14.902 1.00 60.31 364 PRO A O 1
ATOM 2830 N N . PHE A 1 365 ? 10.829 2.200 -13.030 1.00 62.53 365 PHE A N 1
ATOM 2831 C CA . PHE A 1 365 ? 10.790 3.406 -12.207 1.00 62.53 365 PHE A CA 1
ATOM 2832 C C . PHE A 1 365 ? 11.755 4.503 -12.702 1.00 62.53 365 PHE A C 1
ATOM 2834 O O . PHE A 1 365 ? 11.756 5.578 -12.123 1.00 62.53 365 PHE A O 1
ATOM 2841 N N . HIS A 1 366 ? 12.568 4.277 -13.748 1.00 65.44 366 HIS A N 1
ATOM 2842 C CA . HIS A 1 366 ? 13.501 5.245 -14.346 1.00 65.44 366 HIS A CA 1
ATOM 2843 C C . HIS A 1 366 ? 14.384 5.955 -13.301 1.00 65.44 366 HIS A C 1
ATOM 2845 O O . HIS A 1 366 ? 14.612 7.160 -13.369 1.00 65.44 366 HIS A O 1
ATOM 2851 N N . GLY A 1 367 ? 14.811 5.227 -12.263 1.00 74.00 367 GLY A N 1
ATOM 2852 C CA . GLY A 1 367 ? 15.566 5.792 -11.141 1.00 74.00 367 GLY A CA 1
ATOM 2853 C C . GLY A 1 367 ? 14.752 6.666 -10.173 1.00 74.00 367 GLY A C 1
ATOM 2854 O O . GLY A 1 367 ? 15.296 7.072 -9.153 1.00 74.00 367 GLY A O 1
ATOM 2855 N N . LYS A 1 368 ? 13.455 6.915 -10.414 1.00 83.31 368 LYS A N 1
ATOM 2856 C CA . LYS A 1 368 ? 12.572 7.701 -9.529 1.00 83.31 368 LYS A CA 1
ATOM 2857 C C . LYS A 1 368 ? 12.476 7.116 -8.135 1.00 83.31 368 LYS A C 1
ATOM 2859 O O . LYS A 1 368 ? 12.488 7.869 -7.174 1.00 83.31 368 LYS A O 1
ATOM 2864 N N . TRP A 1 369 ? 12.398 5.790 -8.020 1.00 83.44 369 TRP A N 1
ATOM 2865 C CA . TRP A 1 369 ? 12.352 5.141 -6.712 1.00 83.44 369 TRP A CA 1
ATOM 2866 C C . TRP A 1 369 ? 13.648 5.356 -5.941 1.00 83.44 369 TRP A C 1
ATOM 2868 O O . TRP A 1 369 ? 13.610 5.795 -4.797 1.00 83.44 369 TRP A O 1
ATOM 2878 N N . LEU A 1 370 ? 14.794 5.152 -6.597 1.00 81.31 370 LEU A N 1
ATOM 2879 C CA . LEU A 1 370 ? 16.093 5.425 -5.992 1.00 81.31 370 LEU A CA 1
ATOM 2880 C C . LEU A 1 370 ? 16.209 6.904 -5.600 1.00 81.31 370 LEU A C 1
ATOM 2882 O O . LEU A 1 370 ? 16.625 7.204 -4.489 1.00 81.31 370 LEU A O 1
ATOM 2886 N N . PHE A 1 371 ? 15.780 7.827 -6.465 1.00 83.69 371 PHE A N 1
ATOM 2887 C CA . PHE A 1 371 ? 15.738 9.253 -6.149 1.00 83.69 371 PHE A CA 1
ATOM 2888 C C . PHE A 1 371 ? 14.852 9.535 -4.931 1.00 83.69 371 PHE A C 1
ATOM 2890 O O . PHE A 1 371 ? 15.300 10.194 -3.999 1.00 83.69 371 PHE A O 1
ATOM 2897 N N . PHE A 1 372 ? 13.626 9.010 -4.905 1.00 84.44 372 PHE A N 1
ATOM 2898 C CA . PHE A 1 372 ? 12.682 9.180 -3.802 1.00 84.44 372 PHE A CA 1
ATOM 2899 C C . PHE A 1 372 ? 13.274 8.675 -2.481 1.00 84.44 372 PHE A C 1
ATOM 2901 O O . PHE A 1 372 ? 13.286 9.414 -1.499 1.00 84.44 372 PHE A O 1
ATOM 2908 N N . VAL A 1 373 ? 13.844 7.465 -2.472 1.00 81.12 373 VAL A N 1
ATOM 2909 C CA . VAL A 1 373 ? 14.497 6.869 -1.296 1.00 81.12 373 VAL A CA 1
ATOM 2910 C C . VAL A 1 373 ? 15.702 7.696 -0.855 1.00 81.12 373 VAL A C 1
ATOM 2912 O O . VAL A 1 373 ? 15.817 8.017 0.324 1.00 81.12 373 VAL A O 1
ATOM 2915 N N . LEU A 1 374 ? 16.577 8.101 -1.778 1.00 81.75 374 LEU A N 1
ATOM 2916 C CA . LEU A 1 374 ? 17.749 8.916 -1.453 1.00 81.75 374 LEU A CA 1
ATOM 2917 C C . LEU A 1 374 ? 17.361 10.286 -0.891 1.00 81.75 374 LEU A C 1
ATOM 2919 O O . LEU A 1 374 ? 17.988 10.743 0.063 1.00 81.75 374 LEU A O 1
ATOM 2923 N N . GLN A 1 375 ? 16.329 10.939 -1.435 1.00 83.12 375 GLN A N 1
ATOM 2924 C CA . GLN A 1 375 ? 15.843 12.209 -0.890 1.00 83.12 375 GLN A CA 1
ATOM 2925 C C . GLN A 1 375 ? 15.186 12.022 0.473 1.00 83.12 375 GLN A C 1
ATOM 2927 O O . GLN A 1 375 ? 15.441 12.813 1.383 1.00 83.12 375 GLN A O 1
ATOM 2932 N N . HIS A 1 376 ? 14.412 10.948 0.647 1.00 76.94 376 HIS A N 1
ATOM 2933 C CA . HIS A 1 376 ? 13.837 10.606 1.938 1.00 76.94 376 HIS A CA 1
ATOM 2934 C C . HIS A 1 376 ? 14.948 10.393 2.978 1.00 76.94 376 HIS A C 1
ATOM 2936 O O . HIS A 1 376 ? 14.961 11.078 3.996 1.00 76.94 376 HIS A O 1
ATOM 2942 N N . LEU A 1 377 ? 15.959 9.567 2.691 1.00 77.12 377 LEU A N 1
ATOM 2943 C CA . LEU A 1 377 ? 17.113 9.345 3.572 1.00 77.12 377 LEU A CA 1
ATOM 2944 C C . LEU A 1 377 ? 17.922 10.626 3.829 1.00 77.12 377 LEU A C 1
ATOM 2946 O O . LEU A 1 377 ? 18.311 10.900 4.964 1.00 77.12 377 LEU A O 1
ATOM 2950 N N . ARG A 1 378 ? 18.142 11.464 2.810 1.00 76.94 378 ARG A N 1
ATOM 2951 C CA . ARG A 1 378 ? 18.834 12.753 2.965 1.00 76.94 378 ARG A CA 1
ATOM 2952 C C . ARG A 1 378 ? 18.075 13.691 3.903 1.00 76.94 378 ARG A C 1
ATOM 2954 O O . ARG A 1 378 ? 18.707 14.346 4.734 1.00 76.94 378 ARG A O 1
ATOM 2961 N N . SER A 1 379 ? 16.744 13.725 3.811 1.00 68.31 379 SER A N 1
ATOM 2962 C CA . SER A 1 379 ? 15.895 14.483 4.741 1.00 68.31 379 SER A CA 1
ATOM 2963 C C . SER A 1 379 ? 15.992 13.956 6.182 1.00 68.31 379 SER A C 1
ATOM 2965 O O . SER A 1 379 ? 15.830 14.716 7.138 1.00 68.31 379 SER A O 1
ATOM 2967 N N . GLN A 1 380 ? 16.333 12.671 6.359 1.00 67.44 380 GLN A N 1
ATOM 2968 C CA . GLN A 1 380 ? 16.569 12.080 7.676 1.00 67.44 380 GLN A CA 1
ATOM 2969 C C . GLN A 1 380 ? 17.925 12.495 8.270 1.00 67.44 380 GLN A C 1
ATOM 2971 O O . GLN A 1 380 ? 17.977 12.846 9.447 1.00 67.44 380 GLN A O 1
ATOM 2976 N N . ILE A 1 381 ? 18.992 12.491 7.461 1.00 70.12 381 ILE A N 1
ATOM 2977 C CA . ILE A 1 381 ? 20.388 12.671 7.910 1.00 70.12 381 ILE A CA 1
ATOM 2978 C C . ILE A 1 381 ? 20.790 14.152 8.049 1.00 70.12 381 ILE A C 1
ATOM 2980 O O . ILE A 1 381 ? 21.566 14.503 8.933 1.00 70.12 381 ILE A O 1
ATOM 2984 N N . GLY A 1 382 ? 20.277 15.050 7.202 1.00 59.72 382 GLY A N 1
ATOM 2985 C CA . GLY A 1 382 ? 20.729 16.450 7.125 1.00 59.72 382 GLY A CA 1
ATOM 2986 C C . GLY A 1 382 ? 20.234 17.397 8.230 1.00 59.72 382 GLY A C 1
ATOM 2987 O O . GLY A 1 382 ? 20.361 18.613 8.081 1.00 59.72 382 GLY A O 1
ATOM 2988 N N . TRP A 1 383 ? 19.628 16.895 9.309 1.00 55.28 383 TRP A N 1
ATOM 2989 C CA . TRP A 1 383 ? 18.820 17.729 10.200 1.00 55.28 383 TRP A CA 1
ATOM 2990 C C . TRP A 1 383 ? 19.617 18.352 11.358 1.00 55.28 383 TRP A C 1
ATOM 2992 O O . TRP A 1 383 ? 19.820 17.745 12.409 1.00 55.28 383 TRP A O 1
ATOM 3002 N N . LYS A 1 384 ? 19.960 19.638 11.211 1.00 54.06 384 LYS A N 1
ATOM 3003 C CA . LYS A 1 384 ? 19.990 20.570 12.351 1.00 54.06 384 LYS A CA 1
ATOM 3004 C C . LYS A 1 384 ? 18.537 20.906 12.693 1.00 54.06 384 LYS A C 1
ATOM 3006 O O . LYS A 1 384 ? 17.791 21.224 11.776 1.00 54.06 384 LYS A O 1
ATOM 3011 N N . ARG A 1 385 ? 18.138 20.824 13.973 1.00 53.47 385 ARG A N 1
ATOM 3012 C CA . ARG A 1 385 ? 16.787 21.152 14.487 1.00 53.47 385 ARG A CA 1
ATOM 3013 C C . ARG A 1 385 ? 16.266 22.495 13.946 1.00 53.47 385 ARG A C 1
ATOM 3015 O O . ARG A 1 385 ? 16.434 23.516 14.600 1.00 53.47 385 ARG A O 1
ATOM 3022 N N . THR A 1 386 ? 15.627 22.518 12.777 1.00 55.03 386 THR A N 1
ATOM 3023 C CA . THR A 1 386 ? 14.805 23.660 12.366 1.00 55.03 386 THR A CA 1
ATOM 3024 C C . THR A 1 386 ? 13.505 23.571 13.153 1.00 55.03 386 THR A C 1
ATOM 3026 O O . THR A 1 386 ? 12.803 22.567 13.078 1.00 55.03 386 THR A O 1
ATOM 3029 N N . SER A 1 387 ? 13.229 24.593 13.956 1.00 56.50 387 SER A N 1
ATOM 3030 C CA . SER A 1 387 ? 12.214 24.639 15.018 1.00 56.50 387 SER A CA 1
ATOM 3031 C C . SER A 1 387 ? 10.755 24.756 14.554 1.00 56.50 387 SER A C 1
ATOM 3033 O O . SER A 1 387 ? 9.894 25.060 15.370 1.00 56.50 387 SER A O 1
ATOM 3035 N N . HIS A 1 388 ? 10.464 24.601 13.262 1.00 72.94 388 HIS A N 1
ATOM 3036 C CA . HIS A 1 388 ? 9.136 24.911 12.728 1.00 72.94 388 HIS A CA 1
ATOM 3037 C C . HIS A 1 388 ? 8.308 23.630 12.641 1.00 72.94 388 HIS A C 1
ATOM 3039 O O . HIS A 1 388 ? 8.661 22.715 11.896 1.00 72.94 388 HIS A O 1
ATOM 3045 N N . MET A 1 389 ? 7.235 23.572 13.429 1.00 80.25 389 MET A N 1
ATOM 3046 C CA . MET A 1 389 ? 6.223 22.519 13.350 1.00 80.25 389 MET A CA 1
ATOM 3047 C C . MET A 1 389 ? 5.513 22.582 11.988 1.00 80.25 389 MET A C 1
ATOM 3049 O O . MET A 1 389 ? 5.353 23.681 11.445 1.00 80.25 389 MET A O 1
ATOM 3053 N N . PRO A 1 390 ? 5.124 21.437 11.397 1.00 86.88 390 PRO A N 1
ATOM 3054 C CA . PRO A 1 390 ? 4.319 21.449 10.183 1.00 86.88 390 PRO A CA 1
ATOM 3055 C C . PRO A 1 390 ? 2.967 22.118 10.455 1.00 86.88 390 PRO A C 1
ATOM 3057 O O . PRO A 1 390 ? 2.392 21.972 11.528 1.00 86.88 390 PRO A O 1
ATOM 3060 N N . ILE A 1 391 ? 2.436 22.823 9.461 1.00 90.50 391 ILE A N 1
ATOM 3061 C CA . ILE A 1 391 ? 1.065 23.323 9.494 1.00 90.50 391 ILE A CA 1
ATOM 3062 C C . ILE A 1 391 ? 0.159 22.161 9.099 1.00 90.50 391 ILE A C 1
ATOM 3064 O O . ILE A 1 391 ? 0.219 21.678 7.964 1.00 90.50 391 ILE A O 1
ATOM 3068 N N . VAL A 1 392 ? -0.665 21.716 10.044 1.00 91.19 392 VAL A N 1
ATOM 3069 C CA . VAL A 1 392 ? -1.694 20.701 9.819 1.00 91.19 392 VAL A CA 1
ATOM 3070 C C . VAL A 1 392 ? -3.016 21.407 9.536 1.00 91.19 392 VAL A C 1
ATOM 3072 O O . VAL A 1 392 ? -3.448 22.262 10.304 1.00 91.19 392 VAL A O 1
ATOM 3075 N N . GLN A 1 393 ? -3.663 21.074 8.421 1.00 93.12 393 GLN A N 1
ATOM 3076 C CA . GLN A 1 393 ? -5.001 21.574 8.095 1.00 93.12 393 GLN A CA 1
ATOM 3077 C C . GLN A 1 393 ? -5.898 20.403 7.721 1.00 93.12 393 GLN A C 1
ATOM 3079 O O . GLN A 1 393 ? -5.505 19.554 6.927 1.00 93.12 393 GLN A O 1
ATOM 3084 N N . CYS A 1 394 ? -7.113 20.373 8.254 1.00 94.81 394 CYS A N 1
ATOM 3085 C CA . CYS A 1 394 ? -8.124 19.385 7.906 1.00 94.81 394 CYS A CA 1
ATOM 3086 C C . CYS A 1 394 ? -9.389 20.132 7.489 1.00 94.81 394 CYS A C 1
ATOM 3088 O O . CYS A 1 394 ? -10.084 20.711 8.323 1.00 94.81 394 CYS A O 1
ATOM 3090 N N . ARG A 1 395 ? -9.636 20.212 6.182 1.00 96.69 395 ARG A N 1
ATOM 3091 C CA . ARG A 1 395 ? -10.674 21.086 5.619 1.00 96.69 395 ARG A CA 1
ATOM 3092 C C . ARG A 1 395 ? -11.521 20.353 4.596 1.00 96.69 395 ARG A C 1
ATOM 3094 O O . ARG A 1 395 ? -11.015 19.506 3.857 1.00 96.69 395 ARG A O 1
ATOM 3101 N N . TYR A 1 396 ? -12.791 20.732 4.516 1.00 97.81 396 TYR A N 1
ATOM 3102 C CA . TYR A 1 396 ? -13.663 20.294 3.436 1.00 97.81 396 TYR A CA 1
ATOM 3103 C C . TYR A 1 396 ? -13.124 20.771 2.090 1.00 97.81 396 TYR A C 1
ATOM 3105 O O . TYR A 1 396 ? -12.580 21.869 1.961 1.00 97.81 396 TYR A O 1
ATOM 3113 N N . VAL A 1 397 ? -13.286 19.945 1.065 1.00 97.94 397 VAL A N 1
ATOM 3114 C CA . VAL A 1 397 ? -13.056 20.340 -0.318 1.00 97.94 397 VAL A CA 1
ATOM 3115 C C . VAL A 1 397 ? -14.315 21.027 -0.825 1.00 97.94 397 VAL A C 1
ATOM 3117 O O . VAL A 1 397 ? -15.424 20.523 -0.671 1.00 97.94 397 VAL A O 1
ATOM 3120 N N . ARG A 1 398 ? -14.137 22.178 -1.466 1.00 97.81 398 ARG A N 1
ATOM 3121 C CA . ARG A 1 398 ? -15.233 22.930 -2.071 1.00 97.81 398 ARG A CA 1
ATOM 3122 C C . ARG A 1 398 ? -15.795 22.210 -3.296 1.00 97.81 398 ARG A C 1
ATOM 3124 O O . ARG A 1 398 ? -15.114 22.109 -4.318 1.00 97.81 398 ARG A O 1
ATOM 3131 N N . ASP A 1 399 ? -17.037 21.734 -3.205 1.00 97.56 399 ASP A N 1
ATOM 3132 C CA . ASP A 1 399 ? -17.692 21.037 -4.320 1.00 97.56 399 ASP A CA 1
ATOM 3133 C C . ASP A 1 399 ? -17.826 21.946 -5.548 1.00 97.56 399 ASP A C 1
ATOM 3135 O O . ASP A 1 399 ? -17.459 21.544 -6.650 1.00 97.56 399 ASP A O 1
ATOM 3139 N N . ASP A 1 400 ? -18.202 23.215 -5.360 1.00 97.81 400 ASP A N 1
ATOM 3140 C CA . ASP A 1 400 ? -18.311 24.188 -6.453 1.00 97.81 400 ASP A CA 1
ATOM 3141 C C . ASP A 1 400 ? -16.992 24.343 -7.230 1.00 97.81 400 ASP A C 1
ATOM 3143 O O . ASP A 1 400 ? -16.986 24.423 -8.463 1.00 97.81 400 ASP A O 1
ATOM 3147 N N . TRP A 1 401 ? -15.854 24.300 -6.527 1.00 97.81 401 TRP A N 1
ATOM 3148 C CA . TRP A 1 401 ? -14.540 24.289 -7.161 1.00 97.81 401 TRP A CA 1
ATOM 3149 C C . TRP A 1 401 ? -14.310 23.003 -7.961 1.00 97.81 401 TRP A C 1
ATOM 3151 O O . TRP A 1 401 ? -13.917 23.080 -9.127 1.00 97.81 401 TRP A O 1
ATOM 3161 N N . VAL A 1 402 ? -14.576 21.831 -7.373 1.00 98.12 402 VAL A N 1
ATOM 3162 C CA . VAL A 1 402 ? -14.396 20.529 -8.039 1.00 98.12 402 VAL A CA 1
ATOM 3163 C C . VAL A 1 402 ? -15.252 20.441 -9.300 1.00 98.12 402 VAL A C 1
ATOM 3165 O O . VAL A 1 402 ? -14.729 20.089 -10.361 1.00 98.12 402 VAL A O 1
ATOM 3168 N N . GLN A 1 403 ? -16.536 20.793 -9.218 1.00 98.19 403 GLN A N 1
ATOM 3169 C CA . GLN A 1 403 ? -17.446 20.764 -10.363 1.00 98.19 403 GLN A CA 1
ATOM 3170 C C . GLN A 1 403 ? -16.996 21.733 -11.454 1.00 98.19 403 GLN A C 1
ATOM 3172 O O . GLN A 1 403 ? -16.927 21.353 -12.623 1.00 98.19 403 GLN A O 1
ATOM 3177 N N . LYS A 1 404 ? -16.581 22.953 -11.086 1.00 98.19 404 LYS A N 1
ATOM 3178 C CA . LYS A 1 404 ? -16.024 23.921 -12.039 1.00 98.19 404 LYS A CA 1
ATOM 3179 C C . LYS A 1 404 ? -14.783 23.380 -12.751 1.00 98.19 404 LYS A C 1
ATOM 3181 O O . LYS A 1 404 ? -14.665 23.544 -13.963 1.00 98.19 404 LYS A O 1
ATOM 3186 N N . GLN A 1 405 ? -13.862 22.734 -12.032 1.00 98.19 405 GLN A N 1
ATOM 3187 C CA . GLN A 1 405 ? -12.666 22.146 -12.645 1.00 98.19 405 GLN A CA 1
ATOM 3188 C C . GLN A 1 405 ? -13.005 20.972 -13.574 1.00 98.19 405 GLN A C 1
ATOM 3190 O O . GLN A 1 405 ? -12.408 20.860 -14.643 1.00 98.19 405 GLN A O 1
ATOM 3195 N N . LYS A 1 406 ? -13.965 20.116 -13.198 1.00 98.25 406 LYS A N 1
ATOM 3196 C CA . LYS A 1 406 ? -14.442 19.020 -14.057 1.00 98.25 406 LYS A CA 1
ATOM 3197 C C . LYS A 1 406 ? -15.115 19.548 -15.324 1.00 98.25 406 LYS A C 1
ATOM 3199 O O . LYS A 1 406 ? -14.809 19.060 -16.402 1.00 98.25 406 LYS A O 1
ATOM 3204 N N . ALA A 1 407 ? -15.969 20.565 -15.210 1.00 98.12 407 ALA A N 1
ATOM 3205 C CA . ALA A 1 407 ? -16.656 21.174 -16.349 1.00 98.12 407 ALA A CA 1
ATOM 3206 C C . ALA A 1 407 ? -15.695 21.911 -17.299 1.00 98.12 407 ALA A C 1
ATOM 3208 O O . ALA A 1 407 ? -15.894 21.910 -18.510 1.00 98.12 407 ALA A O 1
ATOM 3209 N N . ALA A 1 408 ? -14.638 22.525 -16.760 1.00 97.81 408 ALA A N 1
ATOM 3210 C CA . ALA A 1 408 ? -13.605 23.184 -17.556 1.00 97.81 408 ALA A CA 1
ATOM 3211 C C . ALA A 1 408 ? -12.625 22.199 -18.220 1.00 97.81 408 ALA A C 1
ATOM 3213 O O . ALA A 1 408 ? -11.860 22.596 -19.102 1.00 97.81 408 ALA A O 1
ATOM 3214 N N . PHE A 1 409 ? -12.604 20.932 -17.795 1.00 98.06 409 PHE A N 1
ATOM 3215 C CA . PHE A 1 409 ? -11.715 19.933 -18.368 1.00 98.06 409 PHE A CA 1
ATOM 3216 C C . PHE A 1 409 ? -12.173 19.543 -19.776 1.00 98.06 409 PHE A C 1
ATOM 3218 O O . PHE A 1 409 ? -13.269 19.028 -19.978 1.00 98.06 409 PHE A O 1
ATOM 3225 N N . GLN A 1 410 ? -11.291 19.743 -20.751 1.00 96.75 410 GLN A N 1
ATOM 3226 C CA . GLN A 1 410 ? -11.485 19.263 -22.114 1.00 96.75 410 GLN A CA 1
ATOM 3227 C C . GLN A 1 410 ? -10.867 17.873 -22.255 1.00 96.75 410 GLN A C 1
ATOM 3229 O O . GLN A 1 410 ? -9.685 17.682 -21.950 1.00 96.75 410 GLN A O 1
ATOM 3234 N N . ALA A 1 411 ? -11.667 16.913 -22.724 1.00 94.94 411 ALA A N 1
ATOM 3235 C CA . ALA A 1 411 ? -11.211 15.553 -22.975 1.00 94.94 411 ALA A CA 1
ATOM 3236 C C . ALA A 1 411 ? -10.000 15.541 -23.923 1.00 94.94 411 ALA A C 1
ATOM 3238 O O . ALA A 1 411 ? -9.941 16.279 -24.906 1.00 94.94 411 ALA A O 1
ATOM 3239 N N . GLN A 1 412 ? -9.031 14.683 -23.616 1.00 94.81 412 GLN A N 1
ATOM 3240 C CA . GLN A 1 412 ? -7.859 14.427 -24.451 1.00 94.81 412 GLN A CA 1
ATOM 3241 C C . GLN A 1 412 ? -8.012 13.054 -25.107 1.00 94.81 412 GLN A C 1
ATOM 3243 O O . GLN A 1 412 ? -8.752 12.210 -24.603 1.00 94.81 412 GLN A O 1
ATOM 3248 N N . ALA A 1 413 ? -7.272 12.802 -26.192 1.00 90.25 413 ALA A N 1
ATOM 3249 C CA . ALA A 1 413 ? -7.358 11.548 -26.949 1.00 90.25 413 ALA A CA 1
ATOM 3250 C C . ALA A 1 413 ? -7.224 10.282 -26.078 1.00 90.25 413 ALA A C 1
ATOM 3252 O O . ALA A 1 413 ? -7.826 9.260 -26.387 1.00 90.25 413 ALA A O 1
ATOM 3253 N N . ASP A 1 414 ? -6.466 10.350 -24.979 1.00 91.88 414 ASP A N 1
ATOM 3254 C CA . ASP A 1 414 ? -6.219 9.229 -24.072 1.00 91.88 414 ASP A CA 1
ATOM 3255 C C . ASP A 1 414 ? -6.719 9.452 -22.632 1.00 91.88 414 ASP A C 1
ATOM 3257 O O . ASP A 1 414 ? -6.462 8.632 -21.749 1.00 91.88 414 ASP A O 1
ATOM 3261 N N . VAL A 1 415 ? -7.437 10.554 -22.382 1.00 96.38 415 VAL A N 1
ATOM 3262 C CA . VAL A 1 415 ? -8.018 10.890 -21.076 1.00 96.38 415 VAL A CA 1
ATOM 3263 C C . VAL A 1 415 ? -9.406 11.497 -21.276 1.00 96.38 415 VAL A C 1
ATOM 3265 O O . VAL A 1 415 ? -9.546 12.694 -21.528 1.00 96.38 415 VAL A O 1
ATOM 3268 N N . ALA A 1 416 ? -10.439 10.665 -21.125 1.00 97.00 416 ALA A N 1
ATOM 3269 C CA . ALA A 1 416 ? -11.831 11.070 -21.324 1.00 97.00 416 ALA A CA 1
ATOM 3270 C C . ALA A 1 416 ? -12.382 11.959 -20.194 1.00 97.00 416 ALA A C 1
ATOM 3272 O O . ALA A 1 416 ? -13.244 12.798 -20.436 1.00 97.00 416 ALA A O 1
ATOM 3273 N N . PHE A 1 417 ? -11.894 11.789 -18.962 1.00 97.94 417 PHE A N 1
ATOM 3274 C CA . PHE A 1 417 ? -12.351 12.547 -17.796 1.00 97.94 417 PHE A CA 1
ATOM 3275 C C . PHE A 1 417 ? -11.257 12.665 -16.733 1.00 97.94 417 PHE A C 1
ATOM 3277 O O . PHE A 1 417 ? -10.277 11.920 -16.749 1.00 97.94 417 PHE A O 1
ATOM 3284 N N . VAL A 1 418 ? -11.463 13.562 -15.768 1.00 98.38 418 VAL A N 1
ATOM 3285 C CA . VAL A 1 418 ? -10.649 13.681 -14.549 1.00 98.38 418 VAL A CA 1
ATOM 3286 C C . VAL A 1 418 ? -11.542 13.570 -13.312 1.00 98.38 418 VAL A C 1
ATOM 3288 O O . VAL A 1 418 ? -12.648 14.105 -13.269 1.00 98.38 418 VAL A O 1
ATOM 3291 N N . SER A 1 419 ? -11.079 12.847 -12.297 1.00 97.94 419 SER A N 1
ATOM 3292 C CA . SER A 1 419 ? -11.761 12.721 -11.003 1.00 97.94 419 SER A CA 1
ATOM 3293 C C . SER A 1 419 ? -11.374 13.831 -10.036 1.00 97.94 419 SER A C 1
ATOM 3295 O O . SER A 1 419 ? -10.363 14.509 -10.215 1.00 97.94 419 SER A O 1
ATOM 3297 N N . SER A 1 420 ? -12.132 13.943 -8.943 1.00 98.19 420 SER A N 1
ATOM 3298 C CA . SER A 1 420 ? -11.771 14.790 -7.803 1.00 98.19 420 SER A CA 1
ATOM 3299 C C . SER A 1 420 ? -10.368 14.454 -7.272 1.00 98.19 420 SER A C 1
ATOM 3301 O O . SER A 1 420 ? -9.588 15.365 -7.011 1.00 98.19 420 SER A O 1
ATOM 3303 N N . ASN A 1 421 ? -10.003 13.165 -7.210 1.00 98.12 421 ASN A N 1
ATOM 3304 C CA . ASN A 1 421 ? -8.671 12.730 -6.788 1.00 98.12 421 ASN A CA 1
ATOM 3305 C C . ASN A 1 421 ? -7.559 13.252 -7.713 1.00 98.12 421 ASN A C 1
ATOM 3307 O O . ASN A 1 421 ? -6.536 13.736 -7.234 1.00 98.12 421 ASN A O 1
ATOM 3311 N N . ASP A 1 422 ? -7.771 13.206 -9.033 1.00 98.44 422 ASP A N 1
ATOM 3312 C CA . ASP A 1 422 ? -6.797 13.691 -10.024 1.00 98.44 422 ASP A CA 1
ATOM 3313 C C . ASP A 1 422 ? -6.581 15.206 -9.900 1.00 98.44 422 ASP A C 1
ATOM 3315 O O . ASP A 1 422 ? -5.446 15.694 -9.924 1.00 98.44 422 ASP A O 1
ATOM 3319 N N . LEU A 1 423 ? -7.685 15.947 -9.742 1.00 98.56 423 LEU A N 1
ATOM 3320 C CA . LEU A 1 423 ? -7.697 17.401 -9.583 1.00 98.56 423 LEU A CA 1
ATOM 3321 C C . LEU A 1 423 ? -6.937 17.831 -8.326 1.00 98.56 423 LEU A C 1
ATOM 3323 O O . LEU A 1 423 ? -6.037 18.670 -8.401 1.00 98.56 423 LEU A O 1
ATOM 3327 N N . LEU A 1 424 ? -7.284 17.236 -7.186 1.00 98.44 424 LEU A N 1
ATOM 3328 C CA . LEU A 1 424 ? -6.737 17.586 -5.878 1.00 98.44 424 LEU A CA 1
ATOM 3329 C C . LEU A 1 424 ? -5.281 17.144 -5.725 1.00 98.44 424 LEU A C 1
ATOM 3331 O O . LEU A 1 424 ? -4.469 17.921 -5.231 1.00 98.44 424 LEU A O 1
ATOM 3335 N N . THR A 1 425 ? -4.918 15.960 -6.231 1.00 98.25 425 THR A N 1
ATOM 3336 C CA . THR A 1 425 ? -3.519 15.499 -6.267 1.00 98.25 425 THR A CA 1
ATOM 3337 C C . THR A 1 425 ? -2.656 16.465 -7.077 1.00 98.25 425 THR A C 1
ATOM 3339 O O . THR A 1 425 ? -1.628 16.938 -6.595 1.00 98.25 425 THR A O 1
ATOM 3342 N N . SER A 1 426 ? -3.084 16.824 -8.296 1.00 98.19 426 SER A N 1
ATOM 3343 C CA . SER A 1 426 ? -2.341 17.779 -9.127 1.00 98.19 426 SER A CA 1
ATOM 3344 C C . SER A 1 426 ? -2.264 19.163 -8.478 1.00 98.19 426 SER A C 1
ATOM 3346 O O . SER A 1 426 ? -1.206 19.792 -8.496 1.00 98.19 426 SER A O 1
ATOM 3348 N N . TRP A 1 427 ? -3.362 19.653 -7.893 1.00 98.19 427 TRP A N 1
ATOM 3349 C CA . TRP A 1 427 ? -3.383 20.936 -7.188 1.00 98.19 427 TRP A CA 1
ATOM 3350 C C . TRP A 1 427 ? -2.405 20.958 -6.009 1.00 98.19 427 TRP A C 1
ATOM 3352 O O . TRP A 1 427 ? -1.550 21.843 -5.952 1.00 98.19 427 TRP A O 1
ATOM 3362 N N . PHE A 1 428 ? -2.477 19.968 -5.119 1.00 98.00 428 PHE A N 1
ATOM 3363 C CA . PHE A 1 428 ? -1.635 19.884 -3.929 1.00 98.00 428 PHE A CA 1
ATOM 3364 C C . PHE A 1 428 ? -0.144 19.829 -4.280 1.00 98.00 428 PHE A C 1
ATOM 3366 O O . PHE A 1 428 ? 0.665 20.577 -3.725 1.00 98.00 428 PHE A O 1
ATOM 3373 N N . LEU A 1 429 ? 0.234 18.989 -5.248 1.00 97.25 429 LEU A N 1
ATOM 3374 C CA . LEU A 1 429 ? 1.630 18.846 -5.665 1.00 97.25 429 LEU A CA 1
ATOM 3375 C C . LEU A 1 429 ? 2.154 20.100 -6.377 1.00 97.25 429 LEU A C 1
ATOM 3377 O O . LEU A 1 429 ? 3.310 20.479 -6.195 1.00 97.25 429 LEU A O 1
ATOM 3381 N N . LYS A 1 430 ? 1.306 20.817 -7.124 1.00 96.88 430 LYS A N 1
ATOM 3382 C CA . LYS A 1 430 ? 1.664 22.134 -7.674 1.00 96.88 430 LYS A CA 1
ATOM 3383 C C . LYS A 1 430 ? 1.834 23.202 -6.602 1.00 96.88 430 LYS A C 1
ATOM 3385 O O . LYS A 1 430 ? 2.720 24.040 -6.736 1.00 96.88 430 LYS A O 1
ATOM 3390 N N . ALA A 1 431 ? 0.995 23.191 -5.570 1.00 96.56 431 ALA A N 1
ATOM 3391 C CA . ALA A 1 431 ? 1.071 24.161 -4.483 1.00 96.56 431 ALA A CA 1
ATOM 3392 C C . ALA A 1 431 ? 2.320 23.944 -3.612 1.00 96.56 431 ALA A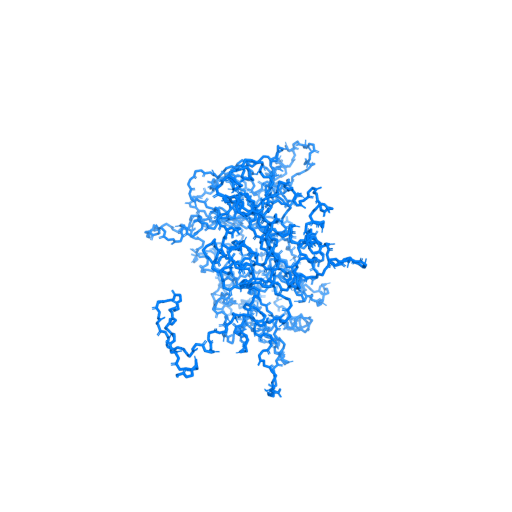 C 1
ATOM 3394 O O . ALA A 1 431 ? 2.941 24.904 -3.167 1.00 96.56 431 ALA A O 1
ATOM 3395 N N . THR A 1 432 ? 2.715 22.686 -3.402 1.00 95.25 432 THR A N 1
ATOM 3396 C CA . THR A 1 432 ? 3.832 22.319 -2.515 1.00 95.25 432 THR A CA 1
ATOM 3397 C C . THR A 1 432 ? 5.175 22.152 -3.227 1.00 95.25 432 THR A C 1
ATOM 3399 O O . THR A 1 432 ? 6.212 22.173 -2.559 1.00 95.25 432 THR A O 1
ATOM 3402 N N . GLN A 1 433 ? 5.153 22.023 -4.559 1.00 95.75 433 GLN A N 1
ATOM 3403 C CA . GLN A 1 433 ? 6.306 21.946 -5.464 1.00 95.75 433 GLN A CA 1
ATOM 3404 C C . GLN A 1 433 ? 7.422 20.989 -5.002 1.00 95.75 433 GLN A C 1
ATOM 3406 O O . GLN A 1 433 ? 8.583 21.398 -4.916 1.00 95.75 433 GLN A O 1
ATOM 3411 N N . PRO A 1 434 ? 7.121 19.719 -4.680 1.00 94.81 434 PRO A N 1
ATOM 3412 C CA . PRO A 1 434 ? 8.168 18.780 -4.314 1.00 94.81 434 PRO A CA 1
ATOM 3413 C C . PRO A 1 434 ? 9.042 18.429 -5.532 1.00 94.81 434 PRO A C 1
ATOM 3415 O O . PRO A 1 434 ? 8.574 18.400 -6.666 1.00 94.81 434 PRO A O 1
ATOM 3418 N N . SER A 1 435 ? 10.320 18.106 -5.326 1.00 93.88 435 SER A N 1
ATOM 3419 C CA . SER A 1 435 ? 11.190 17.630 -6.408 1.00 93.88 435 SER A CA 1
ATOM 3420 C C . SER A 1 435 ? 10.794 16.243 -6.921 1.00 93.88 435 SER A C 1
ATOM 3422 O O . SER A 1 435 ? 11.069 15.920 -8.078 1.00 93.88 435 SER A O 1
ATOM 3424 N N . CYS A 1 436 ? 10.115 15.448 -6.093 1.00 94.06 436 CYS A N 1
ATOM 3425 C CA . CYS A 1 436 ? 9.460 14.197 -6.463 1.00 94.06 436 CYS A CA 1
ATOM 3426 C C . CYS A 1 436 ? 8.239 13.961 -5.568 1.00 94.06 436 CYS A C 1
ATOM 3428 O O . CYS A 1 436 ? 8.248 14.348 -4.406 1.00 94.06 436 CYS A O 1
ATOM 3430 N N . ALA A 1 437 ? 7.190 13.325 -6.075 1.00 95.12 437 ALA A N 1
ATOM 3431 C CA . ALA A 1 437 ? 5.998 13.012 -5.301 1.00 95.12 437 ALA A CA 1
ATOM 3432 C C . ALA A 1 437 ? 5.577 11.553 -5.459 1.00 95.12 437 ALA A C 1
ATOM 3434 O O . ALA A 1 437 ? 5.785 10.971 -6.519 1.00 95.12 437 ALA A O 1
ATOM 3435 N N . ALA A 1 438 ? 4.943 10.993 -4.435 1.00 94.12 438 ALA A N 1
ATOM 3436 C CA . ALA A 1 438 ? 4.320 9.679 -4.468 1.00 94.12 438 ALA A CA 1
ATOM 3437 C C . ALA A 1 438 ? 2.794 9.798 -4.342 1.00 94.12 438 ALA A C 1
ATOM 3439 O O . ALA A 1 438 ? 2.300 10.530 -3.487 1.00 94.12 438 ALA A O 1
ATOM 3440 N N . LEU A 1 439 ? 2.054 9.050 -5.160 1.00 95.94 439 LEU A N 1
ATOM 3441 C CA . LEU A 1 439 ? 0.637 8.751 -4.944 1.00 95.94 439 LEU A CA 1
ATOM 3442 C C . LEU A 1 439 ? 0.505 7.272 -4.591 1.00 95.94 439 LEU A C 1
ATOM 3444 O O . LEU A 1 439 ? 0.908 6.414 -5.381 1.00 95.94 439 LEU A O 1
ATOM 3448 N N . LEU A 1 440 ? -0.072 6.979 -3.430 1.00 93.81 440 LEU A N 1
ATOM 3449 C CA . LEU A 1 440 ? -0.381 5.611 -3.021 1.00 93.81 440 LEU A CA 1
ATOM 3450 C C . LEU A 1 440 ? -1.569 5.068 -3.829 1.00 93.81 440 LEU A C 1
ATOM 3452 O O . LEU A 1 440 ? -2.603 5.724 -3.952 1.00 93.81 440 LEU A O 1
ATOM 3456 N N . LEU A 1 441 ? -1.413 3.863 -4.376 1.00 94.44 441 LEU A N 1
ATOM 3457 C CA . LEU A 1 441 ? -2.385 3.199 -5.238 1.00 94.44 441 LEU A CA 1
ATOM 3458 C C . LEU A 1 441 ? -2.694 1.794 -4.713 1.00 94.44 441 LEU A C 1
ATOM 3460 O O . LEU A 1 441 ? -1.781 0.991 -4.529 1.00 94.44 441 LEU A O 1
ATOM 3464 N N . ASN A 1 442 ? -3.980 1.481 -4.527 1.00 95.56 442 ASN A N 1
ATOM 3465 C CA . ASN A 1 442 ? -4.440 0.114 -4.268 1.00 95.56 442 ASN A CA 1
ATOM 3466 C C . ASN A 1 442 ? -4.217 -0.750 -5.518 1.00 95.56 442 ASN A C 1
ATOM 3468 O O . ASN A 1 442 ? -4.719 -0.404 -6.590 1.00 95.56 442 ASN A O 1
ATOM 3472 N N . MET A 1 443 ? -3.483 -1.856 -5.377 1.00 95.25 443 MET A N 1
ATOM 3473 C CA . MET A 1 443 ? -3.137 -2.755 -6.484 1.00 95.25 443 MET A CA 1
ATOM 3474 C C . MET A 1 443 ? -4.123 -3.914 -6.674 1.00 95.25 443 MET A C 1
ATOM 3476 O O . MET A 1 443 ? -3.975 -4.695 -7.619 1.00 95.25 443 MET A O 1
ATOM 3480 N N . ARG A 1 444 ? -5.148 -4.028 -5.823 1.00 95.56 444 ARG A N 1
ATOM 3481 C CA . ARG A 1 444 ? -6.243 -4.979 -6.046 1.00 95.56 444 ARG A CA 1
ATOM 3482 C C . ARG A 1 444 ? -7.007 -4.628 -7.316 1.00 95.56 444 ARG A C 1
ATOM 3484 O O . ARG A 1 444 ? -7.165 -3.456 -7.658 1.00 95.56 444 ARG A O 1
ATOM 3491 N N . ASN A 1 445 ? -7.383 -5.663 -8.059 1.00 95.25 445 ASN A N 1
ATOM 3492 C CA . ASN A 1 445 ? -7.969 -5.603 -9.401 1.00 95.25 445 ASN A CA 1
ATOM 3493 C C . ASN A 1 445 ? -7.095 -4.876 -10.441 1.00 95.25 445 ASN A C 1
ATOM 3495 O O . ASN A 1 445 ? -7.562 -4.507 -11.518 1.00 95.25 445 ASN A O 1
ATOM 3499 N N . ARG A 1 446 ? -5.815 -4.654 -10.123 1.00 92.50 446 ARG A N 1
ATOM 3500 C CA . ARG A 1 446 ? -4.819 -4.031 -11.006 1.00 92.50 446 ARG A CA 1
ATOM 3501 C C . ARG A 1 446 ? -3.675 -4.969 -11.347 1.00 92.50 446 ARG A C 1
ATOM 3503 O O . ARG A 1 446 ? -3.037 -4.776 -12.375 1.00 92.50 446 ARG A O 1
ATOM 3510 N N . MET A 1 447 ? -3.454 -5.983 -10.516 1.00 90.44 447 MET A N 1
ATOM 3511 C CA . MET A 1 447 ? -2.469 -7.037 -10.711 1.00 90.44 447 MET A CA 1
ATOM 3512 C C . MET A 1 447 ? -3.176 -8.390 -10.844 1.00 90.44 447 MET A C 1
ATOM 3514 O O . MET A 1 447 ? -4.126 -8.678 -10.118 1.00 90.44 447 MET A O 1
ATOM 3518 N N . GLN A 1 448 ? -2.702 -9.232 -11.763 1.00 88.75 448 GLN A N 1
ATOM 3519 C CA . GLN A 1 448 ? -3.263 -10.566 -11.971 1.00 88.75 448 GLN A CA 1
ATOM 3520 C C . GLN A 1 448 ? -3.213 -11.394 -10.678 1.00 88.75 448 GLN A C 1
ATOM 3522 O O . GLN A 1 448 ? -2.171 -11.483 -10.031 1.00 88.75 448 GLN A O 1
ATOM 3527 N N . GLY A 1 449 ? -4.343 -12.010 -10.322 1.00 91.56 449 GLY A N 1
ATOM 3528 C CA . GLY A 1 449 ? -4.476 -12.839 -9.122 1.00 91.56 449 GLY A CA 1
ATOM 3529 C C . GLY A 1 449 ? -4.604 -12.056 -7.813 1.00 91.56 449 GLY A C 1
ATOM 3530 O O . GLY A 1 449 ? -4.670 -12.679 -6.762 1.00 91.56 449 GLY A O 1
ATOM 3531 N N . LEU A 1 450 ? -4.648 -10.719 -7.852 1.00 94.81 450 LEU A N 1
ATOM 3532 C CA . LEU A 1 450 ? -4.882 -9.884 -6.678 1.00 94.81 450 LEU A CA 1
ATOM 3533 C C . LEU A 1 450 ? -6.244 -9.185 -6.780 1.00 94.81 450 LEU A C 1
ATOM 3535 O O . LEU A 1 450 ? -6.414 -8.225 -7.525 1.00 94.81 450 LEU A O 1
ATOM 3539 N N . GLU A 1 451 ? -7.190 -9.662 -5.984 1.00 96.81 451 GLU A N 1
ATOM 3540 C CA . GLU A 1 451 ? -8.599 -9.237 -5.921 1.00 96.81 451 GLU A CA 1
ATOM 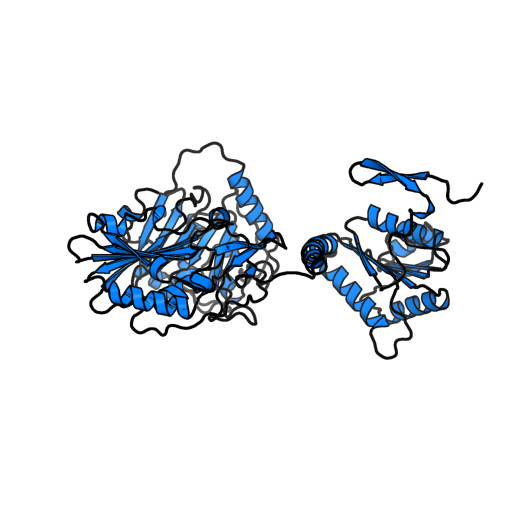3541 C C . GLU A 1 451 ? -8.952 -8.564 -4.582 1.00 96.81 451 GLU A C 1
ATOM 3543 O O . GLU A 1 451 ? -8.179 -8.642 -3.621 1.00 96.81 451 GLU A O 1
ATOM 3548 N N . ASP A 1 452 ? -10.150 -7.979 -4.495 1.00 97.25 452 ASP A N 1
ATOM 3549 C CA . ASP A 1 452 ? -10.672 -7.279 -3.306 1.00 97.25 452 ASP A CA 1
ATOM 3550 C C . ASP A 1 452 ? -10.755 -8.133 -2.037 1.00 97.25 452 ASP A C 1
ATOM 3552 O O . ASP A 1 452 ? -10.636 -7.601 -0.932 1.00 97.25 452 ASP A O 1
ATOM 3556 N N . LYS A 1 453 ? -10.875 -9.456 -2.187 1.00 97.19 453 LYS A N 1
ATOM 3557 C CA . LYS A 1 453 ? -10.949 -10.404 -1.068 1.00 97.19 453 LYS A CA 1
ATOM 3558 C C . LYS A 1 453 ? -9.644 -10.576 -0.285 1.00 97.19 453 LYS A C 1
ATOM 3560 O O . LYS A 1 453 ? -9.669 -11.128 0.810 1.00 97.19 453 LYS A O 1
ATOM 3565 N N . HIS A 1 454 ? -8.499 -10.158 -0.830 1.00 97.12 454 HIS A N 1
ATOM 3566 C CA . HIS A 1 454 ? -7.201 -10.433 -0.209 1.00 97.12 454 HIS A CA 1
ATOM 3567 C C . HIS A 1 454 ? -6.907 -9.478 0.950 1.00 97.12 454 HIS A C 1
ATOM 3569 O O . HIS A 1 454 ? -6.874 -8.254 0.774 1.00 97.12 454 HIS A O 1
ATOM 3575 N N . ALA A 1 455 ? -6.601 -10.040 2.119 1.00 96.31 455 ALA A N 1
ATOM 3576 C CA . ALA A 1 455 ? -6.088 -9.302 3.267 1.00 96.31 455 ALA A CA 1
ATOM 3577 C C . ALA A 1 455 ? -4.594 -9.023 3.088 1.00 96.31 455 ALA A C 1
ATOM 3579 O O . ALA A 1 455 ? -3.799 -9.927 2.814 1.00 96.31 455 ALA A O 1
ATOM 3580 N N . GLY A 1 456 ? -4.180 -7.769 3.259 1.00 93.75 456 GLY A N 1
ATOM 3581 C CA . GLY A 1 456 ? -2.769 -7.439 3.137 1.00 93.75 456 GLY A CA 1
ATOM 3582 C C . GLY A 1 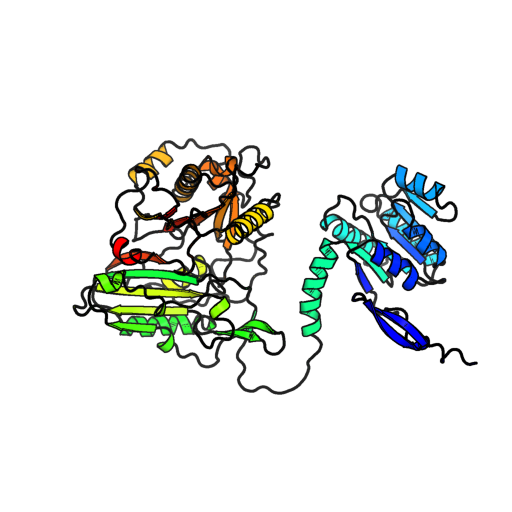456 ? -2.456 -5.989 2.814 1.00 93.75 456 GLY A C 1
ATOM 3583 O O . GLY A 1 456 ? -3.281 -5.277 2.257 1.00 93.75 456 GLY A O 1
ATOM 3584 N N . CYS A 1 457 ? -1.212 -5.572 3.047 1.00 92.38 457 CYS A N 1
ATOM 3585 C CA . CYS A 1 457 ? -0.674 -4.379 2.403 1.00 92.38 457 CYS A CA 1
ATOM 3586 C C . CYS A 1 457 ? -0.339 -4.666 0.925 1.00 92.38 457 CYS A C 1
ATOM 3588 O O . CYS A 1 457 ? 0.703 -5.246 0.620 1.00 92.38 457 CYS A O 1
ATOM 3590 N N . TYR A 1 458 ? -1.235 -4.270 0.020 1.00 94.06 458 TYR A N 1
ATOM 3591 C CA . TYR A 1 458 ? -1.091 -4.353 -1.436 1.00 94.06 458 TYR A CA 1
ATOM 3592 C C . TYR A 1 458 ? -1.226 -2.966 -2.076 1.00 94.06 458 TYR A C 1
ATOM 3594 O O . TYR A 1 458 ? -1.910 -2.770 -3.086 1.00 94.06 458 TYR A O 1
ATOM 3602 N N . ALA A 1 459 ? -0.555 -1.989 -1.473 1.00 92.00 459 ALA A N 1
ATOM 3603 C CA . ALA A 1 459 ? -0.402 -0.658 -2.029 1.00 92.00 459 ALA A CA 1
ATOM 3604 C C . ALA A 1 459 ? 0.941 -0.536 -2.763 1.00 92.00 459 ALA A C 1
ATOM 3606 O O . ALA A 1 459 ? 1.962 -1.056 -2.313 1.00 92.00 459 ALA A O 1
ATOM 3607 N N . SER A 1 460 ? 0.949 0.179 -3.886 1.00 91.44 460 SER A N 1
ATOM 3608 C CA . SER A 1 460 ? 2.175 0.624 -4.557 1.00 91.44 460 SER A CA 1
ATOM 3609 C C . SER A 1 460 ? 2.197 2.149 -4.663 1.00 91.44 460 SER A C 1
ATOM 3611 O O . SER A 1 460 ? 1.200 2.818 -4.391 1.00 91.44 460 SER A O 1
ATOM 3613 N N . MET A 1 461 ? 3.344 2.714 -5.031 1.00 91.12 461 MET A N 1
ATOM 3614 C CA . MET A 1 461 ? 3.532 4.155 -5.184 1.00 91.12 461 MET A CA 1
ATOM 3615 C C . MET A 1 461 ? 3.746 4.516 -6.651 1.00 91.12 461 MET A C 1
ATOM 3617 O O . MET A 1 461 ? 4.742 4.125 -7.260 1.00 91.12 461 MET A O 1
ATOM 3621 N N . LEU A 1 462 ? 2.856 5.338 -7.204 1.00 93.12 462 LEU A N 1
ATOM 3622 C CA . LEU A 1 462 ? 3.121 6.047 -8.452 1.00 93.12 462 LEU A CA 1
ATOM 3623 C C . LEU A 1 462 ? 4.002 7.258 -8.149 1.00 93.12 462 LEU A C 1
ATOM 3625 O O . LEU A 1 462 ? 3.610 8.129 -7.374 1.00 93.12 462 LEU A O 1
ATOM 3629 N N . LEU A 1 463 ? 5.189 7.305 -8.754 1.00 93.19 463 LEU A N 1
ATOM 3630 C CA . LEU A 1 463 ? 6.145 8.390 -8.545 1.00 93.19 463 LEU A CA 1
ATOM 3631 C C . LEU A 1 463 ? 6.077 9.423 -9.670 1.00 93.19 463 LEU A C 1
ATOM 3633 O O . LEU A 1 463 ? 6.176 9.078 -10.849 1.00 93.19 463 LEU A O 1
ATOM 3637 N N . PHE A 1 464 ? 5.979 10.690 -9.283 1.00 94.44 464 PHE A N 1
ATOM 3638 C CA . PHE A 1 464 ? 5.848 11.834 -10.172 1.00 94.44 464 PHE A CA 1
ATOM 3639 C C . PHE A 1 464 ? 7.008 12.805 -9.995 1.00 94.44 464 PHE A C 1
ATOM 3641 O O . PHE A 1 464 ? 7.435 13.118 -8.883 1.00 94.44 464 PHE A O 1
ATOM 3648 N N . PHE A 1 465 ? 7.461 13.345 -11.109 1.00 95.00 465 PHE A N 1
ATOM 3649 C CA . PHE A 1 465 ? 8.257 14.557 -11.191 1.00 95.00 465 PHE A CA 1
ATOM 3650 C C . PHE A 1 465 ? 7.386 15.760 -11.590 1.00 95.00 465 PHE A C 1
ATOM 3652 O O . PHE A 1 465 ? 6.223 15.573 -11.955 1.00 95.00 465 PHE A O 1
ATOM 3659 N N . PRO A 1 466 ? 7.904 17.003 -11.529 1.00 95.88 466 PRO A N 1
ATOM 3660 C CA . PRO A 1 466 ? 7.093 18.206 -11.724 1.00 95.88 466 PRO A CA 1
ATOM 3661 C C . PRO A 1 466 ? 6.221 18.231 -12.976 1.00 95.88 466 PRO A C 1
ATOM 3663 O O . PRO A 1 466 ? 5.023 18.510 -12.901 1.00 95.88 466 PRO A O 1
ATOM 3666 N N . GLU A 1 467 ? 6.781 17.841 -14.117 1.00 95.12 467 GLU A N 1
ATOM 3667 C CA . GLU A 1 467 ? 6.043 17.798 -15.381 1.00 95.12 467 GLU A CA 1
ATOM 3668 C C . GLU A 1 467 ? 4.924 16.745 -15.408 1.00 95.12 467 GLU A C 1
ATOM 3670 O O . GLU A 1 467 ? 3.999 16.816 -16.218 1.00 95.12 467 GLU A O 1
ATOM 3675 N N . GLU A 1 468 ? 4.978 15.773 -14.504 1.00 95.19 468 GLU A N 1
ATOM 3676 C CA . GLU A 1 468 ? 4.071 14.631 -14.439 1.00 95.19 468 GLU A CA 1
ATOM 3677 C C . GLU A 1 468 ? 2.884 14.909 -13.525 1.00 95.19 468 GLU A C 1
ATOM 3679 O O . GLU A 1 468 ? 1.788 14.448 -13.814 1.00 95.19 468 GLU A O 1
ATOM 3684 N N . TYR A 1 469 ? 3.043 15.731 -12.486 1.00 96.25 469 TYR A N 1
ATOM 3685 C CA . TYR A 1 469 ? 1.917 16.161 -11.650 1.00 96.25 469 TYR A CA 1
ATOM 3686 C C . TYR A 1 469 ? 1.337 17.531 -12.044 1.00 96.25 469 TYR A C 1
ATOM 3688 O O . TYR A 1 469 ? 0.366 17.991 -11.434 1.00 96.25 469 TYR A O 1
ATOM 3696 N N . LYS A 1 470 ? 1.872 18.191 -13.085 1.00 96.06 470 LYS A N 1
ATOM 3697 C CA . LYS A 1 470 ? 1.423 19.531 -13.520 1.00 96.06 470 LYS A CA 1
ATOM 3698 C C . LYS A 1 470 ? -0.052 19.610 -13.919 1.00 96.06 470 LYS A C 1
ATOM 3700 O O . LYS A 1 470 ? -0.665 20.676 -13.818 1.00 96.06 470 LYS A O 1
ATOM 3705 N N . SER A 1 471 ? -0.624 18.502 -14.394 1.00 97.06 471 SER A N 1
ATOM 3706 C CA . SER A 1 471 ? -2.014 18.456 -14.842 1.00 97.06 471 SER A CA 1
ATOM 3707 C C . SER A 1 471 ? -2.775 17.270 -14.242 1.00 97.06 471 SER A C 1
ATOM 3709 O O . SER A 1 471 ? -2.207 16.182 -14.121 1.00 97.06 471 SER A O 1
ATOM 3711 N N . PRO A 1 472 ? -4.075 17.438 -13.937 1.00 98.06 472 PRO A N 1
ATOM 3712 C CA . PRO A 1 472 ? -4.946 16.336 -13.523 1.00 98.06 472 PRO A CA 1
ATOM 3713 C C . PRO A 1 472 ? -5.014 15.205 -14.560 1.00 98.06 472 PRO A C 1
ATOM 3715 O O . PRO A 1 472 ? -5.061 14.032 -14.198 1.00 98.06 472 PRO A O 1
ATOM 3718 N N . ALA A 1 473 ? -4.939 15.536 -15.854 1.00 97.88 473 ALA A N 1
ATOM 3719 C CA . ALA A 1 473 ? -4.906 14.547 -16.931 1.00 97.88 473 ALA A CA 1
ATOM 3720 C C . ALA A 1 473 ? -3.699 13.605 -16.825 1.00 97.88 473 ALA A C 1
ATOM 3722 O O . ALA A 1 473 ? -3.830 12.407 -17.061 1.00 97.88 473 ALA A O 1
ATOM 3723 N N . ASN A 1 474 ? -2.532 14.123 -16.431 1.00 97.19 474 ASN A N 1
ATOM 3724 C CA . ASN A 1 474 ? -1.353 13.287 -16.229 1.00 97.19 474 ASN A CA 1
ATOM 3725 C C . ASN A 1 474 ? -1.526 12.352 -15.022 1.00 97.19 474 ASN A C 1
ATOM 3727 O O . ASN A 1 474 ? -1.167 11.182 -15.116 1.00 97.19 474 ASN A O 1
ATOM 3731 N N . ILE A 1 475 ? -2.133 12.817 -13.922 1.00 97.50 475 ILE A N 1
ATOM 3732 C CA . ILE A 1 475 ? -2.446 11.948 -12.773 1.00 97.50 475 ILE A CA 1
ATOM 3733 C C . ILE A 1 475 ? -3.373 10.807 -13.209 1.00 97.50 475 ILE A C 1
ATOM 3735 O O . ILE A 1 475 ? -3.054 9.635 -13.000 1.00 97.50 475 ILE A O 1
ATOM 3739 N N . ARG A 1 476 ? -4.457 11.137 -13.923 1.00 97.50 476 ARG A N 1
ATOM 3740 C CA . ARG A 1 476 ? -5.389 10.150 -14.480 1.00 97.50 476 ARG A CA 1
ATOM 3741 C C . ARG A 1 476 ? -4.674 9.146 -15.380 1.00 97.50 476 ARG A C 1
ATOM 3743 O O . ARG A 1 476 ? -4.839 7.940 -15.213 1.00 97.50 476 ARG A O 1
ATOM 3750 N N . ARG A 1 477 ? -3.844 9.631 -16.305 1.00 95.62 477 ARG A N 1
ATOM 3751 C CA . ARG A 1 477 ? -3.062 8.788 -17.214 1.00 95.62 477 ARG A CA 1
ATOM 3752 C C . ARG A 1 477 ? -2.140 7.841 -16.447 1.00 95.62 477 ARG A C 1
ATOM 3754 O O . ARG A 1 477 ? -2.059 6.671 -16.812 1.00 95.62 477 ARG A O 1
ATOM 3761 N N . ALA A 1 478 ? -1.490 8.310 -15.381 1.00 94.50 478 ALA A N 1
ATOM 3762 C CA . ALA A 1 478 ? -0.616 7.481 -14.553 1.00 94.50 478 ALA A CA 1
ATOM 3763 C C . ALA A 1 478 ? -1.376 6.329 -13.887 1.00 94.50 478 ALA A C 1
ATOM 3765 O O . ALA A 1 478 ? -0.919 5.188 -13.915 1.00 94.50 478 ALA A O 1
ATOM 3766 N N . ILE A 1 479 ? -2.557 6.621 -13.335 1.00 94.75 479 ILE A N 1
ATOM 3767 C CA . ILE A 1 479 ? -3.420 5.635 -12.675 1.00 94.75 479 ILE A CA 1
ATOM 3768 C C . ILE A 1 479 ? -3.965 4.621 -13.684 1.00 94.75 479 ILE A C 1
ATOM 3770 O O . ILE A 1 479 ? -3.928 3.419 -13.426 1.00 94.75 479 ILE A O 1
ATOM 3774 N N . THR A 1 480 ? -4.462 5.085 -14.833 1.00 93.12 480 THR A N 1
ATOM 3775 C CA . THR A 1 480 ? -5.024 4.214 -15.875 1.00 93.12 480 THR A CA 1
ATOM 3776 C C . THR A 1 480 ? -3.958 3.307 -16.481 1.00 93.12 480 THR A C 1
ATOM 3778 O O . THR A 1 480 ? -4.197 2.117 -16.651 1.00 93.12 480 THR A O 1
ATOM 3781 N N . ARG A 1 481 ? -2.766 3.844 -16.768 1.00 91.25 481 ARG A N 1
ATOM 3782 C CA . ARG A 1 481 ? -1.649 3.068 -17.329 1.00 91.25 481 ARG A CA 1
ATOM 3783 C C . ARG A 1 481 ? -0.877 2.266 -16.281 1.00 91.25 481 ARG A C 1
ATOM 3785 O O . ARG A 1 481 ? 0.009 1.509 -16.660 1.00 91.25 481 ARG A O 1
ATOM 3792 N N . GLN A 1 482 ? -1.149 2.483 -14.990 1.00 90.00 482 GLN A N 1
ATOM 3793 C CA . GLN A 1 482 ? -0.352 1.965 -13.872 1.00 90.00 482 GLN A CA 1
ATOM 3794 C C . GLN A 1 482 ? 1.150 2.213 -14.079 1.00 90.00 482 GLN A C 1
ATOM 3796 O O . GLN A 1 482 ? 1.990 1.321 -13.945 1.00 90.00 482 GLN A O 1
ATOM 3801 N N . SER A 1 483 ? 1.478 3.434 -14.500 1.00 87.56 483 SER A N 1
ATOM 3802 C CA . SER A 1 483 ? 2.817 3.786 -14.953 1.00 87.56 483 SER A CA 1
ATOM 3803 C C . SER A 1 483 ? 3.137 5.244 -14.642 1.00 87.56 483 SER A C 1
ATOM 3805 O O . SER A 1 483 ? 2.307 6.123 -14.884 1.00 87.56 483 SER A O 1
ATOM 3807 N N . PRO A 1 484 ? 4.360 5.539 -14.174 1.00 76.69 484 PRO A N 1
ATOM 3808 C CA . PRO A 1 484 ? 4.800 6.907 -13.958 1.00 76.69 484 PRO A CA 1
ATOM 3809 C C . PRO A 1 484 ? 5.119 7.647 -15.275 1.00 76.69 484 PRO A C 1
ATOM 3811 O O . PRO A 1 484 ? 5.381 8.843 -15.237 1.00 76.69 484 PRO A O 1
ATOM 3814 N N . ALA A 1 485 ? 5.100 6.981 -16.441 1.00 82.94 485 ALA A N 1
ATOM 3815 C CA . ALA A 1 485 ? 5.251 7.605 -17.763 1.00 82.94 485 ALA A CA 1
ATOM 3816 C C . ALA A 1 485 ? 3.920 8.226 -18.234 1.00 82.94 485 ALA A C 1
ATOM 3818 O O . ALA A 1 485 ? 3.249 7.738 -19.151 1.00 82.94 485 ALA A O 1
ATOM 3819 N N . CYS A 1 486 ? 3.504 9.289 -17.547 1.00 85.44 486 CYS A N 1
ATOM 3820 C CA . CYS A 1 486 ? 2.152 9.835 -17.637 1.00 85.44 486 CYS A CA 1
ATOM 3821 C C . CYS A 1 486 ? 2.045 11.188 -18.352 1.00 85.44 486 CYS A C 1
ATOM 3823 O O . CYS A 1 486 ? 0.995 11.833 -18.315 1.00 85.44 486 CYS A O 1
ATOM 3825 N N . THR A 1 487 ? 3.093 11.628 -19.043 1.00 87.12 487 THR A N 1
ATOM 3826 C CA . THR A 1 487 ? 2.983 12.722 -20.016 1.00 87.12 487 THR A CA 1
ATOM 3827 C C . THR A 1 487 ? 2.353 12.206 -21.319 1.00 87.12 487 THR A C 1
ATOM 3829 O O . THR A 1 487 ? 2.425 11.003 -21.593 1.00 87.12 487 THR A O 1
ATOM 3832 N N . PRO A 1 488 ? 1.744 13.071 -22.155 1.00 84.44 488 PRO A N 1
ATOM 3833 C CA . PRO A 1 488 ? 1.205 12.647 -23.450 1.00 84.44 488 PRO A CA 1
ATOM 3834 C C . PRO A 1 488 ? 2.257 11.974 -24.343 1.00 84.44 488 PRO A C 1
ATOM 3836 O O . PRO A 1 488 ? 1.958 11.003 -25.027 1.00 84.44 488 PRO A O 1
ATOM 3839 N N . THR A 1 489 ? 3.507 12.446 -24.279 1.00 83.75 489 THR A N 1
ATOM 3840 C CA . THR A 1 489 ? 4.636 11.890 -25.039 1.00 83.75 489 THR A CA 1
ATOM 3841 C C . THR A 1 489 ? 5.207 10.611 -24.425 1.00 83.75 489 THR A C 1
ATOM 3843 O O . THR A 1 489 ? 6.028 9.954 -25.058 1.00 83.75 489 THR A O 1
ATOM 3846 N N . GLY A 1 490 ? 4.839 10.273 -23.182 1.00 81.56 490 GLY A N 1
ATOM 3847 C CA . GLY A 1 490 ? 5.424 9.163 -22.423 1.00 81.56 490 GLY A CA 1
ATOM 3848 C C . GLY A 1 490 ? 6.913 9.336 -22.101 1.00 81.56 490 GLY A C 1
ATOM 3849 O O . GLY A 1 490 ? 7.529 8.417 -21.565 1.00 81.56 490 GLY A O 1
ATOM 3850 N N . GLN A 1 491 ? 7.506 10.491 -22.423 1.00 81.38 491 GLN A N 1
ATOM 3851 C CA . GLN A 1 491 ? 8.927 10.737 -22.210 1.00 81.38 491 GLN A CA 1
ATOM 3852 C C . GLN A 1 491 ? 9.261 10.779 -20.722 1.00 81.38 491 GLN A C 1
ATOM 3854 O O . GLN A 1 491 ? 8.500 11.316 -19.912 1.00 81.38 491 GLN A O 1
ATOM 3859 N N . GLN A 1 492 ? 10.442 10.263 -20.387 1.00 79.56 492 GLN A N 1
ATOM 3860 C CA . GLN A 1 492 ? 11.008 10.366 -19.052 1.00 79.56 492 GLN A CA 1
ATOM 3861 C C . GLN A 1 492 ? 11.154 11.836 -18.646 1.00 79.56 492 GLN A C 1
ATOM 3863 O O . GLN A 1 492 ? 11.628 12.667 -19.419 1.00 79.56 492 GLN A O 1
ATOM 3868 N N . GLN A 1 493 ? 10.738 12.140 -17.422 1.00 90.38 493 GLN A N 1
ATOM 3869 C CA . GLN A 1 493 ? 10.871 13.465 -16.828 1.00 90.38 493 GLN A CA 1
ATOM 3870 C C . GLN A 1 493 ? 12.030 13.495 -15.826 1.00 90.38 493 GLN A C 1
ATOM 3872 O O . GLN A 1 493 ? 12.575 12.452 -15.453 1.00 90.38 493 GLN A O 1
ATOM 3877 N N . TRP A 1 494 ? 12.385 14.696 -15.375 1.00 88.69 494 TRP A N 1
ATOM 3878 C CA . TRP A 1 494 ? 13.501 14.943 -14.460 1.00 88.69 494 TRP A CA 1
ATOM 3879 C C . TRP A 1 494 ? 13.013 15.436 -13.098 1.00 88.69 494 TRP A C 1
ATOM 3881 O O . TRP A 1 494 ? 11.991 16.127 -13.046 1.00 88.69 494 TRP A O 1
ATOM 3891 N N . PRO A 1 495 ? 13.732 15.129 -12.003 1.00 90.62 495 PRO A N 1
ATOM 3892 C CA . PRO A 1 495 ? 13.382 15.644 -10.689 1.00 90.62 495 PRO A CA 1
ATOM 3893 C C . PRO A 1 495 ? 13.396 17.172 -10.671 1.00 90.62 495 PRO A C 1
ATOM 3895 O O . PRO A 1 495 ? 14.187 17.821 -11.358 1.00 90.62 495 PRO A O 1
ATOM 3898 N N . GLY A 1 496 ? 12.525 17.749 -9.845 1.00 89.44 496 GLY A N 1
ATOM 3899 C CA . GLY A 1 496 ? 12.535 19.184 -9.584 1.00 89.44 496 GLY A CA 1
ATOM 3900 C C . GLY A 1 496 ? 13.786 19.634 -8.827 1.00 89.44 496 GLY A C 1
ATOM 3901 O O . GLY A 1 496 ? 14.602 18.832 -8.368 1.00 89.44 496 GLY A O 1
ATOM 3902 N N . ARG A 1 497 ? 13.931 20.950 -8.656 1.00 88.12 497 ARG A N 1
ATOM 3903 C CA . ARG A 1 497 ? 15.005 21.513 -7.827 1.00 88.12 497 ARG A CA 1
ATOM 3904 C C . ARG A 1 497 ? 14.756 21.192 -6.348 1.00 88.12 497 ARG A C 1
ATOM 3906 O O . ARG A 1 497 ? 13.632 21.293 -5.871 1.00 88.12 497 ARG A O 1
ATOM 3913 N N . GLY A 1 498 ? 15.822 20.871 -5.617 1.00 86.00 498 GLY A N 1
ATOM 3914 C CA . GLY A 1 498 ? 15.777 20.622 -4.173 1.00 86.00 498 GLY A CA 1
ATOM 3915 C C . GLY A 1 498 ? 15.529 19.160 -3.784 1.00 86.00 498 GLY A C 1
ATOM 3916 O O . GLY A 1 498 ? 15.507 18.256 -4.618 1.00 86.00 498 GLY A O 1
ATOM 3917 N N . SER A 1 499 ? 15.375 18.924 -2.482 1.00 83.12 499 SER A N 1
ATOM 3918 C CA . SER A 1 499 ? 15.260 17.586 -1.876 1.00 83.12 499 SER A CA 1
ATOM 3919 C C . SER A 1 499 ? 13.862 17.263 -1.342 1.00 83.12 499 SER A C 1
ATOM 3921 O O . SER A 1 499 ? 13.685 16.269 -0.645 1.00 83.12 499 SER A O 1
ATOM 3923 N N . LYS A 1 500 ? 12.875 18.123 -1.611 1.00 88.88 500 LYS A N 1
ATOM 3924 C CA . LYS A 1 500 ? 11.526 18.007 -1.052 1.00 88.88 500 LYS A CA 1
ATOM 3925 C C . LYS A 1 500 ? 10.775 16.854 -1.715 1.00 88.88 500 LYS A C 1
ATOM 3927 O O . LYS A 1 500 ? 10.627 16.856 -2.932 1.00 88.88 500 LYS A O 1
ATOM 3932 N N . VAL A 1 501 ? 10.266 15.905 -0.939 1.00 90.69 501 VAL A N 1
ATOM 3933 C CA . VAL A 1 501 ? 9.466 14.780 -1.454 1.00 90.69 501 VAL A CA 1
ATOM 3934 C C . VAL A 1 501 ? 8.030 14.915 -0.979 1.00 90.69 501 VAL A C 1
ATOM 3936 O O . VAL A 1 501 ? 7.819 15.125 0.202 1.00 90.69 501 VAL A O 1
ATOM 3939 N N . GLY A 1 502 ? 7.049 14.828 -1.874 1.00 94.06 502 GLY A N 1
ATOM 3940 C CA . GLY A 1 502 ? 5.628 14.912 -1.527 1.00 94.06 502 GLY A CA 1
ATOM 3941 C C . GLY A 1 502 ? 4.951 13.551 -1.484 1.00 94.06 502 GLY A C 1
ATOM 3942 O O . GLY A 1 502 ? 5.385 12.616 -2.155 1.00 94.06 502 GLY A O 1
ATOM 3943 N N . MET A 1 503 ? 3.866 13.439 -0.727 1.00 94.75 503 MET A N 1
ATOM 3944 C CA . MET A 1 503 ? 3.078 12.213 -0.654 1.00 94.75 503 MET A CA 1
ATOM 3945 C C . MET A 1 503 ? 1.584 12.520 -0.634 1.00 94.75 503 MET A C 1
ATOM 3947 O O . MET A 1 503 ? 1.127 13.404 0.084 1.00 94.75 503 MET A O 1
ATOM 3951 N N . VAL A 1 504 ? 0.826 11.772 -1.429 1.00 96.50 504 VAL A N 1
ATOM 3952 C CA . VAL A 1 504 ? -0.631 11.841 -1.490 1.00 96.50 504 VAL A CA 1
ATOM 3953 C C . VAL A 1 504 ? -1.201 10.441 -1.294 1.00 96.50 504 VAL A C 1
ATOM 3955 O O . VAL A 1 504 ? -0.725 9.472 -1.889 1.00 96.50 504 VAL A O 1
ATOM 3958 N N . THR A 1 505 ? -2.225 10.331 -0.456 1.00 95.56 505 THR A N 1
ATOM 3959 C CA . THR A 1 505 ? -2.994 9.103 -0.245 1.00 95.56 505 THR A CA 1
ATOM 3960 C C . THR A 1 505 ? -4.489 9.382 -0.359 1.00 95.56 505 THR A C 1
ATOM 3962 O O . THR A 1 505 ? -4.959 10.475 -0.041 1.00 95.56 505 THR A O 1
ATOM 3965 N N . SER A 1 506 ? -5.249 8.394 -0.824 1.00 95.75 506 SER A N 1
ATOM 3966 C CA . SER A 1 506 ? -6.656 8.562 -1.193 1.00 95.75 506 SER A CA 1
ATOM 3967 C C . SER A 1 506 ? -7.506 7.518 -0.477 1.00 95.75 506 SER A C 1
ATOM 3969 O O . SER A 1 506 ? -7.628 6.386 -0.932 1.00 95.75 506 SER A O 1
ATOM 3971 N N . TRP A 1 507 ? -8.092 7.914 0.649 1.00 96.25 507 TRP A N 1
ATOM 3972 C CA . TRP A 1 507 ? -8.917 7.076 1.523 1.00 96.25 507 TRP A CA 1
ATOM 3973 C C . TRP A 1 507 ? -10.406 7.177 1.180 1.00 96.25 507 TRP A C 1
ATOM 3975 O O . TRP A 1 507 ? -11.140 6.219 1.372 1.00 96.25 507 TRP A O 1
ATOM 3985 N N . HIS A 1 508 ? -10.851 8.303 0.612 1.00 96.44 508 HIS A N 1
ATOM 3986 C CA . HIS A 1 508 ? -12.259 8.535 0.250 1.00 96.44 508 HIS A CA 1
ATOM 3987 C C . HIS A 1 508 ? -12.844 7.489 -0.712 1.00 96.44 508 HIS A C 1
ATOM 3989 O O . HIS A 1 508 ? -14.041 7.256 -0.687 1.00 96.44 508 HIS A O 1
ATOM 3995 N N . MET A 1 509 ? -12.021 6.859 -1.561 1.00 94.06 509 MET A N 1
ATOM 3996 C CA . MET A 1 509 ? -12.485 5.812 -2.487 1.00 94.06 509 MET A CA 1
ATOM 3997 C C . MET A 1 509 ? -12.720 4.459 -1.803 1.00 94.06 509 MET A C 1
ATOM 3999 O O . MET A 1 509 ? -13.255 3.555 -2.431 1.00 94.06 509 MET A O 1
ATOM 4003 N N . LEU A 1 510 ? -12.243 4.305 -0.568 1.00 95.00 510 LEU A N 1
ATOM 4004 C CA . LEU A 1 510 ? -12.317 3.076 0.221 1.00 95.00 510 LEU A CA 1
ATOM 4005 C C . LEU A 1 510 ? -13.319 3.210 1.372 1.00 95.00 510 LEU A C 1
ATOM 4007 O O . LEU A 1 510 ? -13.673 2.215 1.988 1.00 95.00 510 LEU A O 1
ATOM 4011 N N . TYR A 1 511 ? -13.729 4.441 1.676 1.00 95.56 511 TYR A N 1
ATOM 4012 C CA . TYR A 1 511 ? -14.613 4.757 2.783 1.00 95.56 511 TYR A CA 1
ATOM 4013 C C . TYR A 1 511 ? -16.009 4.164 2.577 1.00 95.56 511 TYR A C 1
ATOM 4015 O O . TYR A 1 511 ? -16.560 4.214 1.478 1.00 95.56 511 TYR A O 1
ATOM 4023 N N . HIS A 1 512 ? -16.576 3.667 3.672 1.00 95.19 512 HIS A N 1
ATOM 4024 C CA . HIS A 1 512 ? -17.951 3.195 3.793 1.00 95.19 512 HIS A CA 1
ATOM 4025 C C . HIS A 1 512 ? -18.568 3.886 5.009 1.00 95.19 512 HIS A C 1
ATOM 4027 O O . HIS A 1 512 ? -17.929 3.906 6.056 1.00 95.19 512 HIS A O 1
ATOM 4033 N N . ASP A 1 513 ? -19.761 4.464 4.888 1.00 95.50 513 ASP A N 1
ATOM 4034 C CA . ASP A 1 513 ? -20.444 5.085 6.030 1.00 95.50 513 ASP A CA 1
ATOM 4035 C C . ASP A 1 513 ? -21.109 3.983 6.859 1.00 95.50 513 ASP A C 1
ATOM 4037 O O . ASP A 1 513 ? -22.064 3.358 6.407 1.00 95.50 513 ASP A O 1
ATOM 4041 N N . VAL A 1 514 ? -20.550 3.673 8.031 1.00 96.94 514 VAL A N 1
ATOM 4042 C CA . VAL A 1 514 ? -21.002 2.537 8.844 1.00 96.94 514 VAL A CA 1
ATOM 4043 C C . VAL A 1 514 ? -22.262 2.924 9.610 1.00 96.94 514 VAL A C 1
ATOM 4045 O O . VAL A 1 514 ? -22.216 3.737 10.537 1.00 96.94 514 VAL A O 1
ATOM 4048 N N . ALA A 1 515 ? -23.383 2.304 9.246 1.00 96.19 515 ALA A N 1
ATOM 4049 C CA . ALA A 1 515 ? -24.664 2.543 9.893 1.00 96.19 515 ALA A CA 1
ATOM 4050 C C . ALA A 1 515 ? -24.853 1.675 11.148 1.00 96.19 515 ALA A C 1
ATOM 4052 O O . ALA A 1 515 ? -24.733 0.444 11.107 1.00 96.19 515 ALA A O 1
ATOM 4053 N N . PHE A 1 516 ? -25.251 2.320 12.248 1.00 96.75 516 PHE A N 1
ATOM 4054 C CA . PHE A 1 516 ? -25.747 1.654 13.451 1.00 96.75 516 PHE A CA 1
ATOM 4055 C C . PHE A 1 516 ? -27.163 2.129 13.777 1.00 96.75 516 PHE A C 1
ATOM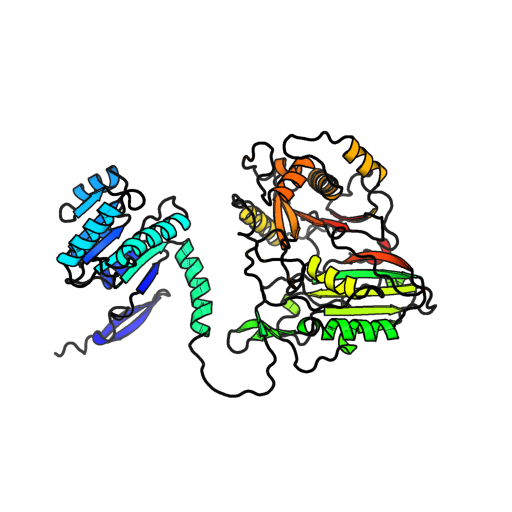 4057 O O . PHE A 1 516 ? -27.465 3.318 13.651 1.00 96.75 516 PHE A O 1
ATOM 4064 N N . ASP A 1 517 ? -28.015 1.216 14.243 1.00 94.88 517 ASP A N 1
ATOM 4065 C CA . ASP A 1 517 ? -29.402 1.525 14.592 1.00 94.88 517 ASP A CA 1
ATOM 4066 C C . ASP A 1 517 ? -29.492 2.685 15.593 1.00 94.88 517 ASP A C 1
ATOM 4068 O O . ASP A 1 517 ? -28.878 2.676 16.662 1.00 94.88 517 ASP A O 1
ATOM 4072 N N . GLY A 1 518 ? -30.267 3.711 15.232 1.00 95.88 518 GLY A N 1
ATOM 4073 C CA . GLY A 1 518 ? -30.465 4.901 16.062 1.00 95.88 518 GLY A CA 1
ATOM 4074 C C . GLY A 1 518 ? -29.242 5.814 16.190 1.00 95.88 518 GLY A C 1
ATOM 4075 O O . GLY A 1 518 ? -29.284 6.747 16.993 1.00 95.88 518 GLY A O 1
ATOM 4076 N N . CYS A 1 519 ? -28.178 5.577 15.417 1.00 97.31 519 CYS A N 1
ATOM 4077 C CA . CYS A 1 519 ? -26.991 6.421 15.392 1.00 97.31 519 CYS A CA 1
ATOM 4078 C C . CYS A 1 519 ? -26.834 7.141 14.052 1.00 97.31 519 CYS A C 1
ATOM 4080 O O . CYS A 1 519 ? -27.174 6.618 12.994 1.00 97.31 519 CYS A O 1
ATOM 4082 N N . LYS A 1 520 ? -26.240 8.332 14.092 1.00 96.38 520 LYS A N 1
ATOM 4083 C CA . LYS A 1 520 ? -25.824 9.086 12.909 1.00 96.38 520 LYS A CA 1
ATOM 4084 C C . LYS A 1 520 ? -24.335 9.371 12.986 1.00 96.38 520 LYS A C 1
ATOM 4086 O O . LYS A 1 520 ? -23.878 9.976 13.955 1.00 96.38 520 LYS A O 1
ATOM 4091 N N . GLN A 1 521 ? -23.587 8.992 11.955 1.00 96.19 521 GLN A N 1
ATOM 4092 C CA . GLN A 1 521 ? -22.183 9.364 11.855 1.00 96.19 521 GLN A CA 1
ATOM 4093 C C . GLN A 1 521 ? -22.054 10.874 11.614 1.00 96.19 521 GLN A C 1
ATOM 4095 O O . GLN A 1 521 ? -22.653 11.436 10.698 1.00 96.19 521 GLN A O 1
ATOM 4100 N N . LEU A 1 522 ? -21.300 11.552 12.478 1.00 94.88 522 LEU A N 1
ATOM 4101 C CA . LEU A 1 522 ? -21.051 12.990 12.394 1.00 94.88 522 LEU A CA 1
ATOM 4102 C C . LEU A 1 522 ? -19.775 13.297 11.618 1.00 94.88 522 LEU A C 1
ATOM 4104 O O . LEU A 1 522 ? -19.741 14.250 10.843 1.00 94.88 522 LEU A O 1
ATOM 4108 N N . THR A 1 523 ? -18.715 12.529 11.870 1.00 95.12 523 THR A N 1
ATOM 4109 C CA . THR A 1 523 ? -17.424 12.720 11.210 1.00 95.12 523 THR A CA 1
ATOM 4110 C C . THR A 1 523 ? -16.568 11.458 11.280 1.00 95.12 523 THR A C 1
ATOM 4112 O O . THR A 1 523 ? -16.746 10.612 12.159 1.00 95.12 523 THR A O 1
ATOM 4115 N N . HIS A 1 524 ? -15.607 11.382 10.373 1.00 94.75 524 HIS A N 1
ATOM 4116 C CA . HIS A 1 524 ? -14.567 10.381 10.254 1.00 94.75 524 HIS A CA 1
ATOM 4117 C C . HIS A 1 524 ? -13.248 11.101 9.967 1.00 94.75 524 HIS A C 1
ATOM 4119 O O . HIS A 1 524 ? -13.189 11.986 9.116 1.00 94.75 524 HIS A O 1
ATOM 4125 N N . PHE A 1 525 ? -12.176 10.691 10.637 1.00 93.50 525 PHE A N 1
ATOM 4126 C CA . PHE A 1 525 ? -10.833 11.198 10.408 1.00 93.50 525 PHE A CA 1
ATOM 4127 C C . PHE A 1 525 ? -9.849 10.063 10.150 1.00 93.50 525 PHE A C 1
ATOM 4129 O O . PHE A 1 525 ? -9.755 9.158 10.983 1.00 93.50 525 PHE A O 1
ATOM 4136 N N . PRO A 1 526 ? -9.041 10.134 9.076 1.00 91.75 526 PRO A N 1
ATOM 4137 C CA . PRO A 1 526 ? -7.840 9.327 8.985 1.00 91.75 526 PRO A CA 1
ATOM 4138 C C . PRO A 1 526 ? -6.829 9.846 10.010 1.00 91.75 526 PRO A C 1
ATOM 4140 O O . PRO A 1 526 ? -6.449 11.019 9.992 1.00 91.75 526 PRO A O 1
ATOM 4143 N N . CYS A 1 527 ? -6.372 8.962 10.887 1.00 85.69 527 CYS A N 1
ATOM 4144 C CA . CYS A 1 527 ? -5.347 9.271 11.871 1.00 85.69 527 CYS A CA 1
ATOM 4145 C C . CYS A 1 527 ? -4.035 8.625 11.433 1.00 85.69 527 CYS A C 1
ATOM 4147 O O . CYS A 1 527 ? -3.950 7.421 11.187 1.00 85.69 527 CYS A O 1
ATOM 4149 N N . GLY A 1 528 ? -3.006 9.457 11.292 1.00 69.25 528 GLY A N 1
ATOM 4150 C CA . GLY A 1 528 ? -1.650 8.979 11.091 1.00 69.25 528 GLY A CA 1
ATOM 4151 C C . GLY A 1 528 ? -0.984 8.652 12.431 1.00 69.25 528 GLY A C 1
ATOM 4152 O O . GLY A 1 528 ? -1.376 9.204 13.462 1.00 69.25 528 GLY A O 1
ATOM 4153 N N . PRO A 1 529 ? 0.063 7.817 12.417 1.00 60.59 529 PRO A N 1
ATOM 4154 C CA . PRO A 1 529 ? 1.006 7.698 13.515 1.00 60.59 529 PRO A CA 1
ATOM 4155 C C . PRO A 1 529 ? 1.350 9.074 14.095 1.00 60.59 529 PRO A C 1
ATOM 4157 O O . PRO A 1 529 ? 1.938 9.897 13.400 1.00 60.59 529 PRO A O 1
ATOM 4160 N N . ARG A 1 530 ? 1.070 9.347 15.377 1.00 57.81 530 ARG A N 1
ATOM 4161 C CA . ARG A 1 530 ? 1.549 10.598 16.016 1.00 57.81 530 ARG A CA 1
ATOM 4162 C C . ARG A 1 530 ? 3.090 10.693 15.992 1.00 57.81 530 ARG A C 1
ATOM 4164 O O . ARG A 1 530 ? 3.649 11.769 16.171 1.00 57.81 530 ARG A O 1
ATOM 4171 N N . ASN A 1 531 ? 3.781 9.560 15.805 1.00 49.91 531 ASN A N 1
ATOM 4172 C CA . ASN A 1 531 ? 5.235 9.483 15.624 1.00 49.91 531 ASN A CA 1
ATOM 4173 C C . ASN A 1 531 ? 5.674 9.625 14.155 1.00 49.91 531 ASN A C 1
ATOM 4175 O O . ASN A 1 531 ? 6.847 9.917 13.914 1.00 49.91 531 ASN A O 1
ATOM 4179 N N . LEU A 1 532 ? 4.750 9.554 13.183 1.00 48.47 532 LEU A N 1
ATOM 4180 C CA . LEU A 1 532 ? 4.892 10.294 11.930 1.00 48.47 532 LEU A CA 1
ATOM 4181 C C . LEU A 1 532 ? 4.677 11.772 12.272 1.00 48.47 532 LEU A C 1
ATOM 4183 O O . LEU A 1 532 ? 3.785 12.447 11.766 1.00 48.47 532 LEU A O 1
ATOM 4187 N N . ALA A 1 533 ? 5.620 12.323 13.035 1.00 47.62 533 ALA A N 1
ATOM 4188 C CA . ALA A 1 533 ? 6.195 13.583 12.630 1.00 47.62 533 ALA A CA 1
ATOM 4189 C C . ALA A 1 533 ? 6.725 13.347 11.209 1.00 47.62 533 ALA A C 1
ATOM 4191 O O . ALA A 1 533 ? 7.910 13.075 11.002 1.00 47.62 533 ALA A O 1
ATOM 4192 N N . VAL A 1 534 ? 5.816 13.364 10.224 1.00 51.12 534 VAL A N 1
ATOM 4193 C CA . VAL A 1 534 ? 6.140 13.615 8.834 1.00 51.12 534 VAL A CA 1
ATOM 4194 C C . VAL A 1 534 ? 6.947 14.888 8.938 1.00 51.12 534 VAL A C 1
ATOM 4196 O O . VAL A 1 534 ? 6.407 15.949 9.260 1.00 51.12 534 VAL A O 1
ATOM 4199 N N . LYS A 1 535 ? 8.274 14.740 8.865 1.00 57.91 535 LYS A N 1
ATOM 4200 C CA . LYS A 1 535 ? 9.184 15.858 9.074 1.00 57.91 535 LYS A CA 1
ATOM 4201 C C . LYS A 1 535 ? 8.666 16.974 8.167 1.00 57.91 535 LYS A C 1
ATOM 4203 O O . LYS A 1 535 ? 8.336 16.649 7.026 1.00 57.91 535 LYS A O 1
ATOM 4208 N N . PRO A 1 536 ? 8.580 18.235 8.627 1.00 55.59 536 PRO A N 1
ATOM 4209 C CA . PRO A 1 536 ? 7.895 19.331 7.925 1.00 55.59 536 PRO A CA 1
ATOM 4210 C C . PRO A 1 536 ? 8.163 19.413 6.410 1.00 55.59 536 PRO A C 1
ATOM 4212 O O . PRO A 1 536 ? 7.337 19.889 5.641 1.00 55.59 536 PRO A O 1
ATOM 4215 N N . GLN A 1 537 ? 9.315 18.896 5.984 1.00 64.44 537 GLN A N 1
ATOM 4216 C CA . GLN A 1 537 ? 9.798 18.813 4.613 1.00 64.44 537 GLN A CA 1
ATOM 4217 C C . GLN A 1 537 ? 9.076 17.815 3.694 1.00 64.44 537 GLN A C 1
ATOM 4219 O O . GLN A 1 537 ? 9.309 17.872 2.488 1.00 64.44 537 GLN A O 1
ATOM 4224 N N . VAL A 1 538 ? 8.231 16.907 4.189 1.00 84.44 538 VAL A N 1
ATOM 4225 C CA . VAL A 1 538 ? 7.464 15.991 3.329 1.00 84.44 538 VAL A CA 1
ATOM 4226 C C . VAL A 1 538 ? 6.018 16.479 3.256 1.00 84.44 538 VAL A C 1
ATOM 4228 O O . VAL A 1 538 ? 5.219 16.103 4.110 1.00 84.44 538 VAL A O 1
ATOM 4231 N N . PRO A 1 539 ? 5.652 17.337 2.280 1.00 92.88 539 PRO A N 1
ATOM 4232 C CA . PRO A 1 539 ? 4.271 17.758 2.123 1.00 92.88 539 PRO A CA 1
ATOM 4233 C C . PRO A 1 539 ? 3.396 16.525 1.920 1.00 92.88 539 PRO A C 1
ATOM 4235 O O . PRO A 1 539 ? 3.587 15.764 0.968 1.00 92.88 539 PRO A O 1
ATOM 4238 N N . PHE A 1 540 ? 2.443 16.347 2.823 1.00 94.00 540 PHE A N 1
ATOM 4239 C CA . PHE A 1 540 ? 1.548 15.202 2.848 1.00 94.00 540 PHE A CA 1
ATOM 4240 C C . PHE A 1 540 ? 0.103 15.646 2.647 1.00 94.00 540 PHE A C 1
ATOM 4242 O O . PHE A 1 540 ? -0.311 16.667 3.199 1.00 94.00 540 PHE A O 1
ATOM 4249 N N . ALA A 1 541 ? -0.658 14.871 1.877 1.00 96.00 541 ALA A N 1
ATOM 4250 C CA . ALA A 1 541 ? -2.101 15.014 1.766 1.00 96.00 541 ALA A CA 1
ATOM 4251 C C . ALA A 1 541 ? -2.804 13.655 1.857 1.00 96.00 541 ALA A C 1
ATOM 4253 O O . ALA A 1 541 ? -2.435 12.710 1.158 1.00 96.00 541 ALA A O 1
ATOM 4254 N N . ALA A 1 542 ? -3.865 13.584 2.657 1.00 96.00 542 ALA A N 1
ATOM 4255 C CA . ALA A 1 542 ? -4.821 12.486 2.655 1.00 96.00 542 ALA A CA 1
ATOM 4256 C C . ALA A 1 542 ? -6.195 13.002 2.222 1.00 96.00 542 ALA A C 1
ATOM 4258 O O . ALA A 1 542 ? -6.766 13.881 2.866 1.00 96.00 542 ALA A O 1
ATOM 4259 N N . LEU A 1 543 ? -6.728 12.456 1.129 1.00 97.75 543 LEU A N 1
ATOM 4260 C CA . LEU A 1 543 ? -8.091 12.726 0.679 1.00 97.75 543 LEU A CA 1
ATOM 4261 C C . LEU A 1 543 ? -9.037 11.710 1.307 1.00 97.75 543 LEU A C 1
ATOM 4263 O O . LEU A 1 543 ? -8.889 10.513 1.051 1.00 97.75 543 LEU A O 1
ATOM 4267 N N . PHE A 1 544 ? -10.036 12.160 2.053 1.00 97.69 544 PHE A N 1
ATOM 4268 C CA . PHE A 1 544 ? -10.960 11.287 2.778 1.00 97.69 544 PHE A CA 1
ATOM 4269 C C . PHE A 1 544 ? -12.388 11.841 2.751 1.00 97.69 544 PHE A C 1
ATOM 4271 O O . PHE A 1 544 ? -12.602 12.993 2.375 1.00 97.69 544 PHE A O 1
ATOM 4278 N N . ALA A 1 545 ? -13.358 11.005 3.111 1.00 97.38 545 ALA A N 1
ATOM 4279 C CA . ALA A 1 545 ? -14.745 11.410 3.305 1.00 97.38 545 ALA A CA 1
ATOM 4280 C C . ALA A 1 545 ? -15.007 11.514 4.817 1.00 97.38 545 ALA A C 1
ATOM 4282 O O . ALA A 1 545 ? -14.902 10.493 5.497 1.00 97.38 545 ALA A O 1
ATOM 4283 N N . PRO A 1 546 ? -15.256 12.717 5.368 1.00 96.56 546 PRO A N 1
ATOM 4284 C CA . PRO A 1 546 ? -15.668 12.870 6.766 1.00 96.56 546 PRO A CA 1
ATOM 4285 C C . PRO A 1 546 ? -17.025 12.227 7.064 1.00 96.56 546 PRO A C 1
ATOM 4287 O O . PRO A 1 546 ? -17.275 11.792 8.176 1.00 96.56 546 PRO A O 1
ATOM 4290 N N . SER A 1 547 ? -17.908 12.199 6.077 1.00 95.19 547 SER A N 1
ATOM 4291 C CA . SER A 1 547 ? -19.248 11.620 6.152 1.00 95.19 547 SER A CA 1
ATOM 4292 C C . SER A 1 547 ? -19.746 11.320 4.742 1.00 95.19 547 SER A C 1
ATOM 4294 O O . SER A 1 547 ? -19.145 11.781 3.760 1.00 95.19 547 SER A O 1
ATOM 4296 N N . GLU A 1 548 ? -20.846 10.579 4.624 1.00 93.31 548 GLU A N 1
ATOM 4297 C CA . GLU A 1 548 ? -21.466 10.291 3.331 1.00 93.31 548 GLU A CA 1
ATOM 4298 C C . GLU A 1 548 ? -21.676 11.564 2.483 1.00 93.31 548 GLU A C 1
ATOM 4300 O O . GLU A 1 548 ? -22.146 12.602 2.952 1.00 93.31 548 GLU A O 1
ATOM 4305 N N . GLY A 1 549 ? -21.274 11.497 1.211 1.00 94.31 549 GLY A N 1
ATOM 4306 C CA . GLY A 1 549 ? -21.433 12.591 0.249 1.00 94.31 549 GLY A CA 1
ATOM 4307 C C . GLY A 1 549 ? -20.481 13.780 0.430 1.00 94.31 549 GLY A C 1
ATOM 4308 O O . GLY A 1 549 ? -20.527 14.709 -0.377 1.00 94.31 549 GLY A O 1
ATOM 4309 N N . SER A 1 550 ? -19.593 13.766 1.428 1.00 96.06 550 SER A N 1
ATOM 4310 C CA . SER A 1 550 ? -18.614 14.834 1.648 1.00 96.06 550 SER A CA 1
ATOM 4311 C C . SER A 1 550 ? -17.196 14.427 1.237 1.00 96.06 550 SER A C 1
ATOM 4313 O O . SER A 1 550 ? -16.824 13.254 1.214 1.00 96.06 550 SER A O 1
ATOM 4315 N N . LEU A 1 551 ? -16.377 15.421 0.891 1.00 98.06 551 LEU A N 1
ATOM 4316 C CA . LEU A 1 551 ? -14.964 15.238 0.569 1.00 98.06 551 LEU A CA 1
ATOM 4317 C C . LEU A 1 551 ? -14.142 16.246 1.363 1.00 98.06 551 LEU A C 1
ATOM 4319 O O . LEU A 1 551 ? -14.457 17.434 1.379 1.00 98.06 551 LEU A O 1
ATOM 4323 N N . ALA A 1 552 ? -13.070 15.784 1.990 1.00 98.06 552 ALA A N 1
ATOM 4324 C CA . ALA A 1 552 ? -12.133 16.612 2.729 1.00 98.06 552 ALA A CA 1
ATOM 4325 C C . ALA A 1 552 ? -10.688 16.229 2.417 1.00 98.06 552 ALA A C 1
ATOM 4327 O O . ALA A 1 552 ? -10.391 15.186 1.820 1.00 98.06 552 ALA A O 1
ATOM 4328 N N . MET A 1 553 ? -9.780 17.111 2.819 1.00 97.50 553 MET A N 1
ATOM 4329 C CA . MET A 1 553 ? -8.351 16.899 2.700 1.00 97.50 553 MET A CA 1
ATOM 4330 C C . MET A 1 553 ? -7.663 17.241 4.018 1.00 97.50 553 MET A C 1
ATOM 4332 O O . MET A 1 553 ? -7.805 18.350 4.535 1.00 97.50 553 MET A O 1
ATOM 4336 N N . LEU A 1 554 ? -6.910 16.275 4.540 1.00 95.50 554 LEU A N 1
ATOM 4337 C CA . LEU A 1 554 ? -5.943 16.475 5.612 1.00 95.50 554 LEU A CA 1
ATOM 4338 C C . LEU A 1 554 ? -4.596 16.776 4.961 1.00 95.50 554 LEU A C 1
ATOM 4340 O O . LEU A 1 554 ? -4.126 15.988 4.142 1.00 95.50 554 LEU A O 1
ATOM 4344 N N . THR A 1 555 ? -3.972 17.891 5.316 1.00 94.62 555 THR A N 1
ATOM 4345 C CA . THR A 1 555 ? -2.679 18.313 4.776 1.00 94.62 555 THR A CA 1
ATOM 4346 C C . THR A 1 555 ? -1.682 18.607 5.869 1.00 94.62 555 THR A C 1
ATOM 4348 O O . THR A 1 555 ? -2.038 19.221 6.869 1.00 94.62 555 THR A O 1
ATOM 4351 N N . MET A 1 556 ? -0.424 18.256 5.624 1.00 92.50 556 MET A N 1
ATOM 4352 C CA . MET A 1 556 ? 0.717 18.676 6.432 1.00 92.50 556 MET A CA 1
ATOM 4353 C C . MET A 1 556 ? 1.720 19.374 5.520 1.00 92.50 556 MET A C 1
ATOM 4355 O O . MET A 1 556 ? 2.225 18.765 4.573 1.00 92.50 556 MET A O 1
ATOM 4359 N N . THR A 1 557 ? 1.989 20.653 5.764 1.00 92.50 557 THR A N 1
ATOM 4360 C CA . THR A 1 557 ? 2.837 21.481 4.894 1.00 92.50 557 THR A CA 1
ATOM 4361 C C . THR A 1 557 ? 3.703 22.456 5.693 1.00 92.50 557 THR A C 1
ATOM 4363 O O . THR A 1 557 ? 3.448 22.748 6.852 1.00 92.50 557 THR A O 1
ATOM 4366 N N . GLU A 1 558 ? 4.751 22.998 5.069 1.00 89.44 558 GLU A N 1
ATOM 4367 C CA . GLU A 1 558 ? 5.609 24.034 5.686 1.00 89.44 558 GLU A CA 1
ATOM 4368 C C . GLU A 1 558 ? 4.956 25.424 5.695 1.00 89.44 558 GLU A C 1
ATOM 4370 O O . GLU A 1 558 ? 5.390 26.323 6.409 1.00 89.44 558 GLU A O 1
ATOM 4375 N N . LYS A 1 559 ? 3.972 25.625 4.818 1.00 91.12 559 LYS A N 1
ATOM 4376 C CA . LYS A 1 559 ? 3.274 26.889 4.592 1.00 91.12 559 LYS A CA 1
ATOM 4377 C C . LYS A 1 559 ? 1.796 26.603 4.446 1.00 91.12 559 LYS A C 1
ATOM 4379 O O . LYS A 1 559 ? 1.432 25.557 3.904 1.00 91.12 559 LYS A O 1
ATOM 4384 N N . GLU A 1 560 ? 0.978 27.548 4.882 1.00 92.19 560 GLU A N 1
ATOM 4385 C CA . GLU A 1 560 ? -0.458 27.482 4.667 1.00 92.19 560 GLU A CA 1
ATOM 4386 C C . GLU A 1 560 ? -0.756 27.376 3.166 1.00 92.19 560 GLU A C 1
ATOM 4388 O O . GLU A 1 560 ? -0.142 28.064 2.341 1.00 92.19 560 GLU A O 1
ATOM 4393 N N . LEU A 1 561 ? -1.649 26.457 2.803 1.00 93.38 561 LEU A N 1
ATOM 4394 C CA . LEU A 1 561 ? -2.054 26.284 1.416 1.00 93.38 561 LEU A CA 1
ATOM 4395 C C . LEU A 1 561 ? -3.028 27.398 1.007 1.00 93.38 561 LEU A C 1
ATOM 4397 O O . LEU A 1 561 ? -3.800 27.880 1.834 1.00 93.38 561 LEU A O 1
ATOM 4401 N N . PRO A 1 562 ? -3.022 27.819 -0.271 1.00 86.06 562 PRO A N 1
ATOM 4402 C CA . PRO A 1 562 ? -3.876 28.908 -0.721 1.00 86.06 562 PRO A CA 1
ATOM 4403 C C . PRO A 1 562 ? -5.361 28.579 -0.526 1.00 86.06 562 PRO A C 1
ATOM 4405 O O . PRO A 1 562 ? -5.839 27.515 -0.935 1.00 86.06 562 PRO A O 1
ATOM 4408 N N . PHE A 1 563 ? -6.094 29.541 0.037 1.00 77.38 563 PHE A N 1
ATOM 4409 C CA . PHE A 1 563 ? -7.550 29.507 0.118 1.00 77.38 563 PHE A CA 1
ATOM 4410 C C . PHE A 1 563 ? -8.170 29.423 -1.286 1.00 77.38 563 PHE A C 1
ATOM 4412 O O . PHE A 1 563 ? -7.670 30.016 -2.243 1.00 77.38 563 PHE A O 1
ATOM 4419 N N . GLY A 1 564 ? -9.271 28.679 -1.418 1.00 87.94 564 GLY A N 1
ATOM 4420 C CA . GLY A 1 564 ? -10.052 28.593 -2.658 1.00 87.94 564 GLY A CA 1
ATOM 4421 C C . GLY A 1 564 ? -10.432 27.172 -3.059 1.00 87.94 564 GLY A C 1
ATOM 4422 O O . GLY A 1 564 ? -11.554 26.964 -3.506 1.00 87.94 564 GLY A O 1
ATOM 4423 N N . VAL A 1 565 ? -9.536 26.200 -2.867 1.00 95.94 565 VAL A N 1
ATOM 4424 C CA . VAL A 1 565 ? -9.839 24.766 -3.078 1.00 95.94 565 VAL A CA 1
ATOM 4425 C C . VAL A 1 565 ? -10.421 24.139 -1.815 1.00 95.94 565 VAL A C 1
ATOM 4427 O O . VAL A 1 565 ? -11.364 23.351 -1.871 1.00 95.94 565 VAL A O 1
ATOM 4430 N N . LEU A 1 566 ? -9.854 24.523 -0.674 1.00 96.81 566 LEU A N 1
ATOM 4431 C CA . LEU A 1 566 ? -10.299 24.109 0.647 1.00 96.81 566 LEU A CA 1
ATOM 4432 C C . LEU A 1 566 ? -11.299 25.134 1.192 1.00 96.81 566 LEU A C 1
ATOM 4434 O O . LEU A 1 566 ? -11.106 26.343 1.030 1.00 96.81 566 LEU A O 1
ATOM 4438 N N . GLY A 1 567 ? -12.373 24.631 1.791 1.00 95.81 567 GLY A N 1
ATOM 4439 C CA . GLY A 1 567 ? -13.406 25.392 2.478 1.00 95.81 567 GLY A CA 1
ATOM 4440 C C . GLY A 1 567 ? -13.169 25.418 3.985 1.00 95.81 567 GLY A C 1
ATOM 4441 O O . GLY A 1 567 ? -12.035 25.578 4.455 1.00 95.81 567 GLY A O 1
ATOM 4442 N N . ASP A 1 568 ? -14.254 25.263 4.734 1.00 96.44 568 ASP A N 1
ATOM 4443 C CA . ASP A 1 568 ? -14.237 25.307 6.193 1.00 96.44 568 ASP A CA 1
ATOM 4444 C C . ASP A 1 568 ? -13.482 24.120 6.803 1.00 96.44 568 ASP A C 1
ATOM 4446 O O . ASP A 1 568 ? -13.277 23.079 6.167 1.00 96.44 568 ASP A O 1
ATOM 4450 N N . ALA A 1 569 ? -13.035 24.301 8.046 1.00 95.75 569 ALA A N 1
ATOM 4451 C CA . ALA A 1 569 ? -12.445 23.224 8.830 1.00 95.75 569 ALA A CA 1
ATOM 4452 C C . ALA A 1 569 ? -13.463 22.092 9.030 1.00 95.75 569 ALA A C 1
ATOM 4454 O O . ALA A 1 569 ? -14.663 22.334 9.183 1.00 95.75 569 ALA A O 1
ATOM 4455 N N . VAL A 1 570 ? -12.984 20.848 9.019 1.00 95.56 570 VAL A N 1
ATOM 4456 C CA . VAL A 1 570 ? -13.840 19.697 9.323 1.00 95.56 570 VAL A CA 1
ATOM 4457 C C . VAL A 1 570 ? -14.212 19.747 10.803 1.00 95.56 570 VAL A C 1
ATOM 4459 O O . VAL A 1 570 ? -13.356 19.953 11.660 1.00 95.56 570 VAL A O 1
ATOM 4462 N N . TRP A 1 571 ? -15.493 19.564 11.124 1.00 93.88 571 TRP A N 1
ATOM 4463 C CA . TRP A 1 571 ? -15.960 19.628 12.509 1.00 93.88 571 TRP A CA 1
ATOM 4464 C C . TRP A 1 571 ? -15.176 18.659 13.399 1.00 93.88 571 TRP A C 1
ATOM 4466 O O . TRP A 1 571 ? -15.123 17.467 13.114 1.00 93.88 571 TRP A O 1
ATOM 4476 N N . GLY A 1 572 ? -14.580 19.176 14.477 1.00 89.44 572 GLY A N 1
ATOM 4477 C CA . GLY A 1 572 ? -13.791 18.389 15.423 1.00 89.44 572 GLY A CA 1
ATOM 4478 C C . GLY A 1 572 ? -12.298 18.271 15.092 1.00 89.44 572 GLY A C 1
ATOM 4479 O O . GLY A 1 572 ? -11.538 17.802 15.937 1.00 89.44 572 GLY A O 1
ATOM 4480 N N . SER A 1 573 ? -11.841 18.739 13.923 1.00 91.19 573 SER A N 1
ATOM 4481 C CA . SER A 1 573 ? -10.425 18.632 13.552 1.00 91.19 573 SER A CA 1
ATOM 4482 C C . SER A 1 573 ? -9.495 19.389 14.495 1.00 91.19 573 SER A C 1
ATOM 4484 O O . SER A 1 573 ? -8.405 18.909 14.783 1.00 91.19 573 SER A O 1
ATOM 4486 N N . ASP A 1 574 ? -9.922 20.545 15.003 1.00 88.50 574 ASP A N 1
ATOM 4487 C CA . ASP A 1 574 ? -9.085 21.373 15.878 1.00 88.50 574 ASP A CA 1
ATOM 4488 C C . ASP A 1 574 ? -8.760 20.647 17.185 1.00 88.50 574 ASP A C 1
ATOM 4490 O O . ASP A 1 574 ? -7.622 20.681 17.635 1.00 88.50 574 ASP A O 1
ATOM 4494 N N . ALA A 1 575 ? -9.732 19.920 17.747 1.00 85.81 575 ALA A N 1
ATOM 4495 C CA . ALA A 1 575 ? -9.528 19.103 18.940 1.00 85.81 575 ALA A CA 1
ATOM 4496 C C . ALA A 1 575 ? -8.634 17.885 18.658 1.00 85.81 575 ALA A C 1
ATOM 4498 O O . ALA A 1 575 ? -7.825 17.503 19.498 1.00 85.81 575 ALA A O 1
ATOM 4499 N N . LEU A 1 576 ? -8.765 17.276 17.475 1.00 83.19 576 LEU A N 1
ATOM 4500 C CA . LEU A 1 576 ? -7.989 16.095 17.091 1.00 83.19 576 LEU A CA 1
ATOM 4501 C C . LEU A 1 576 ? -6.504 16.412 16.852 1.00 83.19 576 LEU A C 1
ATOM 4503 O O . LEU A 1 576 ? -5.631 15.612 17.195 1.00 83.19 576 LEU A O 1
ATOM 4507 N N . PHE A 1 577 ? -6.222 17.569 16.252 1.00 82.69 577 PHE A N 1
ATOM 4508 C CA . PHE A 1 577 ? -4.878 17.966 15.827 1.00 82.69 577 PHE A CA 1
ATOM 4509 C C . PHE A 1 577 ? -4.232 19.027 16.730 1.00 82.69 577 PHE A C 1
ATOM 4511 O O . PHE A 1 577 ? -3.161 19.520 16.397 1.00 82.69 577 PHE A O 1
ATOM 4518 N N . GLN A 1 578 ? -4.828 19.357 17.882 1.00 78.81 578 GLN A N 1
ATOM 4519 C CA . GLN A 1 578 ? -4.277 20.341 18.825 1.00 78.81 578 GLN A CA 1
ATOM 4520 C C . GLN A 1 578 ? -2.877 19.965 19.348 1.00 78.81 578 GLN A C 1
ATOM 4522 O O . GLN A 1 578 ? -2.061 20.845 19.612 1.00 78.81 578 GLN A O 1
ATOM 4527 N N . ASP A 1 579 ? -2.613 18.662 19.489 1.00 67.44 579 ASP A N 1
ATOM 4528 C CA . ASP A 1 579 ? -1.352 18.110 20.006 1.00 67.44 579 ASP A CA 1
ATOM 4529 C C . ASP A 1 579 ? -0.313 17.787 18.913 1.00 67.44 579 ASP A C 1
ATOM 4531 O O . ASP A 1 579 ? 0.737 17.211 19.224 1.00 67.44 579 ASP A O 1
ATOM 4535 N N . TRP A 1 580 ? -0.634 18.039 17.639 1.00 64.94 580 TRP A N 1
ATOM 4536 C CA . TRP A 1 580 ? 0.263 17.781 16.506 1.00 64.94 580 TRP A CA 1
ATOM 4537 C C . TRP A 1 580 ? 1.219 18.944 16.291 1.00 64.94 580 TRP A C 1
ATOM 4539 O O . TRP A 1 580 ? 2.393 18.640 15.982 1.00 64.94 580 TRP A O 1
#

pLDDT: mean 86.17, std 15.35, range [33.53, 98.69]

Foldseek 3Di:
DDQFPDWDWDADPVGDTDTDTPVVPDQPDDLDDADEAEDADPVVLLVCLQRVAAAQEQEEEEACFQPPSQLSNVVGYVYYEYEDQDPVSQVNNCVVCVVGHYDNDDLLPCLVVVLVSLLVSVVRHVAYEYEYDPPDPDPPVVQVVSVVSVCVQDPDVPRPGDDHSYYYYYDNVVVVVVVVVVLVVVLVPDDDDDDDDFFADWDFFDADFWKWKKKWKKFFFDPVVVLLVLLVLLCVLEQLQQWAFEQDPSSRTTTTGGGPDGDSNVQEEEEEDAAPLCQLQVPDPVQEFHTRVVRYRDPGGQWHWYKYAYPVRRMIMIMIMGYQRWADLLLRLVSVQSLFPPDDRHHFAAPDDPADLCPLFPDHCLCLVVLLVVLVVCVVPVDDPPPAQWDKAKFFFDPVVQVVVFVPDDADPQRRGFDPQLVVQLQLCVQQVFLKEWEKDQCAVVGPPRHSRHTGPRIHIQMEGNVQSNGSQSVVQCRVNSHNLRDPVSDDDGGDPDSAYEYEYENAVNHDARDDPRMDIQFMDTDIDPVPPVPQRYWYWYWHAGHPPTIIIIITHSDDGDPDRGDGGRPSVCSHPVVD

Mean predicted aligned error: 14.51 Å

Radius of gyration: 30.85 Å; Cα contacts (8 Å, |Δi|>4): 1107; chains: 1; bounding box: 88×69×65 Å

Solvent-accessible surface area (backbone atoms only — not comparable to full-atom values): 31903 Å² total; per-residue (Å²): 134,74,81,76,71,48,69,41,80,44,69,47,96,89,68,50,76,43,82,40,46,48,82,71,67,55,66,94,64,73,90,65,72,68,40,79,44,66,27,61,45,70,68,60,46,48,48,44,39,65,61,75,45,40,61,60,25,10,38,44,31,43,40,28,52,75,28,67,57,45,51,50,32,45,79,30,28,62,42,51,41,22,25,23,70,44,64,68,34,33,52,51,17,35,69,74,39,70,92,49,50,60,42,75,45,46,68,91,81,37,54,70,60,51,46,52,53,52,45,52,37,49,73,77,16,92,41,40,32,37,39,38,42,70,65,65,100,53,58,63,65,56,58,54,50,51,51,52,56,55,50,58,52,37,73,42,89,88,43,88,37,73,74,48,50,35,35,41,35,41,31,51,64,55,28,55,54,46,52,58,50,48,63,63,50,60,66,73,74,77,78,90,84,87,81,95,73,90,78,49,63,70,43,81,52,64,94,35,58,50,37,45,34,36,43,34,35,33,40,30,60,76,61,58,74,60,51,54,53,50,51,33,53,45,36,69,47,32,51,69,51,72,14,29,38,30,54,37,87,88,72,64,44,46,16,41,36,26,62,88,76,76,66,50,69,79,36,54,48,79,42,83,39,90,34,69,64,42,42,52,34,61,71,48,78,82,72,43,40,56,37,30,66,72,28,52,68,34,99,45,59,43,35,32,36,34,35,30,38,23,80,84,43,54,38,29,16,45,36,43,20,31,23,32,41,51,29,31,71,63,36,50,34,55,60,52,38,38,67,15,74,85,46,75,73,69,62,54,42,68,75,76,65,94,77,50,68,88,67,72,41,80,50,81,63,82,58,46,59,60,51,51,51,52,31,53,51,46,66,65,70,72,65,69,88,71,89,64,76,48,47,73,47,46,22,27,47,35,59,71,50,50,52,50,54,50,71,70,54,74,65,45,102,86,37,78,70,64,50,70,67,23,46,50,53,17,48,52,47,61,76,65,56,30,10,32,32,35,37,58,38,76,36,51,76,71,40,94,91,34,49,86,56,49,47,33,57,51,59,32,69,48,54,32,28,49,83,32,35,68,38,27,60,20,41,40,38,18,64,74,59,41,24,62,58,19,42,97,83,45,58,88,79,61,70,38,78,73,65,32,40,28,40,38,38,68,47,42,87,48,64,63,81,61,49,47,87,80,41,44,75,70,33,40,41,83,42,69,44,85,82,60,63,60,54,39,66,39,38,34,37,40,35,33,42,36,39,85,99,44,50,26,39,39,34,36,22,80,58,88,75,77,83,69,56,49,54,58,70,41,86,60,40,68,53,52,52,69,88,110

Sequence (580 aa):
MQADQMKVLLQSVDGRIFGCSSGRVVRVLPSSPPRVLLVYDTTTYRRLAKTQVGKDDGILEVGSSFGECTSILASHAAVVIGVDNSPKLVEESSRRYPECRFELLDCFKEPARLRLLCAEIQRASSNFKLFVDIGGDRMTSGVCHALVVLESLWCRPGSEIKQPSLVVVKSEGLSEAAAVACVETRQYFSEKRVPTTEMGRGYFVALNDAEIQSVHVYEGACPEAWLRCRVAEIVEANPWLAGRLKRDPESGRLALWIQRKIDSQKLLEVVAVSDTAAVVGNCSKHFFVKSGCDLVDADEPICRFVVLIEPKGLRWGLQVSMSHMLTDGHTFYAIYSMLDSNAEVWSMEVTRVKFDPMRCLHAPFHGKWLFFVLQHLRSQIGWKRTSHMPIVQCRYVRDDWVQKQKAAFQAQADVAFVSSNDLLTSWFLKATQPSCAALLLNMRNRMQGLEDKHAGCYASMLLFFPEEYKSPANIRRAITRQSPACTPTGQQQWPGRGSKVGMVTSWHMLYHDVAFDGCKQLTHFPCGPRNLAVKPQVPFAALFAPSEGSLAMLTMTEKELPFGVLGDAVWGSDALFQDW

Secondary structure (DSSP, 8-state):
--GGG-EEEEE-TTS-EEEEEGGG---SS-S-S-EEEEESSHHHHHHHHHHS--TTEEEEEE--TTSHHHHHHHHHSSEEEEEES-HHHHHHHHHH-TTSEEEE--TTT-HHHHHHHHHHHHHH-SEEEEEE---SS--HHHHHHHHHHHHHHHSSTT-SSPPPSEEEEE-HHHHHHHHHHHHHHHHHHS------SS---EEE------EEEEEEEEES---HHHHHHHHHHHHHH-GGGG-EEEE-TTT--EEEEPPSS--GGGGEEEEE-SSHHHHHH---TTTSPPPTTTTTT-S--SEEEEEEE-TTSSEEEEEEEEETTT--HHHHHHHHHTTSTTSPP---B-SPP---TTTSSSS--TTHHHHHHHHHHHHHHS--------EEEEEEE-HHHHHHHHHHPPPBTTB----HHHHHHHHHHHHH--SEEEEEEE-TTTSTT--TTB-S--EEEEEE-HHHHSSHHHHHHHHHHTSS--STT-PPP---SSS-EEEEEE-TTT------TT-EEEEEEEE--TT----TTS-EEEEE-SSTT--EEEEEESSPPPTTSEEEEPTTHHHHHTT-

Nearest PDB structures (foldseek):
  7x0e-assembly1_A  TM=5.086E-01  e=1.789E-11  Pseudomonas aeruginosa PAO1
  7x17-assembly2_B  TM=5.261E-01  e=1.218E-10  Pseudomonas aeruginosa PAO1
  7x0f-assembly4_D  TM=4.932E-01  e=8.296E-10  Pseudomonas aeruginosa PAO1
  7x0f-assembly2_B  TM=5.016E-01  e=4.916E-10  Pseudomonas aeruginosa PAO1
  8jbr-assembly1_A  TM=5.554E-01  e=1.432E-08  Microcystis aeruginosa PCC 7806